Protein AF-A0ABD2Z6X1-F1 (afdb_monomer)

pLDDT: mean 74.47, std 24.0, range [24.5, 98.38]

Organism: NCBI:txid153742

Sequence (551 aa):
MSEQKDQHVIEVDQLKVELADAEEETGNMTLAKEQLEIMMIVLKHKLDEQLACVTLLEEYEDELMTLRSSNTELVNKLSNQILKTKEFKNLSIHLKELKDKADAECLLSKEKRGPQGPPVAMQESLRIAFIKEQYETKNQELKQHLAISKKHGEEMLLKLQDAVDEIENRKRSEALHSKRNEELALKLLALDVELQSILSDNREKLKACDRMKAELECALLSLECCKEEKEKLQISLQECEKEKSSVAAELSFTKGQLEDVAFSIVTCKDEKEGTDKVELLPNESTENCFPSAVDPDNLIDREKIEGTKSTVVDKTEDSNVALNAKILKDDAVYEIVHATPQHAVLEKELQERHVKQNSYCLCTDSLKSSMSHLHEQLERMKNENSLFPDDLHFDSDCQNLRNELLRLDKANEELRSIFPLYNEISSTGNALERVFALEMELAEALRAKHKSKIHFQSSFLKQHTDEAAVLKSFIDINELIKEMLELKGRYAVLESELKEMHYRYSQLSIQFAEVEGDRQKLKMTLRNVRASRRFVHLNRSSSATNADLSS

Structure (mmCIF, N/CA/C/O backbone):
data_AF-A0ABD2Z6X1-F1
#
_entry.id   AF-A0ABD2Z6X1-F1
#
loop_
_atom_site.group_PDB
_atom_site.id
_atom_site.type_symbol
_atom_site.label_atom_id
_atom_site.label_alt_id
_atom_site.label_comp_id
_atom_site.label_asym_id
_atom_site.label_entity_id
_atom_site.label_seq_id
_atom_site.pdbx_PDB_ins_code
_atom_site.Cartn_x
_atom_site.Cartn_y
_atom_site.Cartn_z
_atom_site.occupancy
_atom_site.B_iso_or_equiv
_atom_site.auth_seq_id
_atom_site.auth_comp_id
_atom_site.auth_asym_id
_atom_site.auth_atom_id
_atom_site.pdbx_PDB_model_num
ATOM 1 N N . MET A 1 1 ? 61.363 -33.733 -52.108 1.00 56.91 1 MET A N 1
ATOM 2 C CA . MET A 1 1 ? 60.764 -32.382 -52.202 1.00 56.91 1 MET A CA 1
ATOM 3 C C . MET A 1 1 ? 59.290 -32.409 -52.613 1.00 56.91 1 MET A C 1
ATOM 5 O O . MET A 1 1 ? 58.541 -31.663 -52.007 1.00 56.91 1 MET A O 1
ATOM 9 N N . SER A 1 2 ? 58.850 -33.237 -53.580 1.00 64.19 2 SER A N 1
ATOM 10 C CA . SER A 1 2 ? 57.416 -33.323 -53.948 1.00 64.19 2 SER A CA 1
ATOM 11 C C . SER A 1 2 ? 56.571 -34.073 -52.909 1.00 64.19 2 SER A C 1
ATOM 13 O O . SER A 1 2 ? 55.594 -33.524 -52.427 1.00 64.19 2 SER A O 1
ATOM 15 N N . GLU A 1 3 ? 57.008 -35.256 -52.459 1.00 66.44 3 GLU A N 1
ATOM 16 C CA . GLU A 1 3 ? 56.246 -36.077 -51.493 1.00 66.44 3 GLU A CA 1
ATOM 17 C C . GLU A 1 3 ? 56.035 -35.397 -50.131 1.00 66.44 3 GLU A C 1
ATOM 19 O O . GLU A 1 3 ? 54.964 -35.500 -49.548 1.00 66.44 3 GLU A O 1
ATOM 24 N N . GLN A 1 4 ? 57.023 -34.642 -49.635 1.00 72.00 4 GLN A N 1
ATOM 25 C CA . GLN A 1 4 ? 56.862 -33.839 -48.413 1.00 72.00 4 GLN A CA 1
ATOM 26 C C . GLN A 1 4 ? 55.811 -32.740 -48.581 1.00 72.00 4 GLN A C 1
ATOM 28 O O . GLN A 1 4 ? 55.065 -32.457 -47.653 1.00 72.00 4 GLN A O 1
ATOM 33 N N . LYS A 1 5 ? 55.740 -32.123 -49.765 1.00 75.12 5 LYS A N 1
ATOM 34 C CA . LYS A 1 5 ? 54.771 -31.064 -50.048 1.00 75.12 5 LYS A CA 1
ATOM 35 C C . LYS A 1 5 ? 53.353 -31.628 -50.118 1.00 75.12 5 LYS A C 1
ATOM 37 O O . LYS A 1 5 ? 52.450 -31.024 -49.554 1.00 75.12 5 LYS A O 1
ATOM 42 N N . ASP A 1 6 ? 53.186 -32.792 -50.738 1.00 80.00 6 ASP A N 1
ATOM 43 C CA . ASP A 1 6 ? 51.893 -33.477 -50.820 1.00 80.00 6 ASP A CA 1
ATOM 44 C C . ASP A 1 6 ? 51.432 -33.972 -49.437 1.00 80.00 6 ASP A C 1
ATOM 46 O O . ASP A 1 6 ? 50.264 -33.816 -49.084 1.00 80.00 6 ASP A O 1
ATOM 50 N N . GLN A 1 7 ? 52.356 -34.459 -48.600 1.00 84.81 7 GLN A N 1
ATOM 51 C CA . GLN A 1 7 ? 52.065 -34.836 -47.214 1.00 84.81 7 GLN A CA 1
ATOM 52 C C . GLN A 1 7 ? 51.612 -33.638 -46.364 1.00 84.81 7 GLN A C 1
ATOM 54 O O . GLN A 1 7 ? 50.651 -33.756 -45.607 1.00 84.81 7 GLN A O 1
ATOM 59 N N . HIS A 1 8 ? 52.257 -32.476 -46.518 1.00 84.44 8 HIS A N 1
ATOM 60 C CA . HIS A 1 8 ? 51.853 -31.254 -45.817 1.00 84.44 8 HIS A CA 1
ATOM 61 C C . HIS A 1 8 ? 50.489 -30.726 -46.270 1.00 84.44 8 HIS A C 1
ATOM 63 O O . HIS A 1 8 ? 49.762 -30.159 -45.463 1.00 84.44 8 HIS A O 1
ATOM 69 N N . VAL A 1 9 ? 50.112 -30.905 -47.540 1.00 88.44 9 VAL A N 1
ATOM 70 C CA . VAL A 1 9 ? 48.776 -30.514 -48.023 1.00 88.44 9 VAL A CA 1
ATOM 71 C C . VAL A 1 9 ? 47.693 -31.373 -47.369 1.00 88.44 9 VAL A C 1
ATOM 73 O O . VAL A 1 9 ? 46.698 -30.831 -46.896 1.00 88.44 9 VAL A O 1
ATOM 76 N N . ILE A 1 10 ? 47.915 -32.687 -47.271 1.00 89.25 10 ILE A N 1
ATOM 77 C CA . ILE A 1 10 ? 46.988 -33.610 -46.598 1.00 89.25 10 ILE A CA 1
ATOM 78 C C . ILE A 1 10 ? 46.858 -33.265 -45.109 1.00 89.25 10 ILE A C 1
ATOM 80 O O . ILE A 1 10 ? 45.750 -33.231 -44.585 1.00 89.25 10 ILE A O 1
ATOM 84 N N . GLU A 1 11 ? 47.974 -32.974 -44.439 1.00 91.56 11 GLU A N 1
ATOM 85 C CA . GLU A 1 11 ? 48.002 -32.572 -43.028 1.00 91.56 11 GLU A CA 1
ATOM 86 C C . GLU A 1 11 ? 47.251 -31.249 -42.795 1.00 91.56 11 GLU A C 1
ATOM 88 O O . GLU A 1 11 ? 46.455 -31.139 -41.869 1.00 91.56 11 GLU A O 1
ATOM 93 N N . VAL A 1 12 ? 47.424 -30.260 -43.678 1.00 90.62 12 VAL A N 1
ATOM 94 C CA . VAL A 1 12 ? 46.680 -28.992 -43.618 1.00 90.62 12 VAL A CA 1
ATOM 95 C C . VAL A 1 12 ? 45.182 -29.207 -43.820 1.00 90.62 12 VAL A C 1
ATOM 97 O O . VAL A 1 12 ? 44.383 -28.575 -43.133 1.00 90.62 12 VAL A O 1
ATOM 100 N N . ASP A 1 13 ? 44.780 -30.074 -44.747 1.00 91.25 13 ASP A N 1
ATOM 101 C CA . ASP A 1 13 ? 43.362 -30.352 -44.972 1.00 91.25 13 ASP A CA 1
ATOM 102 C C . ASP A 1 13 ? 42.740 -31.153 -43.816 1.00 91.25 13 ASP A C 1
ATOM 104 O O . ASP A 1 13 ? 41.601 -30.877 -43.448 1.00 91.25 13 ASP A O 1
ATOM 108 N N . GLN A 1 14 ? 43.491 -32.054 -43.172 1.00 93.25 14 GLN A N 1
ATOM 109 C CA . GLN A 1 14 ? 43.073 -32.711 -41.925 1.00 93.25 14 GLN A CA 1
ATOM 110 C C . GLN A 1 14 ? 42.889 -31.699 -40.788 1.00 93.25 14 GLN A C 1
ATOM 112 O O . GLN A 1 14 ? 41.834 -31.676 -40.160 1.00 93.25 14 GLN A O 1
ATOM 117 N N . LEU A 1 15 ? 43.854 -30.796 -40.590 1.00 93.81 15 LEU A N 1
ATOM 118 C CA . LEU A 1 15 ? 43.775 -29.751 -39.566 1.00 93.81 15 LEU A CA 1
ATOM 119 C C . LEU A 1 15 ? 42.612 -28.776 -39.796 1.00 93.81 15 LEU A C 1
ATOM 121 O O . LEU A 1 15 ? 42.038 -28.280 -38.833 1.00 93.81 15 LEU A O 1
ATOM 125 N N . LYS A 1 16 ? 42.233 -28.493 -41.049 1.00 93.31 16 LYS A N 1
ATOM 126 C CA . LYS A 1 16 ? 41.043 -27.674 -41.348 1.00 93.31 16 LYS A CA 1
ATOM 127 C C . LYS A 1 16 ? 39.747 -28.367 -40.946 1.00 93.31 16 LYS A C 1
ATOM 129 O O . LYS A 1 16 ? 38.838 -27.691 -40.478 1.00 93.31 16 LYS A O 1
ATOM 134 N N . VAL A 1 17 ? 39.655 -29.680 -41.165 1.00 95.00 17 VAL A N 1
ATOM 135 C CA . VAL A 1 17 ? 38.489 -30.469 -40.749 1.00 95.00 17 VAL A CA 1
ATOM 136 C C . VAL A 1 17 ? 38.414 -30.507 -39.225 1.00 95.00 17 VAL A C 1
ATOM 138 O O . VAL A 1 17 ? 37.381 -30.155 -38.672 1.00 95.00 17 VAL A O 1
ATOM 141 N N . GLU A 1 18 ? 39.526 -30.803 -38.547 1.00 95.25 18 GLU A N 1
ATOM 142 C CA . GLU A 1 18 ? 39.587 -30.786 -37.078 1.00 95.25 18 GLU A CA 1
ATOM 143 C C . GLU A 1 18 ? 39.271 -29.400 -36.490 1.00 95.25 18 GLU A C 1
ATOM 145 O O . GLU A 1 18 ? 38.595 -29.303 -35.467 1.00 95.25 18 GLU A O 1
ATOM 150 N N . LEU A 1 19 ? 39.716 -28.316 -37.140 1.00 94.44 19 LEU A N 1
ATOM 151 C CA . LEU A 1 19 ? 39.382 -26.950 -36.735 1.00 94.44 19 LEU A CA 1
ATOM 152 C C . LEU A 1 19 ? 37.883 -26.667 -36.884 1.00 94.44 19 LEU A C 1
ATOM 154 O O . LEU A 1 19 ? 37.290 -26.100 -35.971 1.00 94.44 19 LEU A O 1
ATOM 158 N N . ALA A 1 20 ? 37.271 -27.073 -37.999 1.00 95.00 20 ALA A N 1
ATOM 159 C CA . ALA A 1 20 ? 35.837 -26.904 -38.221 1.00 95.00 20 ALA A CA 1
ATOM 160 C C . ALA A 1 20 ? 35.003 -27.691 -37.193 1.00 95.00 20 ALA A C 1
ATOM 162 O O . ALA A 1 20 ? 34.048 -27.144 -36.640 1.00 95.00 20 ALA A O 1
ATOM 163 N N . ASP A 1 21 ? 35.402 -28.927 -36.880 1.00 95.38 21 ASP A N 1
ATOM 164 C CA . ASP A 1 21 ? 34.751 -29.754 -35.857 1.00 95.38 21 ASP A CA 1
ATOM 165 C C . ASP A 1 21 ? 34.876 -29.113 -34.459 1.00 95.38 21 ASP A C 1
ATOM 167 O O . ASP A 1 21 ? 33.901 -29.043 -33.706 1.00 95.38 21 ASP A O 1
ATOM 171 N N . ALA A 1 22 ? 36.054 -28.574 -34.117 1.00 93.06 22 ALA A N 1
ATOM 172 C C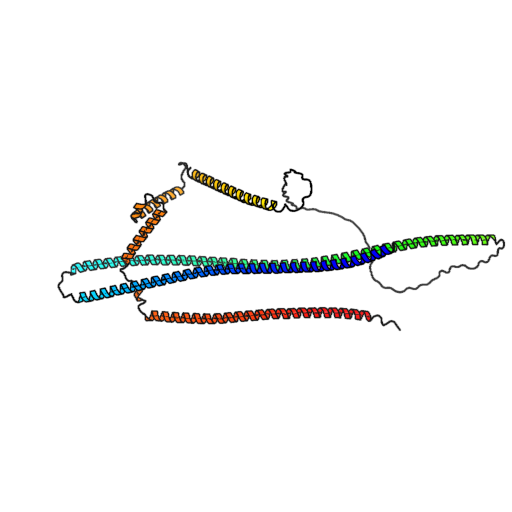A . AL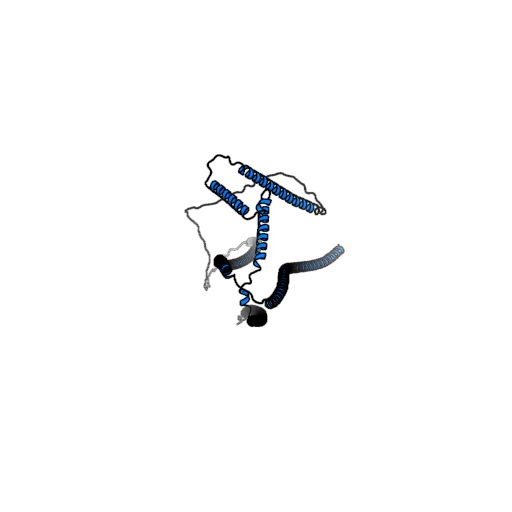A A 1 22 ? 36.283 -27.878 -32.849 1.00 93.06 22 ALA A CA 1
ATOM 173 C C . ALA A 1 22 ? 35.507 -26.547 -32.745 1.00 93.06 22 ALA A C 1
ATOM 175 O O . ALA A 1 22 ? 35.031 -26.182 -31.663 1.00 93.06 22 ALA A O 1
ATOM 176 N N . GLU A 1 23 ? 35.360 -25.810 -33.850 1.00 94.62 23 GLU A N 1
ATOM 177 C CA . GLU A 1 23 ? 34.532 -24.600 -33.926 1.00 94.62 23 GLU A CA 1
ATOM 178 C C . GLU A 1 23 ? 33.045 -24.929 -33.721 1.00 94.62 23 GLU A C 1
ATOM 180 O O . GLU A 1 23 ? 32.364 -24.238 -32.954 1.00 94.62 23 GLU A O 1
ATOM 185 N N . GLU A 1 24 ? 32.550 -26.013 -34.329 1.00 95.69 24 GLU A N 1
ATOM 186 C CA . GLU A 1 24 ? 31.183 -26.503 -34.127 1.00 95.69 24 GLU A CA 1
ATOM 187 C C . GLU A 1 24 ? 30.948 -26.938 -32.670 1.00 95.69 24 GLU A C 1
ATOM 189 O O . GLU A 1 24 ? 29.957 -26.534 -32.051 1.00 95.69 24 GLU A O 1
ATOM 194 N N . GLU A 1 25 ? 31.874 -27.700 -32.079 1.00 96.69 25 GLU A N 1
ATOM 195 C CA . GLU A 1 25 ? 31.803 -28.108 -30.671 1.00 96.69 25 GLU A CA 1
ATOM 196 C C . GLU A 1 25 ? 31.799 -26.892 -29.730 1.00 96.69 25 GLU A C 1
ATOM 198 O O . GLU A 1 25 ? 30.988 -26.818 -28.802 1.00 96.69 25 GLU A O 1
ATOM 203 N N . THR A 1 26 ? 32.632 -25.885 -30.007 1.00 93.31 26 THR A N 1
ATOM 204 C CA . THR A 1 26 ? 32.666 -24.629 -29.241 1.00 93.31 26 THR A CA 1
ATOM 205 C C . THR A 1 26 ? 31.345 -23.865 -29.349 1.00 93.31 26 THR A C 1
ATOM 207 O O . THR A 1 26 ? 30.848 -23.335 -28.347 1.00 93.31 26 THR A O 1
ATOM 210 N N . GLY A 1 27 ? 30.737 -23.834 -30.538 1.00 96.12 27 GLY A N 1
ATOM 211 C CA . GLY A 1 27 ? 29.408 -23.263 -30.755 1.00 96.12 27 GLY A CA 1
ATOM 212 C C . GLY A 1 27 ? 28.332 -23.980 -29.935 1.00 96.12 27 GLY A C 1
ATOM 213 O O . GLY A 1 27 ? 27.578 -23.338 -29.200 1.00 96.12 27 GLY A O 1
ATOM 214 N N . ASN A 1 28 ? 28.315 -25.314 -29.975 1.00 95.50 28 ASN A N 1
ATOM 215 C CA . ASN A 1 28 ? 27.380 -26.141 -29.209 1.00 95.50 28 ASN A CA 1
ATOM 216 C C . ASN A 1 28 ? 27.540 -25.955 -27.691 1.00 95.50 28 ASN A C 1
ATOM 218 O O . ASN A 1 28 ? 26.548 -25.803 -26.973 1.00 95.50 28 ASN A O 1
ATOM 222 N N . MET A 1 29 ? 28.779 -25.898 -27.196 1.00 95.75 29 MET A N 1
ATOM 223 C CA . MET A 1 29 ? 29.074 -25.637 -25.784 1.00 95.75 29 MET A CA 1
ATOM 224 C C . MET A 1 29 ? 28.650 -24.230 -25.350 1.00 95.75 29 MET A C 1
ATOM 226 O O . MET A 1 29 ? 28.149 -24.051 -24.237 1.00 95.75 29 MET A O 1
ATOM 230 N N . THR A 1 30 ? 28.796 -23.234 -26.226 1.00 95.19 30 THR A N 1
ATOM 231 C CA . THR A 1 30 ? 28.344 -21.859 -25.968 1.00 95.19 30 THR A CA 1
ATOM 232 C C . THR A 1 30 ? 26.820 -21.796 -25.862 1.00 95.19 30 THR A C 1
ATOM 234 O O . THR A 1 30 ? 26.304 -21.253 -24.887 1.00 95.19 30 THR A O 1
ATOM 237 N N . LEU A 1 31 ? 26.093 -22.444 -26.779 1.00 96.56 31 LEU A N 1
ATOM 238 C CA . LEU A 1 31 ? 24.631 -22.547 -26.713 1.00 96.56 31 LEU A CA 1
ATOM 239 C C . LEU A 1 31 ? 24.162 -23.266 -25.440 1.00 96.56 31 LEU A C 1
ATOM 241 O O . LEU A 1 31 ? 23.230 -22.811 -24.777 1.00 96.56 31 LEU A O 1
ATOM 245 N N . ALA A 1 32 ? 24.814 -24.368 -25.060 1.00 97.06 32 ALA A N 1
ATOM 246 C CA . ALA A 1 32 ? 24.491 -25.091 -23.831 1.00 97.06 32 ALA A CA 1
ATOM 247 C C . ALA A 1 32 ? 24.723 -24.226 -22.578 1.00 97.06 32 ALA A C 1
ATOM 249 O O . ALA A 1 32 ? 23.910 -24.238 -21.651 1.00 97.06 32 ALA A O 1
ATOM 250 N N . LYS A 1 33 ? 25.799 -23.429 -22.559 1.00 96.75 33 LYS A N 1
ATOM 251 C CA . LYS A 1 33 ? 26.076 -22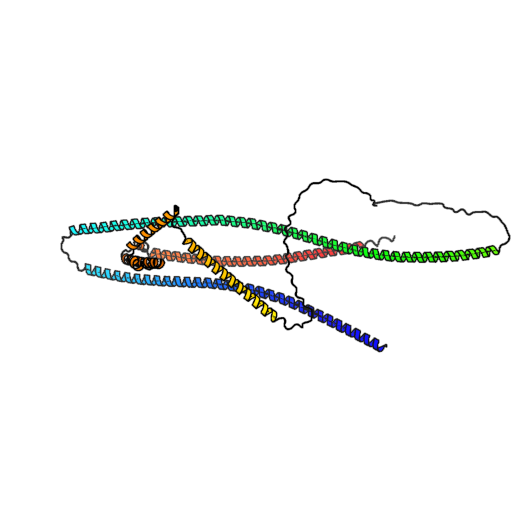.462 -21.490 1.00 96.75 33 LYS A CA 1
ATOM 252 C C . LYS A 1 33 ? 24.977 -21.400 -21.394 1.00 96.75 33 LYS A C 1
ATOM 254 O O . LYS A 1 33 ? 24.475 -21.165 -20.298 1.00 96.75 33 LYS A O 1
ATOM 259 N N . GLU A 1 34 ? 24.581 -20.798 -22.513 1.00 97.31 34 GLU A N 1
ATOM 260 C CA . GLU A 1 34 ? 23.508 -19.794 -22.552 1.00 97.31 34 GLU A CA 1
ATOM 261 C C . GLU A 1 34 ? 22.169 -20.377 -22.076 1.00 97.31 34 GLU A C 1
ATOM 263 O O . GLU A 1 34 ? 21.460 -19.759 -21.281 1.00 97.31 34 GLU A O 1
ATOM 268 N N . GLN A 1 35 ? 21.838 -21.607 -22.485 1.00 96.94 35 GLN A N 1
ATOM 269 C CA . GLN A 1 35 ? 20.640 -22.309 -22.014 1.00 96.94 35 GLN A CA 1
ATOM 270 C C . GLN A 1 35 ? 20.657 -22.538 -20.497 1.00 96.94 35 GLN A C 1
ATOM 272 O O . GLN A 1 35 ? 19.637 -22.336 -19.831 1.00 96.94 35 GLN A O 1
ATOM 277 N N . LEU A 1 36 ? 21.801 -22.939 -19.936 1.00 96.94 36 LEU A N 1
ATOM 278 C CA . LEU A 1 36 ? 21.959 -23.113 -18.492 1.00 96.94 36 LEU A CA 1
ATOM 279 C C . LEU A 1 36 ? 21.864 -21.785 -17.736 1.00 96.94 36 LEU A C 1
ATOM 281 O O . LEU A 1 36 ? 21.270 -21.743 -16.660 1.00 96.94 36 LEU A O 1
ATOM 285 N N . GLU A 1 37 ? 22.395 -20.701 -18.295 1.00 97.56 37 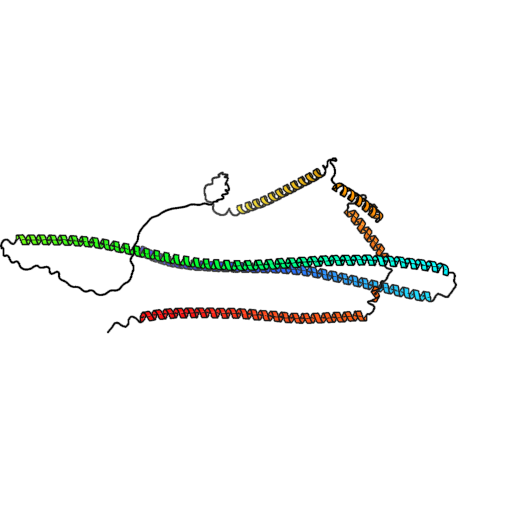GLU A N 1
ATOM 286 C CA . GLU A 1 37 ? 22.299 -19.365 -17.704 1.00 97.56 37 GLU A CA 1
ATOM 287 C C . GLU A 1 37 ? 20.845 -18.875 -17.660 1.00 97.56 37 GLU A C 1
ATOM 289 O O . GLU A 1 37 ? 20.373 -18.429 -16.611 1.00 97.56 37 GLU A O 1
ATOM 294 N N . ILE A 1 38 ? 20.088 -19.073 -18.745 1.00 97.38 38 ILE A N 1
ATOM 295 C CA . ILE A 1 38 ? 18.643 -18.806 -18.779 1.00 97.38 38 ILE A CA 1
ATOM 296 C C . ILE A 1 38 ? 17.914 -19.661 -17.734 1.00 97.38 38 ILE A C 1
ATOM 298 O O . ILE A 1 38 ? 17.100 -19.140 -16.969 1.00 97.38 38 ILE A O 1
ATOM 302 N N . MET A 1 39 ? 18.219 -20.961 -17.655 1.00 97.88 39 MET A N 1
ATOM 303 C CA . MET A 1 39 ? 17.611 -21.863 -16.671 1.00 97.88 39 MET A CA 1
ATOM 304 C C . MET A 1 39 ? 17.892 -21.406 -15.234 1.00 97.88 39 MET A C 1
ATOM 306 O O . MET A 1 39 ? 16.986 -21.389 -14.404 1.00 97.88 39 MET A O 1
ATOM 310 N N . MET A 1 40 ? 19.125 -20.992 -14.939 1.00 97.06 40 MET A N 1
ATOM 311 C CA . MET A 1 40 ? 19.516 -20.475 -13.630 1.00 97.06 40 MET A CA 1
ATOM 312 C C . MET A 1 40 ? 18.731 -19.209 -13.268 1.00 97.06 40 MET A C 1
ATOM 314 O O . MET A 1 40 ? 18.249 -19.100 -12.142 1.00 97.06 40 MET A O 1
ATOM 318 N N . ILE A 1 41 ? 18.555 -18.277 -14.210 1.00 97.69 41 ILE A N 1
ATOM 319 C CA . ILE A 1 41 ? 17.759 -17.059 -13.997 1.00 97.69 41 ILE A CA 1
ATOM 320 C C . ILE A 1 41 ? 16.299 -17.415 -13.695 1.00 97.69 41 ILE A C 1
ATOM 322 O O . ILE A 1 41 ? 15.727 -16.900 -12.735 1.00 97.69 41 ILE A O 1
ATOM 326 N N . VAL A 1 42 ? 15.706 -18.333 -14.466 1.00 97.69 42 VAL A N 1
ATOM 327 C CA . VAL A 1 42 ? 14.322 -18.787 -14.256 1.00 97.69 42 VAL A CA 1
ATOM 328 C C . VAL A 1 42 ? 14.160 -19.466 -12.896 1.00 97.69 42 VAL A C 1
ATOM 330 O O . VAL A 1 42 ? 13.204 -19.178 -12.177 1.00 97.69 42 VAL A O 1
ATOM 333 N N . LEU A 1 43 ? 15.085 -20.351 -12.520 1.00 97.62 43 LEU A N 1
ATOM 334 C CA . LEU A 1 43 ? 15.050 -21.033 -11.226 1.00 97.62 43 LEU A CA 1
ATOM 335 C C . LEU A 1 43 ? 15.226 -20.058 -10.063 1.00 97.62 43 LEU A C 1
ATOM 337 O O . LEU A 1 43 ? 14.512 -20.175 -9.071 1.00 97.62 43 LEU A O 1
ATOM 341 N N . LYS A 1 44 ? 16.121 -19.075 -10.196 1.00 97.56 44 LYS A N 1
ATOM 342 C CA . LYS A 1 44 ? 16.304 -18.025 -9.193 1.00 97.56 44 LYS A CA 1
ATOM 343 C C . LYS A 1 44 ? 15.031 -17.202 -9.013 1.00 97.56 44 LYS A C 1
ATOM 345 O O . LYS A 1 44 ? 14.582 -17.033 -7.889 1.00 97.56 44 LYS A O 1
ATOM 350 N N . HIS A 1 45 ? 14.399 -16.782 -10.108 1.00 97.06 45 HIS A N 1
ATOM 351 C CA . HIS A 1 45 ? 13.140 -16.044 -10.038 1.00 97.06 45 HIS A CA 1
ATOM 352 C C . HIS A 1 45 ? 12.021 -16.858 -9.372 1.00 97.06 45 HIS A C 1
ATOM 354 O O . HIS A 1 45 ? 11.311 -16.338 -8.518 1.00 97.06 45 HIS A O 1
ATOM 360 N N . LYS A 1 46 ? 11.904 -18.152 -9.702 1.00 97.12 46 LYS A N 1
ATOM 361 C CA . LYS A 1 46 ? 10.947 -19.051 -9.036 1.00 97.12 46 LYS A CA 1
ATOM 362 C C . LYS A 1 46 ? 11.233 -19.219 -7.545 1.00 97.12 46 LYS A C 1
ATOM 364 O O . LYS A 1 46 ? 10.296 -19.348 -6.765 1.00 97.12 46 LYS A O 1
ATOM 369 N N . LEU A 1 47 ? 12.505 -19.248 -7.151 1.00 97.31 47 LEU A N 1
ATOM 370 C CA . LEU A 1 47 ? 12.892 -19.320 -5.745 1.00 97.31 47 LEU A CA 1
ATOM 371 C C . LEU A 1 47 ? 12.513 -18.034 -5.000 1.00 97.31 47 LEU A C 1
ATOM 373 O O . LEU A 1 47 ? 11.968 -18.115 -3.904 1.00 97.31 47 LEU A O 1
ATOM 377 N N . ASP A 1 48 ? 12.745 -16.871 -5.611 1.00 96.94 48 ASP A N 1
ATOM 378 C CA . ASP A 1 48 ? 12.375 -15.571 -5.043 1.00 96.94 48 ASP A CA 1
ATOM 379 C C . ASP A 1 48 ? 10.844 -15.441 -4.889 1.00 96.94 48 ASP A C 1
ATOM 381 O O . ASP A 1 48 ? 10.356 -14.980 -3.858 1.00 96.94 48 ASP A O 1
ATOM 385 N N . GLU A 1 49 ? 10.072 -15.910 -5.877 1.00 96.75 49 GLU A N 1
ATOM 386 C CA . GLU A 1 49 ? 8.604 -15.974 -5.813 1.00 96.75 49 GLU A CA 1
ATOM 387 C C . GLU A 1 49 ? 8.128 -16.890 -4.675 1.00 96.75 49 GLU A C 1
ATOM 389 O O . GLU A 1 49 ? 7.266 -16.508 -3.883 1.00 96.75 49 GLU A O 1
ATOM 394 N N . GLN A 1 50 ? 8.726 -18.079 -4.540 1.00 96.12 50 GLN A N 1
ATOM 395 C CA . GLN A 1 50 ? 8.412 -18.993 -3.441 1.00 96.12 50 GLN A CA 1
ATOM 396 C C . GLN A 1 50 ? 8.758 -18.396 -2.077 1.00 96.12 50 GLN A C 1
ATOM 398 O O . GLN A 1 50 ? 7.977 -18.555 -1.141 1.00 96.12 50 GLN A O 1
ATOM 403 N N . LEU A 1 51 ? 9.887 -17.695 -1.958 1.00 96.69 51 LEU A N 1
ATOM 404 C CA . LEU A 1 51 ? 10.281 -17.029 -0.721 1.00 96.69 51 LEU A CA 1
ATOM 405 C C . LEU A 1 51 ? 9.249 -15.969 -0.314 1.00 96.69 51 LEU A C 1
ATOM 407 O O . LEU A 1 51 ? 8.836 -15.939 0.841 1.00 96.69 51 LEU A O 1
ATOM 411 N N . ALA A 1 52 ? 8.763 -15.171 -1.269 1.00 95.38 52 ALA A N 1
ATOM 412 C CA . ALA A 1 52 ? 7.699 -14.202 -1.018 1.00 95.38 52 ALA A CA 1
ATOM 413 C C . ALA A 1 52 ? 6.390 -14.877 -0.566 1.00 95.38 52 ALA A C 1
ATOM 415 O O . ALA A 1 52 ? 5.735 -14.400 0.360 1.00 95.38 52 ALA A O 1
ATOM 416 N N . CYS A 1 53 ? 6.019 -16.013 -1.171 1.00 94.50 53 CYS A N 1
ATOM 417 C CA . CYS A 1 53 ? 4.865 -16.794 -0.721 1.00 94.50 53 CYS A CA 1
ATOM 418 C C . CYS A 1 53 ? 5.037 -17.343 0.703 1.00 94.50 53 CYS A C 1
ATOM 420 O O . CYS A 1 53 ? 4.067 -17.368 1.456 1.00 94.50 53 CYS A O 1
ATOM 422 N N . VAL A 1 54 ? 6.243 -17.783 1.074 1.00 95.25 54 VAL A N 1
ATOM 423 C CA . VAL A 1 54 ? 6.535 -18.272 2.431 1.00 95.25 54 VAL A CA 1
ATOM 424 C C . VAL A 1 54 ? 6.389 -17.146 3.451 1.00 95.25 54 VAL A C 1
ATOM 426 O O . VAL A 1 54 ? 5.700 -17.343 4.444 1.00 95.25 54 VAL A O 1
ATOM 429 N N . THR A 1 55 ? 6.931 -15.956 3.179 1.00 94.75 55 THR A N 1
ATOM 430 C CA . THR A 1 55 ? 6.779 -14.799 4.078 1.00 94.75 55 THR A CA 1
ATOM 431 C C . THR A 1 55 ? 5.310 -14.429 4.296 1.00 94.75 55 THR A C 1
ATOM 433 O O . THR A 1 55 ? 4.893 -14.213 5.428 1.00 94.75 55 THR A O 1
ATOM 436 N N . LEU A 1 56 ? 4.489 -14.440 3.240 1.00 95.38 56 LEU A N 1
ATOM 437 C CA . LEU A 1 56 ? 3.045 -14.206 3.377 1.00 95.38 56 LEU A CA 1
ATOM 438 C C . LEU A 1 56 ? 2.356 -15.283 4.229 1.00 95.38 56 LEU A C 1
ATOM 440 O O . LEU A 1 56 ? 1.440 -14.980 4.987 1.00 95.38 56 LEU A O 1
ATOM 444 N N . LEU A 1 57 ? 2.764 -16.549 4.105 1.00 94.81 57 LEU A N 1
ATOM 445 C CA . LEU A 1 57 ? 2.211 -17.633 4.921 1.00 94.81 57 LEU A CA 1
ATOM 446 C C . LEU A 1 57 ? 2.585 -17.493 6.401 1.00 94.81 57 LEU A C 1
ATOM 448 O O . LEU A 1 57 ? 1.740 -17.774 7.248 1.00 94.81 57 LEU A O 1
ATOM 452 N N . GLU A 1 58 ? 3.803 -17.045 6.705 1.00 94.56 58 GLU A N 1
ATOM 453 C CA . GLU A 1 58 ? 4.243 -16.748 8.075 1.00 94.56 58 GLU A CA 1
ATOM 454 C C . GLU A 1 58 ? 3.399 -15.618 8.692 1.00 94.56 58 GLU A C 1
ATOM 456 O O . GLU A 1 58 ? 2.908 -15.760 9.810 1.00 94.56 58 GLU A O 1
ATOM 461 N N . GLU A 1 59 ? 3.117 -14.550 7.937 1.00 94.25 59 GLU A N 1
ATOM 462 C CA . GLU A 1 59 ? 2.216 -13.472 8.378 1.00 94.25 59 GLU A CA 1
ATOM 463 C C . GLU A 1 59 ? 0.793 -13.990 8.673 1.00 94.25 59 GLU A C 1
ATOM 465 O O . GLU A 1 59 ? 0.198 -13.658 9.702 1.00 94.25 59 GLU A O 1
ATOM 470 N N . TYR A 1 60 ? 0.250 -14.862 7.813 1.00 94.12 60 TYR A N 1
ATOM 471 C CA . TYR A 1 60 ? -1.045 -15.510 8.058 1.00 94.12 60 TYR A CA 1
ATOM 472 C C . TYR A 1 60 ? -1.030 -16.426 9.293 1.00 94.12 60 TYR A C 1
ATOM 474 O O . TYR A 1 60 ? -2.048 -16.549 9.982 1.00 94.12 60 TYR A O 1
ATOM 482 N N . GLU A 1 61 ? 0.089 -17.094 9.578 1.00 95.56 61 GLU A N 1
ATOM 483 C CA . GLU A 1 61 ? 0.246 -17.922 10.776 1.00 95.56 61 GLU A CA 1
ATOM 484 C C . GLU A 1 61 ? 0.219 -17.066 12.049 1.00 95.56 61 GLU A C 1
ATOM 486 O O . GLU A 1 61 ? -0.482 -17.415 13.006 1.00 95.56 61 GLU A O 1
ATOM 491 N N . ASP A 1 62 ? 0.882 -15.910 12.038 1.00 94.12 62 ASP A N 1
ATOM 492 C CA . ASP A 1 62 ? 0.846 -14.946 13.139 1.00 94.12 62 ASP A CA 1
ATOM 493 C C . ASP A 1 62 ? -0.576 -14.419 13.381 1.00 94.12 62 ASP A C 1
ATOM 495 O O . ASP A 1 62 ? -1.072 -14.433 14.517 1.00 94.12 62 ASP A O 1
ATOM 499 N N . GLU A 1 63 ? -1.294 -14.033 12.322 1.00 95.94 63 GLU A N 1
ATOM 500 C CA . GLU A 1 63 ? -2.703 -13.637 12.420 1.00 95.94 63 GLU A CA 1
ATOM 501 C C . GLU A 1 63 ? -3.567 -14.762 13.006 1.00 95.94 63 GLU A C 1
ATOM 503 O O . GLU A 1 63 ? -4.359 -14.535 13.929 1.00 95.94 63 GLU A O 1
ATOM 508 N N . LEU A 1 64 ? -3.383 -16.004 12.550 1.00 94.62 64 LEU A N 1
ATOM 509 C CA . LEU A 1 64 ? -4.085 -17.164 13.100 1.00 94.62 64 LEU A CA 1
ATOM 510 C C . LEU A 1 64 ? -3.763 -17.389 14.581 1.00 94.62 64 LEU A C 1
ATOM 512 O O . LEU A 1 64 ? -4.661 -17.738 15.355 1.00 94.62 64 LEU A O 1
ATOM 516 N N . MET A 1 65 ? -2.519 -17.168 15.004 1.00 94.81 65 MET A N 1
ATOM 517 C CA . MET A 1 65 ? -2.113 -17.279 16.404 1.00 94.81 65 MET A CA 1
ATOM 518 C C . MET A 1 65 ? -2.761 -16.200 17.278 1.00 94.81 65 MET A C 1
ATOM 520 O O . MET A 1 65 ? -3.245 -16.520 18.371 1.00 94.81 65 MET A O 1
ATOM 524 N N . THR A 1 66 ? -2.866 -14.958 16.793 1.00 94.94 66 THR A N 1
ATOM 525 C CA . THR A 1 66 ? -3.592 -13.887 17.503 1.00 94.94 66 THR A CA 1
ATOM 526 C C . THR A 1 66 ? -5.096 -14.160 17.588 1.00 94.94 66 THR A C 1
ATOM 528 O O . THR A 1 66 ? -5.717 -13.970 18.638 1.00 94.94 66 THR A O 1
ATOM 531 N N . LEU A 1 67 ? -5.704 -14.688 16.523 1.00 95.06 67 LEU A N 1
ATOM 532 C CA . LEU A 1 67 ? -7.117 -15.054 16.536 1.00 95.06 67 LEU A CA 1
ATOM 533 C C . LEU A 1 67 ? -7.376 -16.218 17.501 1.00 95.06 67 LEU A C 1
ATOM 535 O O . LEU A 1 67 ? -8.364 -16.228 18.242 1.00 95.06 67 LEU A O 1
ATOM 539 N N . ARG A 1 68 ? -6.462 -17.193 17.538 1.00 96.00 68 ARG A N 1
ATOM 540 C CA . ARG A 1 68 ? -6.531 -18.335 18.451 1.00 96.00 68 ARG A CA 1
ATOM 541 C C . ARG A 1 68 ? -6.433 -17.901 19.910 1.00 96.00 68 ARG A C 1
ATOM 543 O O . ARG A 1 68 ? -7.208 -18.413 20.718 1.00 96.00 68 ARG A O 1
ATOM 550 N N . SER A 1 69 ? -5.534 -16.978 20.253 1.00 95.25 69 SER A N 1
ATOM 551 C CA . SER A 1 69 ? -5.414 -16.457 21.623 1.00 95.25 69 SER A CA 1
ATOM 552 C C . SER A 1 69 ? -6.651 -15.653 22.040 1.00 95.25 69 SER A C 1
ATOM 554 O O . SER A 1 69 ? -7.175 -15.842 23.137 1.00 95.25 69 SER A O 1
ATOM 556 N N . SER A 1 70 ? -7.212 -14.847 21.137 1.00 96.38 70 SER A N 1
ATOM 557 C CA . SER A 1 70 ? -8.480 -14.153 21.386 1.00 96.38 70 SER A CA 1
ATOM 558 C C . SER A 1 70 ? -9.628 -15.136 21.656 1.00 96.38 70 SER A C 1
ATOM 560 O O . SER A 1 70 ? -10.403 -14.973 22.604 1.00 96.38 70 SER A O 1
ATOM 562 N N . ASN A 1 71 ? -9.712 -16.216 20.873 1.00 94.88 71 ASN A N 1
ATOM 563 C CA . ASN A 1 71 ? -10.738 -17.237 21.054 1.00 94.88 71 ASN A CA 1
ATOM 564 C C . ASN A 1 71 ? -10.581 -17.994 22.387 1.00 94.88 71 ASN A C 1
ATOM 566 O O . ASN A 1 71 ? -11.575 -18.257 23.065 1.00 94.88 71 ASN A O 1
ATOM 570 N N . THR A 1 72 ? -9.354 -18.315 22.816 1.00 96.25 72 THR A N 1
ATOM 571 C CA . THR A 1 72 ? -9.135 -18.951 24.128 1.00 96.25 72 THR A CA 1
ATOM 572 C C . THR A 1 72 ? -9.501 -18.016 25.281 1.00 96.25 72 THR A C 1
ATOM 574 O O . THR A 1 72 ? -10.129 -18.458 26.246 1.00 96.25 72 THR A O 1
ATOM 577 N N . GLU A 1 73 ? -9.210 -16.718 25.177 1.00 97.06 73 GLU A N 1
ATOM 578 C CA . GLU A 1 73 ? -9.673 -15.723 26.149 1.00 97.06 73 GLU A CA 1
ATOM 579 C C . GLU A 1 73 ? -11.202 -15.643 26.227 1.00 97.06 73 GLU A C 1
ATOM 581 O O . GLU A 1 73 ? -11.764 -15.595 27.326 1.00 97.06 73 GLU A O 1
ATOM 586 N N . LEU A 1 74 ? -11.886 -15.640 25.081 1.00 95.81 74 LEU A N 1
ATOM 587 C CA . LEU A 1 74 ? -13.349 -15.645 24.999 1.00 95.81 74 LEU A CA 1
ATOM 588 C C . LEU A 1 74 ? -13.945 -16.893 25.664 1.00 95.81 74 LEU A C 1
ATOM 590 O O . LEU A 1 74 ? -14.866 -16.773 26.476 1.00 95.81 74 LEU A O 1
ATOM 594 N N . VAL A 1 75 ? -13.384 -18.075 25.399 1.00 96.69 75 VAL A N 1
ATOM 595 C CA . VAL A 1 75 ? -13.795 -19.340 26.034 1.00 96.69 75 VAL A CA 1
ATOM 596 C C . VAL A 1 75 ? -13.596 -19.299 27.554 1.00 96.69 75 VAL A C 1
ATOM 598 O O . VAL A 1 75 ? -14.475 -19.731 28.309 1.00 96.69 75 VAL A O 1
ATOM 601 N N . ASN A 1 76 ? -12.488 -18.727 28.027 1.00 95.44 76 ASN A N 1
ATOM 602 C CA . ASN A 1 76 ? -12.225 -18.558 29.458 1.00 95.44 76 ASN A CA 1
ATOM 603 C C . ASN A 1 76 ? -13.213 -17.576 30.107 1.00 95.44 76 ASN A C 1
ATOM 605 O O . ASN A 1 76 ? -13.761 -17.858 31.176 1.00 95.44 76 ASN A O 1
ATOM 609 N N . LYS A 1 77 ? -13.502 -16.442 29.453 1.00 97.44 77 LYS A N 1
ATOM 610 C CA . LYS A 1 77 ? -14.513 -15.469 29.907 1.00 97.44 77 LYS A CA 1
ATOM 611 C C . LYS A 1 77 ? -15.901 -16.108 29.998 1.00 97.44 77 LYS A C 1
ATOM 613 O O . LYS A 1 77 ? -16.591 -15.908 31.000 1.00 97.44 77 LYS A O 1
ATOM 618 N N . LEU A 1 78 ? -16.284 -16.910 29.003 1.00 95.44 78 LEU A N 1
ATOM 619 C CA . LEU A 1 78 ? -17.557 -17.628 28.992 1.00 95.44 78 LEU A CA 1
ATOM 620 C C . LEU A 1 78 ? -17.630 -18.664 30.122 1.00 95.44 78 LEU A C 1
ATOM 622 O O . LEU A 1 78 ? -18.614 -18.706 30.857 1.00 95.44 78 LEU A O 1
ATOM 626 N N . SER A 1 79 ? -16.568 -19.445 30.321 1.00 93.62 79 SER A N 1
ATOM 627 C CA . SER A 1 79 ? -16.486 -20.430 31.409 1.00 93.62 79 SER A CA 1
ATOM 628 C C . SER A 1 79 ? -16.609 -19.771 32.787 1.00 93.62 79 SER A C 1
ATOM 630 O O . SER A 1 79 ? -17.359 -20.243 33.643 1.00 93.62 79 SER A O 1
ATOM 632 N N . ASN A 1 80 ? -15.957 -18.621 32.979 1.00 94.38 80 ASN A N 1
ATOM 633 C CA . ASN A 1 80 ? -16.081 -17.824 34.199 1.00 94.38 80 ASN A CA 1
ATOM 634 C C . ASN A 1 80 ? -17.506 -17.296 34.412 1.00 94.38 80 ASN A C 1
ATOM 636 O O . ASN A 1 80 ? -17.986 -17.276 35.546 1.00 94.38 80 ASN A O 1
ATOM 640 N N . GLN A 1 81 ? -18.206 -16.881 33.350 1.00 95.62 81 GLN A N 1
ATOM 641 C CA . GLN A 1 81 ? -19.616 -16.504 33.468 1.00 95.62 81 GLN A CA 1
ATOM 642 C C . GLN A 1 81 ? -20.498 -17.695 33.846 1.00 95.62 81 GLN A C 1
ATOM 644 O O . GLN A 1 81 ? -21.312 -17.560 34.754 1.00 95.62 81 GLN A O 1
ATOM 649 N N . ILE A 1 82 ? -20.306 -18.864 33.227 1.00 94.19 82 ILE A N 1
ATOM 650 C CA . ILE A 1 82 ? -21.055 -20.086 33.563 1.00 94.19 82 ILE A CA 1
ATOM 651 C C . ILE A 1 82 ? -20.882 -20.435 35.046 1.00 94.19 82 ILE A C 1
ATOM 653 O O . ILE A 1 82 ? -21.866 -20.748 35.723 1.00 94.19 82 ILE A O 1
ATOM 657 N N . LEU A 1 83 ? -19.653 -20.347 35.569 1.00 94.81 83 LEU A N 1
ATOM 658 C CA . LEU A 1 83 ? -19.375 -20.593 36.982 1.00 94.81 83 LEU A CA 1
ATOM 659 C C . LEU A 1 83 ? -20.117 -19.595 37.881 1.00 94.81 83 LEU A C 1
ATOM 661 O O . LEU A 1 83 ? -20.853 -20.023 38.769 1.00 94.81 83 LEU A O 1
ATOM 665 N N . LYS A 1 84 ? -20.019 -18.290 37.592 1.00 95.56 84 LYS A N 1
ATOM 666 C CA . LYS A 1 84 ? -20.754 -17.244 38.324 1.00 95.56 84 LYS A CA 1
ATOM 667 C C . LYS A 1 84 ? -22.260 -17.498 38.302 1.00 95.56 84 LYS A C 1
ATOM 669 O O . LYS A 1 84 ? -22.910 -17.449 39.340 1.00 95.56 84 LYS A O 1
ATOM 674 N N . THR A 1 85 ? -22.834 -17.830 37.148 1.00 93.00 85 THR A N 1
ATOM 675 C CA . THR A 1 85 ? -24.265 -18.146 37.029 1.00 93.00 85 THR A CA 1
ATOM 676 C C . THR A 1 85 ? -24.649 -19.359 37.874 1.00 93.00 85 THR A C 1
ATOM 678 O O . THR A 1 85 ? -25.710 -19.368 38.502 1.00 93.00 85 THR A O 1
ATOM 681 N N . LYS A 1 86 ? -23.787 -20.378 37.943 1.00 94.25 86 LYS A N 1
ATOM 682 C CA . LYS A 1 86 ? -24.008 -21.554 38.790 1.00 94.25 86 LYS A CA 1
ATOM 683 C C . LYS A 1 86 ? -23.947 -21.207 40.280 1.00 94.25 86 LYS A C 1
ATOM 685 O O . LYS A 1 86 ? -24.790 -21.681 41.038 1.00 94.25 86 LYS A O 1
ATOM 690 N N . GLU A 1 87 ? -23.023 -20.341 40.689 1.00 94.12 87 GLU A N 1
ATOM 691 C CA . GLU A 1 87 ? -22.954 -19.810 42.057 1.00 94.12 87 GLU A CA 1
ATOM 692 C C . GLU A 1 87 ? -24.212 -19.012 42.421 1.00 94.12 87 GLU A C 1
ATOM 694 O O . GLU A 1 87 ? -24.812 -19.258 43.469 1.00 94.12 87 GLU A O 1
ATOM 699 N N . PHE A 1 88 ? -24.679 -18.129 41.532 1.00 93.25 88 PHE A N 1
ATOM 700 C CA . PHE A 1 88 ? -25.934 -17.394 41.716 1.00 93.25 88 PHE A CA 1
ATOM 701 C C . PHE A 1 88 ? -27.136 -18.330 41.858 1.00 93.25 88 PHE A C 1
ATOM 703 O O . PHE A 1 88 ? -27.982 -18.122 42.730 1.00 93.25 88 PHE A O 1
ATOM 710 N N . LYS A 1 89 ? -27.205 -19.388 41.042 1.00 95.44 89 LYS A N 1
ATOM 711 C CA . LYS A 1 89 ? -28.264 -20.400 41.134 1.00 95.44 89 LYS A CA 1
ATOM 712 C C . LYS A 1 89 ? -28.240 -21.116 42.486 1.00 95.44 89 LYS A C 1
ATOM 714 O O . LYS A 1 89 ? -29.289 -21.258 43.109 1.00 95.44 89 LYS A O 1
ATOM 719 N N . ASN A 1 90 ? -27.062 -21.515 42.963 1.00 95.06 90 ASN A N 1
ATOM 720 C CA . ASN A 1 90 ? -26.911 -22.154 44.271 1.00 95.06 90 ASN A CA 1
ATOM 721 C C . ASN A 1 90 ? -27.330 -21.215 45.412 1.00 95.06 90 ASN A C 1
ATOM 723 O O . ASN A 1 90 ? -28.066 -21.623 46.309 1.00 95.06 90 ASN A O 1
ATOM 727 N N . LEU A 1 91 ? -26.922 -19.944 45.354 1.00 94.62 91 LEU A N 1
ATOM 728 C CA . LEU A 1 91 ? -27.305 -18.945 46.351 1.00 94.62 91 LEU A CA 1
ATOM 729 C C . LEU A 1 91 ? -28.821 -18.701 46.361 1.00 94.62 91 LEU A C 1
ATOM 731 O O . LEU A 1 91 ? -29.425 -18.582 47.424 1.00 94.62 91 LEU A O 1
ATOM 735 N N . SER A 1 92 ? -29.447 -18.670 45.183 1.00 92.69 92 SER A N 1
ATOM 736 C CA . SER A 1 92 ? -30.897 -18.527 45.043 1.00 92.69 92 SER A CA 1
ATOM 737 C C . SER A 1 92 ? -31.661 -19.699 45.668 1.00 92.69 92 SER A C 1
ATOM 739 O O . SER A 1 92 ? -32.637 -19.469 46.383 1.00 92.69 92 SER A O 1
ATOM 741 N N . ILE A 1 93 ? -31.188 -20.937 45.470 1.00 92.12 93 ILE A N 1
ATOM 742 C CA . ILE A 1 93 ? -31.758 -22.130 46.115 1.00 92.12 93 ILE A CA 1
ATOM 743 C C . ILE A 1 93 ? -31.657 -22.004 47.639 1.00 92.12 93 ILE A C 1
ATOM 745 O O . ILE A 1 93 ? -32.663 -22.150 48.328 1.00 92.12 93 ILE A O 1
ATOM 749 N N . HIS A 1 94 ? -30.485 -21.636 48.162 1.00 92.56 94 HIS A N 1
ATOM 750 C CA . HIS A 1 94 ? -30.285 -21.519 49.606 1.00 92.56 94 HIS A CA 1
ATOM 751 C C . HIS A 1 94 ? -31.160 -20.427 50.250 1.00 92.56 94 HIS A C 1
ATOM 753 O O . HIS A 1 94 ? -31.735 -20.618 51.322 1.00 92.56 94 HIS A O 1
ATOM 759 N N . LEU A 1 95 ? -31.319 -19.282 49.579 1.00 89.75 95 LEU A N 1
ATOM 760 C CA . LEU A 1 95 ? -32.215 -18.216 50.038 1.00 89.75 95 LEU A CA 1
ATOM 761 C C . LEU A 1 95 ? -33.683 -18.657 50.052 1.00 89.75 95 LEU A C 1
ATOM 763 O O . LEU A 1 95 ? -34.423 -18.271 50.959 1.00 89.75 95 LEU A O 1
ATOM 767 N N . LYS A 1 96 ? -34.105 -19.468 49.076 1.00 93.00 96 LYS A N 1
ATOM 768 C CA . LYS A 1 96 ? -35.454 -20.043 49.044 1.00 93.00 96 LYS A CA 1
ATOM 769 C C . LYS A 1 96 ? -35.682 -20.982 50.231 1.00 93.00 96 LYS A C 1
ATOM 771 O O . LYS A 1 96 ? -36.677 -20.826 50.926 1.00 93.00 96 LYS A O 1
ATOM 776 N N . GLU A 1 97 ? -34.735 -21.871 50.519 1.00 93.12 97 GLU A N 1
ATOM 777 C CA . GLU A 1 97 ? -34.808 -22.782 51.672 1.00 93.12 97 GLU A CA 1
ATOM 778 C C . GLU A 1 97 ? -34.915 -22.030 53.008 1.00 93.12 97 GLU A C 1
ATOM 780 O O . GLU A 1 97 ? -35.713 -22.398 53.871 1.00 93.12 97 GLU A O 1
ATOM 785 N N . LEU A 1 98 ? -34.145 -20.948 53.183 1.00 90.06 98 LEU A N 1
ATOM 786 C CA . LEU A 1 98 ? -34.219 -20.100 54.379 1.00 90.06 98 LEU A CA 1
ATOM 787 C C . LEU A 1 98 ? -35.579 -19.415 54.522 1.00 90.06 98 LEU A C 1
ATOM 789 O O . LEU A 1 98 ? -36.112 -19.339 55.631 1.00 90.06 98 LEU A O 1
ATOM 793 N N . LYS A 1 99 ? -36.143 -18.928 53.412 1.00 92.19 99 LYS A N 1
ATOM 794 C CA . LYS A 1 99 ? -37.479 -18.331 53.398 1.00 92.19 99 LYS A CA 1
ATOM 795 C C . LYS A 1 99 ? -38.542 -19.361 53.776 1.00 92.19 99 LYS A C 1
ATOM 797 O O . LYS A 1 99 ? -39.321 -19.105 54.688 1.00 92.19 99 LYS A O 1
ATOM 802 N N . ASP A 1 100 ? -38.531 -20.525 53.132 1.00 89.88 100 ASP A N 1
ATOM 803 C CA . ASP A 1 100 ? -39.510 -21.588 53.375 1.00 89.88 100 ASP A CA 1
ATOM 804 C C . ASP A 1 100 ? -39.461 -22.054 54.847 1.00 89.88 100 ASP A C 1
ATOM 806 O O . ASP A 1 100 ? -40.497 -22.294 55.472 1.00 89.88 100 ASP A O 1
ATOM 810 N N . LYS A 1 101 ? -38.263 -22.090 55.450 1.00 91.81 101 LYS A N 1
ATOM 811 C CA . LYS A 1 101 ? -38.080 -22.373 56.881 1.00 91.81 101 LYS A CA 1
ATOM 812 C C . LYS A 1 101 ? -38.657 -21.278 57.788 1.00 91.81 101 LYS A C 1
ATOM 814 O O . LYS A 1 101 ? -39.334 -21.597 58.765 1.00 91.81 101 LYS A O 1
ATOM 819 N N . ALA A 1 102 ? -38.415 -20.005 57.475 1.00 82.25 102 ALA A N 1
ATOM 820 C CA . ALA A 1 102 ? -38.959 -18.881 58.240 1.00 82.25 102 ALA A CA 1
ATOM 821 C C . ALA A 1 102 ? -40.496 -18.814 58.155 1.00 82.25 102 ALA A C 1
ATOM 823 O O . ALA A 1 102 ? -41.165 -18.552 59.157 1.00 82.25 102 ALA A O 1
ATOM 824 N N . ASP A 1 103 ? -41.064 -19.103 56.982 1.00 84.56 103 ASP A N 1
ATOM 825 C CA . ASP A 1 103 ? -42.512 -19.153 56.773 1.00 84.56 103 ASP A CA 1
ATOM 826 C C . ASP A 1 103 ? -43.151 -20.296 57.588 1.00 84.56 103 ASP A C 1
ATOM 828 O O . ASP A 1 103 ? -44.193 -20.096 58.221 1.00 84.56 103 ASP A O 1
ATOM 832 N N . ALA A 1 104 ? -42.492 -21.458 57.683 1.00 84.12 104 ALA A N 1
ATOM 833 C CA . ALA A 1 104 ? -42.924 -22.556 58.551 1.00 84.12 104 ALA A CA 1
ATOM 834 C C . ALA A 1 104 ? -42.896 -22.186 60.054 1.00 84.12 104 ALA A C 1
ATOM 836 O O . ALA A 1 104 ? -43.841 -22.488 60.788 1.00 84.12 104 ALA A O 1
ATOM 837 N N . GLU A 1 105 ? -41.859 -21.481 60.522 1.00 81.25 105 GLU A N 1
ATOM 838 C CA . GLU A 1 105 ? -41.761 -20.992 61.911 1.00 81.25 105 GLU A CA 1
ATOM 839 C C . GLU A 1 105 ? -42.795 -19.889 62.238 1.00 81.25 105 GLU A C 1
ATOM 841 O O . GLU A 1 105 ? -43.330 -19.826 63.353 1.00 81.25 105 GLU A O 1
ATOM 846 N N . CYS A 1 106 ? -43.137 -19.033 61.268 1.00 73.19 106 CYS A N 1
ATOM 847 C CA . CYS A 1 106 ? -44.176 -18.003 61.398 1.00 73.19 106 CYS A CA 1
ATOM 848 C C . CYS A 1 106 ? -45.578 -18.611 61.584 1.00 73.19 106 CYS A C 1
ATOM 850 O O . CYS A 1 106 ? -46.387 -18.122 62.380 1.00 73.19 106 CYS A O 1
ATOM 852 N N . LEU A 1 107 ? -45.867 -19.713 60.890 1.00 74.12 107 LEU A N 1
ATOM 853 C CA . LEU A 1 107 ? -47.124 -20.444 61.055 1.00 74.12 107 LEU A CA 1
ATOM 854 C C . LEU A 1 107 ? -47.209 -21.115 62.438 1.00 74.12 107 LEU A C 1
ATOM 856 O O . LEU A 1 107 ? -48.220 -20.962 63.122 1.00 74.12 107 LEU A O 1
ATOM 860 N N . LEU A 1 108 ? -46.117 -21.729 62.911 1.00 64.06 108 LEU A N 1
ATOM 861 C CA . LEU A 1 108 ? -46.023 -22.337 64.251 1.00 64.06 108 LEU A CA 1
ATOM 862 C C . LEU A 1 108 ? -46.189 -21.331 65.405 1.00 64.06 108 LEU A C 1
ATOM 864 O O . LEU A 1 108 ? -46.696 -21.670 66.475 1.00 64.06 108 LEU A O 1
ATOM 868 N N . SER A 1 109 ? -45.752 -20.085 65.217 1.00 58.59 109 SER A N 1
ATOM 869 C CA . SER A 1 109 ? -45.848 -19.031 66.237 1.00 58.59 109 SER A CA 1
ATOM 870 C C . SER A 1 109 ? -47.219 -18.344 66.274 1.00 58.59 109 SER A C 1
ATOM 872 O O . SER A 1 109 ? -47.646 -17.900 67.344 1.00 58.59 109 SER A O 1
ATOM 874 N N . LYS A 1 110 ? -47.959 -18.322 65.156 1.00 55.56 110 LYS A N 1
ATOM 875 C CA . LYS A 1 110 ? -49.365 -17.875 65.118 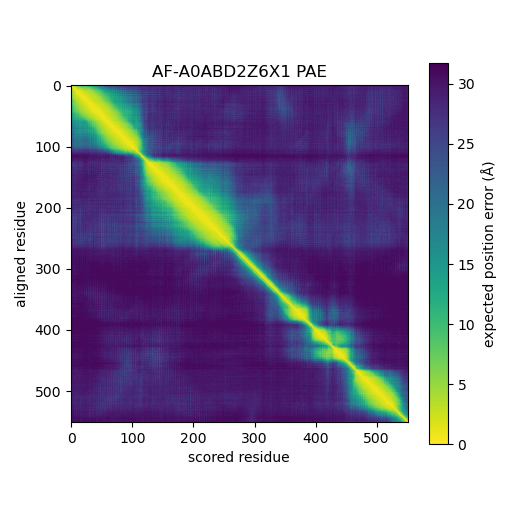1.00 55.56 110 LYS A CA 1
ATOM 876 C C . LYS A 1 110 ? -50.326 -18.847 65.804 1.00 55.56 110 LYS A C 1
ATOM 878 O O . LYS A 1 110 ? -51.354 -18.410 66.308 1.00 55.56 110 LYS A O 1
ATOM 883 N N . GLU A 1 111 ? -49.964 -20.121 65.908 1.00 52.31 111 GLU A N 1
ATOM 884 C CA . GLU A 1 111 ? -50.764 -21.136 66.603 1.00 52.31 111 GLU A CA 1
ATOM 885 C C . GLU A 1 111 ? -50.657 -21.054 68.144 1.00 52.31 111 GLU A C 1
ATOM 887 O O . GLU A 1 111 ? -51.483 -21.618 68.856 1.00 52.31 111 GLU A O 1
ATOM 892 N N . LYS A 1 112 ? -49.677 -20.310 68.692 1.00 50.81 112 LYS A N 1
ATOM 893 C CA . LYS A 1 112 ? -49.381 -20.255 70.142 1.00 50.81 112 LYS A CA 1
ATOM 894 C C . LYS A 1 112 ? -49.780 -18.968 70.879 1.00 50.81 112 LYS A C 1
ATOM 896 O O . LYS A 1 112 ? -49.435 -18.827 72.052 1.00 50.81 112 LYS A O 1
ATOM 901 N N . ARG A 1 113 ? -50.498 -18.017 70.265 1.00 42.94 113 ARG A N 1
ATOM 902 C CA . ARG A 1 113 ? -50.815 -16.725 70.919 1.00 42.94 113 ARG A CA 1
ATOM 903 C C . ARG A 1 113 ? -52.305 -16.549 71.237 1.00 42.94 113 ARG A C 1
ATOM 905 O O . ARG A 1 113 ? -53.063 -16.023 70.431 1.00 42.94 113 ARG A O 1
ATOM 912 N N . GLY A 1 114 ? -52.693 -16.955 72.450 1.00 35.50 114 GLY A N 1
ATOM 913 C CA . GLY A 1 114 ? -53.901 -16.485 73.146 1.00 35.50 114 GLY A CA 1
ATOM 914 C C . GLY A 1 114 ? -53.666 -15.145 73.878 1.00 35.50 114 GLY A C 1
ATOM 915 O O . GLY A 1 114 ? -52.511 -14.759 74.070 1.00 35.50 114 GLY A O 1
ATOM 916 N N . PRO A 1 115 ? -54.730 -14.403 74.246 1.00 55.06 115 PRO A N 1
ATOM 917 C CA . PRO A 1 115 ? -54.690 -12.950 74.449 1.00 55.06 115 PRO A CA 1
ATOM 918 C C . PRO A 1 115 ? -54.433 -12.537 75.907 1.00 55.06 115 PRO A C 1
ATOM 920 O O . PRO A 1 115 ? -55.051 -13.102 76.798 1.00 55.06 115 PRO A O 1
ATOM 923 N N . GLN A 1 116 ? -53.631 -11.490 76.162 1.00 32.66 116 GLN A N 1
ATOM 924 C CA . GLN A 1 116 ? -53.719 -10.733 77.424 1.00 32.66 116 GLN A CA 1
ATOM 925 C C . GLN A 1 116 ? -53.075 -9.327 77.343 1.00 32.66 116 GLN A C 1
ATOM 927 O O . GLN A 1 116 ? -51.874 -9.210 77.128 1.00 32.66 116 GLN A O 1
ATOM 932 N N . GLY A 1 117 ? -53.897 -8.292 77.581 1.00 38.53 117 GLY A N 1
ATOM 933 C CA . GLY A 1 117 ? -53.648 -7.190 78.539 1.00 38.53 117 GLY A CA 1
ATOM 934 C C . GLY A 1 117 ? -52.669 -6.034 78.209 1.00 38.53 117 GLY A C 1
ATOM 935 O O . GLY A 1 117 ? -51.495 -6.297 77.971 1.00 38.53 117 GLY A O 1
ATOM 936 N N . PRO A 1 118 ? -53.092 -4.748 78.308 1.00 63.69 118 PRO A N 1
ATOM 937 C CA . PRO A 1 118 ? -52.255 -3.559 78.071 1.00 63.69 118 PRO A CA 1
ATOM 938 C C . PRO A 1 118 ? -51.525 -3.038 79.329 1.00 63.69 118 PRO A C 1
ATOM 940 O O . PRO A 1 118 ? -52.080 -3.084 80.428 1.00 63.69 118 PRO A O 1
ATOM 943 N N . PRO A 1 119 ? -50.293 -2.507 79.154 1.00 49.03 119 PRO A N 1
ATOM 944 C CA . PRO A 1 119 ? -49.983 -1.114 79.533 1.00 49.03 119 PRO A CA 1
ATOM 945 C C . PRO A 1 119 ? -48.992 -0.393 78.564 1.00 49.03 119 PRO A C 1
ATOM 947 O O . PRO A 1 119 ? -48.125 0.358 79.000 1.00 49.03 119 PRO A O 1
ATOM 950 N N . VAL A 1 120 ? -49.074 -0.624 77.242 1.00 54.56 120 VAL A N 1
ATOM 951 C CA . VAL A 1 120 ? -47.958 -0.380 76.279 1.00 54.56 120 VAL A CA 1
ATOM 952 C C . VAL A 1 120 ? -47.975 0.985 75.545 1.00 54.56 120 VAL A C 1
ATOM 954 O O . VAL A 1 120 ? -46.971 1.402 74.967 1.00 54.56 120 VAL A O 1
ATOM 957 N N . ALA A 1 121 ? -49.058 1.764 75.640 1.00 52.88 121 ALA A N 1
ATOM 958 C CA . ALA A 1 121 ? -49.288 2.919 74.756 1.00 52.88 121 ALA A CA 1
ATOM 959 C C . ALA A 1 121 ? -48.221 4.044 74.813 1.00 52.88 121 ALA A C 1
ATOM 961 O O . ALA A 1 121 ? -47.971 4.709 73.809 1.00 52.88 121 ALA A O 1
ATOM 962 N N . MET A 1 122 ? -47.552 4.264 75.953 1.00 43.28 122 MET A N 1
ATOM 963 C CA . MET A 1 122 ? -46.520 5.313 76.079 1.00 43.28 122 MET A CA 1
ATOM 964 C C . MET A 1 122 ? -45.155 4.877 75.514 1.00 43.28 122 MET A C 1
ATOM 966 O O . MET A 1 122 ? -44.387 5.701 75.019 1.00 43.28 122 MET A O 1
ATOM 970 N N . GLN A 1 123 ? -44.881 3.571 75.515 1.00 53.47 123 GLN A N 1
ATOM 971 C CA . GLN A 1 123 ? -43.688 2.974 74.912 1.00 53.47 123 GLN A CA 1
ATOM 972 C C . GLN A 1 123 ? -43.829 2.871 73.384 1.00 53.47 123 GLN A C 1
ATOM 974 O O . GLN A 1 123 ? -42.844 3.015 72.658 1.00 53.47 123 GLN A O 1
ATOM 979 N N . GLU A 1 124 ? -45.057 2.700 72.885 1.00 53.00 124 GLU A N 1
ATOM 980 C CA . GLU A 1 124 ? -45.369 2.732 71.453 1.00 53.00 124 GLU A CA 1
ATOM 981 C C . GLU A 1 124 ? -45.078 4.101 70.810 1.00 53.00 124 GLU A C 1
ATOM 983 O O . GLU A 1 124 ? -44.520 4.138 69.715 1.00 53.00 124 GLU A O 1
ATOM 988 N N . SER A 1 125 ? -45.350 5.224 71.489 1.00 62.00 125 SER A N 1
ATOM 989 C CA . SER A 1 125 ? -45.072 6.572 70.949 1.00 62.00 125 SER A CA 1
ATOM 990 C C . SER A 1 125 ? -43.580 6.857 70.739 1.00 62.00 125 SER A C 1
ATOM 992 O O . SER A 1 125 ? -43.199 7.390 69.697 1.00 62.00 125 SER A O 1
ATOM 994 N N . LEU A 1 126 ? -42.713 6.461 71.678 1.00 70.44 126 LEU A N 1
ATOM 995 C CA . LEU A 1 126 ? -41.255 6.580 71.509 1.00 70.44 126 LEU A CA 1
ATOM 996 C C . LEU A 1 126 ? -40.733 5.648 70.414 1.00 70.44 126 LEU A C 1
ATOM 998 O O . LEU A 1 126 ? -39.849 6.020 69.644 1.00 70.44 126 LEU A O 1
ATOM 1002 N N . ARG A 1 127 ? -41.312 4.450 70.304 1.00 76.38 127 ARG A N 1
ATOM 1003 C CA . ARG A 1 127 ? -40.971 3.495 69.248 1.00 76.38 127 ARG A CA 1
ATOM 1004 C C . ARG A 1 127 ? -41.325 4.046 67.866 1.00 76.38 127 ARG A C 1
ATOM 1006 O O . ARG A 1 127 ? -40.529 3.913 66.945 1.00 76.38 127 ARG A O 1
ATOM 1013 N N . ILE A 1 128 ? -42.476 4.706 67.733 1.00 80.94 128 ILE A N 1
ATOM 1014 C CA . ILE A 1 128 ? -42.905 5.364 66.492 1.00 80.94 128 ILE A CA 1
ATOM 1015 C C . ILE A 1 128 ? -42.000 6.557 66.157 1.00 80.94 128 ILE A C 1
ATOM 1017 O O . ILE A 1 128 ? -41.604 6.694 65.002 1.00 80.94 128 ILE A O 1
ATOM 1021 N N . ALA A 1 129 ? -41.630 7.386 67.139 1.00 77.56 129 ALA A N 1
ATOM 1022 C CA . ALA A 1 129 ? -40.712 8.508 66.927 1.00 77.56 129 ALA A CA 1
ATOM 1023 C C . ALA A 1 129 ? -39.323 8.035 66.464 1.00 77.56 129 ALA A C 1
ATOM 1025 O O . ALA A 1 129 ? -38.816 8.535 65.464 1.00 77.56 129 ALA A O 1
ATOM 1026 N N . PHE A 1 130 ? -38.766 7.004 67.110 1.00 81.88 130 PHE A N 1
ATOM 1027 C CA . PHE A 1 130 ? -37.489 6.406 66.715 1.00 81.88 130 PHE A CA 1
ATOM 1028 C C . PHE A 1 130 ? -37.546 5.803 65.308 1.00 81.88 130 PHE A C 1
ATOM 1030 O O . PHE A 1 130 ? -36.649 6.016 64.499 1.00 81.88 130 PHE A O 1
ATOM 1037 N N . ILE A 1 131 ? -38.625 5.085 64.979 1.00 87.62 131 ILE A N 1
ATOM 1038 C CA . ILE A 1 131 ? -38.831 4.550 63.629 1.00 87.62 131 ILE A CA 1
ATOM 1039 C C . ILE A 1 131 ? -38.913 5.690 62.605 1.00 87.62 131 ILE A C 1
ATOM 1041 O O . ILE A 1 131 ? -38.293 5.602 61.547 1.00 87.62 131 ILE A O 1
ATOM 1045 N N . LYS A 1 132 ? -39.645 6.768 62.907 1.00 87.19 132 LYS A N 1
ATOM 1046 C CA . LYS A 1 132 ? -39.788 7.921 62.012 1.00 87.19 132 LYS A CA 1
ATOM 1047 C C . LYS A 1 132 ? -38.449 8.616 61.771 1.00 87.19 132 LYS A C 1
ATOM 1049 O O . LYS A 1 132 ? -38.130 8.885 60.620 1.00 87.19 132 LYS A O 1
ATOM 1054 N N . GLU A 1 133 ? -37.666 8.848 62.818 1.00 85.81 133 GLU A N 1
ATOM 1055 C CA . GLU A 1 133 ? -36.340 9.460 62.706 1.00 85.81 133 GLU A CA 1
ATOM 1056 C C . GLU A 1 133 ? -35.385 8.584 61.886 1.00 85.81 133 GLU A C 1
ATOM 1058 O O . GLU A 1 133 ? -34.742 9.083 60.970 1.00 85.81 133 GLU A O 1
ATOM 1063 N N . GLN A 1 134 ? -35.408 7.261 62.079 1.00 86.88 134 GLN A N 1
ATOM 1064 C CA . GLN A 1 134 ? -34.639 6.328 61.246 1.00 86.88 134 GLN A CA 1
ATOM 1065 C C . GLN A 1 134 ? -35.028 6.390 59.761 1.00 86.88 134 GLN A C 1
ATOM 1067 O O . GLN A 1 134 ? -34.165 6.349 58.882 1.00 86.88 134 GLN A O 1
ATOM 1072 N N . TYR A 1 135 ? -36.324 6.502 59.452 1.00 92.06 135 TYR A N 1
ATOM 1073 C CA . TYR A 1 135 ? -36.779 6.676 58.070 1.00 92.06 135 TYR A CA 1
ATOM 1074 C C . TYR A 1 135 ? -36.426 8.057 57.506 1.00 92.06 135 TYR A C 1
ATOM 1076 O O . TYR A 1 135 ? -36.106 8.150 56.323 1.00 92.06 135 TYR A O 1
ATOM 1084 N N . GLU A 1 136 ? -36.454 9.111 58.320 1.00 90.88 136 GLU A N 1
ATOM 1085 C CA . GLU A 1 136 ? -36.058 10.469 57.937 1.00 90.88 136 GLU A CA 1
ATOM 1086 C C . GLU A 1 136 ? -34.562 10.517 57.581 1.00 90.88 136 GLU A C 1
ATOM 1088 O O . GLU A 1 136 ? -34.214 10.954 56.482 1.00 90.88 136 GLU A O 1
ATOM 1093 N N . THR A 1 137 ? -33.688 9.975 58.439 1.00 91.00 137 THR A N 1
ATOM 1094 C CA . THR A 1 137 ? -32.241 9.864 58.188 1.00 91.00 137 THR A CA 1
ATOM 1095 C C . THR A 1 137 ? -31.968 9.052 56.927 1.00 91.00 137 THR A C 1
ATOM 1097 O O . THR A 1 137 ? -31.255 9.506 56.034 1.00 91.00 137 THR A O 1
ATOM 1100 N N . LYS A 1 138 ? -32.624 7.896 56.775 1.00 91.94 138 LYS A N 1
ATOM 1101 C CA . LYS A 1 138 ? -32.466 7.058 55.580 1.00 91.94 138 LYS A CA 1
ATOM 1102 C C . LYS A 1 138 ? -32.952 7.749 54.304 1.00 91.94 138 LYS A C 1
ATOM 1104 O O . LYS A 1 138 ? -32.378 7.560 53.234 1.00 91.94 138 LYS A O 1
ATOM 1109 N N . ASN A 1 139 ? -33.993 8.572 54.393 1.00 88.62 139 ASN A N 1
ATOM 1110 C CA . ASN A 1 139 ? -34.474 9.366 53.265 1.00 88.62 139 ASN A CA 1
ATOM 1111 C C . ASN A 1 139 ? -33.472 10.476 52.895 1.00 88.62 139 ASN A C 1
ATOM 1113 O O . ASN A 1 139 ? -33.227 10.714 51.713 1.00 88.62 139 ASN A O 1
ATOM 1117 N N . GLN A 1 140 ? -32.840 11.119 53.880 1.00 94.56 140 GLN A N 1
ATOM 1118 C CA . GLN A 1 140 ? -31.769 12.092 53.638 1.00 94.56 140 GLN A CA 1
ATOM 1119 C C . GLN A 1 140 ? -30.538 11.444 52.983 1.00 94.56 140 GLN A C 1
ATOM 1121 O O . GLN A 1 140 ? -30.037 11.972 51.989 1.00 94.56 140 GLN A O 1
ATOM 1126 N N . GLU A 1 141 ? -30.113 10.266 53.446 1.00 92.75 141 GLU A N 1
ATOM 1127 C CA . GLU A 1 141 ? -29.024 9.492 52.831 1.00 92.75 141 GLU A CA 1
ATOM 1128 C C . GLU A 1 141 ? -29.329 9.131 51.371 1.00 92.75 141 GLU A C 1
ATOM 1130 O O . GLU A 1 141 ? -28.492 9.315 50.486 1.00 92.75 141 GLU A O 1
ATOM 1135 N N . LEU A 1 142 ? -30.549 8.660 51.085 1.00 93.19 142 LEU A N 1
ATOM 1136 C CA . LEU A 1 142 ? -30.970 8.337 49.719 1.00 93.19 142 LEU A CA 1
ATOM 1137 C C . LEU A 1 142 ? -30.976 9.571 48.811 1.00 93.19 142 LEU A C 1
ATOM 1139 O O . LEU A 1 142 ? -30.534 9.487 47.665 1.00 93.19 142 LEU A O 1
ATOM 1143 N N . LYS A 1 143 ? -31.421 10.727 49.317 1.00 94.25 143 LYS A N 1
ATOM 1144 C CA . LYS A 1 143 ? -31.352 11.998 48.580 1.00 94.25 143 LYS A CA 1
ATOM 1145 C C . LYS A 1 143 ? -29.909 12.399 48.281 1.00 94.25 143 LYS A C 1
ATOM 1147 O O . LYS A 1 143 ? -29.624 12.826 47.164 1.00 94.25 143 LYS A O 1
ATOM 1152 N N . GLN A 1 144 ? -28.996 12.230 49.235 1.00 95.75 144 GLN A N 1
ATOM 1153 C CA . GLN A 1 144 ? -27.578 12.522 49.031 1.00 95.75 144 GLN A CA 1
ATOM 1154 C C . GLN A 1 144 ? -26.948 11.572 48.003 1.00 95.75 144 GLN A C 1
ATOM 1156 O O . GLN A 1 144 ? -26.254 12.027 47.094 1.00 95.75 144 GLN A O 1
ATOM 1161 N N . HIS A 1 145 ? -27.243 10.272 48.078 1.00 94.69 145 HIS A N 1
ATOM 1162 C CA . HIS A 1 145 ? -26.801 9.297 47.079 1.00 94.69 145 HIS A CA 1
ATOM 1163 C C . HIS A 1 145 ? -27.321 9.625 45.678 1.00 94.69 145 HIS A C 1
ATOM 1165 O O . HIS A 1 145 ? -26.562 9.543 44.712 1.00 94.69 145 HIS A O 1
ATOM 1171 N N . LEU A 1 146 ? -28.583 10.042 45.567 1.00 93.94 146 LEU A N 1
ATOM 1172 C CA . LEU A 1 146 ? -29.160 10.480 44.301 1.00 93.94 146 LEU A CA 1
ATOM 1173 C C . LEU A 1 146 ? -28.445 11.724 43.759 1.00 93.94 146 LEU A C 1
ATOM 1175 O O . LEU A 1 146 ? -28.125 11.767 42.575 1.00 93.94 146 LEU A O 1
ATOM 1179 N N . ALA A 1 147 ? -28.146 12.709 44.612 1.00 96.12 147 ALA A N 1
ATOM 1180 C CA . ALA A 1 147 ? -27.416 13.911 44.213 1.00 96.12 147 ALA A CA 1
ATOM 1181 C C . ALA A 1 147 ? -25.997 13.589 43.710 1.00 96.12 147 ALA A C 1
ATOM 1183 O O . ALA A 1 147 ? -25.585 14.098 42.668 1.00 96.12 147 ALA A O 1
ATOM 1184 N N . ILE A 1 148 ? -25.273 12.700 44.400 1.00 95.12 148 ILE A N 1
ATOM 1185 C CA . ILE A 1 148 ? -23.934 12.250 43.986 1.00 95.12 148 ILE A CA 1
ATOM 1186 C C . ILE A 1 148 ? -24.009 11.481 42.662 1.00 95.12 148 ILE A C 1
ATOM 1188 O O . ILE A 1 148 ? -23.238 11.761 41.748 1.00 95.12 148 ILE A O 1
ATOM 1192 N N . SER A 1 149 ? -24.961 10.552 42.528 1.00 93.00 149 SER A N 1
ATOM 1193 C CA . SER A 1 149 ? -25.155 9.790 41.290 1.00 93.00 149 SER A CA 1
ATOM 1194 C C . SER A 1 149 ? -25.519 10.693 40.113 1.00 93.00 149 SER A C 1
ATOM 1196 O O . SER A 1 149 ? -25.050 10.455 39.003 1.00 93.00 149 SER A O 1
ATOM 1198 N N . LYS A 1 150 ? -26.336 11.727 40.342 1.00 97.00 150 LYS A N 1
ATOM 1199 C CA . LYS A 1 150 ? -26.697 12.712 39.319 1.00 97.00 150 LYS A CA 1
ATOM 1200 C C . LYS A 1 150 ? -25.470 13.501 38.862 1.00 97.00 150 LYS A C 1
ATOM 1202 O O . LYS A 1 150 ? -25.220 13.565 37.665 1.00 97.00 150 LYS A O 1
ATOM 1207 N N . LYS A 1 151 ? -24.674 14.016 39.806 1.00 97.19 151 LYS A N 1
ATOM 1208 C CA . LYS A 1 151 ? -23.427 14.734 39.503 1.00 97.19 151 LYS A CA 1
ATOM 1209 C C . LYS A 1 151 ? -22.445 13.859 38.718 1.00 97.19 151 LYS A C 1
ATOM 1211 O O . LYS A 1 151 ? -21.837 14.324 37.764 1.00 97.19 151 LYS A O 1
ATOM 1216 N N . HIS A 1 152 ? -22.317 12.586 39.090 1.00 97.62 152 HIS A N 1
ATOM 1217 C CA . HIS A 1 152 ? -21.475 11.642 38.357 1.00 97.62 152 HIS A CA 1
ATOM 1218 C C . HIS A 1 152 ? -21.984 11.394 36.927 1.00 97.62 152 HIS A C 1
ATOM 1220 O O . HIS A 1 152 ? -21.191 11.354 35.991 1.00 97.62 152 HIS A O 1
ATOM 1226 N N . GLY A 1 153 ? -23.303 11.278 36.739 1.00 96.62 153 GLY A N 1
ATOM 1227 C CA . GLY A 1 153 ? -23.908 11.182 35.409 1.00 96.62 153 GLY A CA 1
ATOM 1228 C C . GLY A 1 153 ? -23.639 12.418 34.545 1.00 96.62 153 GLY A C 1
ATOM 1229 O O . GLY A 1 153 ? -23.287 12.276 33.379 1.00 96.62 153 GLY A O 1
ATOM 1230 N N . GLU A 1 154 ? -23.740 13.619 35.120 1.00 97.38 154 GLU A N 1
ATOM 1231 C CA . GLU A 1 154 ? -23.406 14.882 34.443 1.00 97.38 154 GLU A CA 1
ATOM 1232 C C . GLU A 1 154 ? -21.919 14.948 34.048 1.00 97.38 154 GLU A C 1
ATOM 1234 O O . GLU A 1 154 ? -21.599 15.343 32.930 1.00 97.38 154 GLU A O 1
ATOM 1239 N N . GLU A 1 155 ? -21.008 14.493 34.913 1.00 97.81 155 GLU A N 1
ATOM 1240 C CA . GLU A 1 155 ? -19.572 14.413 34.611 1.00 97.81 155 GLU A CA 1
ATOM 1241 C C . GLU A 1 155 ? -19.268 13.428 33.470 1.00 97.81 155 GLU A C 1
ATOM 1243 O O . GLU A 1 155 ? -18.463 13.720 32.587 1.00 97.81 155 GLU A O 1
ATOM 1248 N N . MET A 1 156 ? -19.930 12.268 33.459 1.00 97.38 156 MET A N 1
ATOM 1249 C CA . MET A 1 156 ? -19.802 11.291 32.374 1.00 97.38 156 MET A CA 1
ATOM 1250 C C . MET A 1 156 ? -20.328 11.842 31.048 1.00 97.38 156 MET A C 1
ATOM 1252 O O . MET A 1 156 ? -19.710 11.615 30.011 1.00 97.38 156 MET A O 1
ATOM 1256 N N . LEU A 1 157 ? -21.438 12.585 31.071 1.00 97.50 157 LEU A N 1
ATOM 1257 C CA . LEU A 1 157 ? -21.967 13.250 29.880 1.00 97.50 157 LEU A CA 1
ATOM 1258 C C . LEU A 1 157 ? -21.000 14.310 29.347 1.00 97.50 157 LEU A C 1
ATOM 1260 O O . LEU A 1 157 ? -20.793 14.367 28.139 1.00 97.50 157 LEU A O 1
ATOM 1264 N N . LEU A 1 158 ? -20.374 15.096 30.228 1.00 97.88 158 LEU A N 1
ATOM 1265 C CA . LEU A 1 158 ? -19.368 16.079 29.824 1.00 97.88 158 LEU A CA 1
ATOM 1266 C C . LEU A 1 158 ? -18.163 15.402 29.153 1.00 97.88 158 LEU A C 1
ATOM 1268 O O . LEU A 1 158 ? -17.792 15.775 28.048 1.00 97.88 158 LEU A O 1
ATOM 1272 N N . LYS A 1 159 ? -17.630 14.330 29.755 1.00 98.25 159 LYS A N 1
ATOM 1273 C CA . LYS A 1 159 ? -16.528 13.541 29.172 1.00 98.25 159 LYS A CA 1
ATOM 1274 C C . LYS A 1 159 ? -16.885 12.934 27.813 1.00 98.25 159 LYS A C 1
ATOM 1276 O O . LYS A 1 159 ? -16.039 12.868 26.926 1.00 98.25 159 LYS A O 1
ATOM 1281 N N . LEU A 1 160 ? -18.122 12.461 27.652 1.00 97.31 160 LEU A N 1
ATOM 1282 C CA . LEU A 1 160 ? -18.603 11.950 26.368 1.00 97.31 160 LEU A CA 1
ATOM 1283 C C . LEU A 1 160 ? -18.699 13.062 25.321 1.00 97.31 160 LEU A C 1
ATOM 1285 O O . LEU A 1 160 ? -18.340 12.822 24.173 1.00 97.31 160 LEU A O 1
ATOM 1289 N N . GLN A 1 161 ? -19.140 14.261 25.709 1.00 97.88 161 GLN A N 1
ATOM 1290 C CA . GLN A 1 161 ? -19.173 15.414 24.813 1.00 97.88 161 GLN A CA 1
ATOM 1291 C C . GLN A 1 161 ? -17.761 15.808 24.361 1.00 97.88 161 GLN A C 1
ATOM 1293 O O . GLN A 1 161 ? -17.532 15.925 23.161 1.00 97.88 161 GLN A O 1
ATOM 1298 N N . ASP A 1 162 ? -16.803 15.904 25.288 1.00 97.06 162 ASP A N 1
ATOM 1299 C CA . ASP A 1 162 ? -15.404 16.221 24.967 1.00 97.06 162 ASP A CA 1
ATOM 1300 C C . ASP A 1 162 ? -14.804 15.198 23.982 1.00 97.06 162 ASP A C 1
ATOM 1302 O O . ASP A 1 162 ? -14.143 15.561 23.008 1.00 97.06 162 ASP A O 1
ATOM 1306 N N . ALA A 1 163 ? -15.081 13.904 24.192 1.00 96.75 163 ALA A N 1
ATOM 1307 C CA . ALA A 1 163 ? -14.626 12.838 23.300 1.00 96.75 163 ALA A CA 1
ATOM 1308 C C . ALA A 1 163 ? -15.261 12.925 21.900 1.00 96.75 163 ALA A C 1
ATOM 1310 O O . ALA A 1 163 ? -14.593 12.662 20.897 1.00 96.75 163 ALA A O 1
ATOM 1311 N N . VAL A 1 164 ? -16.543 13.295 21.813 1.00 96.94 164 VAL A N 1
ATOM 1312 C CA . VAL A 1 164 ? -17.232 13.520 20.533 1.00 96.94 164 VAL A CA 1
ATOM 1313 C C . VAL A 1 164 ? -16.613 14.704 19.790 1.00 96.94 164 VAL A C 1
ATOM 1315 O O . VAL A 1 164 ? -16.323 14.579 18.598 1.00 96.94 164 VAL A O 1
ATOM 1318 N N . ASP A 1 165 ? -16.345 15.809 20.484 1.00 97.44 165 ASP A N 1
ATOM 1319 C CA . ASP A 1 165 ? -15.739 17.003 19.893 1.00 97.44 165 ASP A CA 1
ATOM 1320 C C . ASP A 1 165 ? -14.313 16.713 19.385 1.00 97.44 165 ASP A C 1
ATOM 1322 O O . ASP A 1 165 ? -13.933 17.146 18.292 1.00 97.44 165 ASP A O 1
ATOM 1326 N N . GLU A 1 166 ? -13.525 15.921 20.121 1.00 98.00 166 GLU A N 1
ATOM 1327 C CA . GLU A 1 166 ? -12.194 15.481 19.686 1.00 98.00 166 GLU A CA 1
ATOM 1328 C C . GLU A 1 166 ? -12.258 14.613 18.418 1.00 98.00 166 GLU A C 1
ATOM 1330 O O . GLU A 1 166 ? -11.494 14.830 17.472 1.00 98.00 166 GLU A O 1
ATOM 1335 N N . ILE A 1 167 ? -13.195 13.660 18.362 1.00 96.38 167 ILE A N 1
ATOM 1336 C CA . ILE A 1 167 ? -13.419 12.818 17.178 1.00 96.38 167 ILE A CA 1
ATOM 1337 C C . ILE A 1 167 ? -13.819 13.678 15.978 1.00 96.38 167 ILE A C 1
ATOM 1339 O O . ILE A 1 167 ? -13.315 13.467 14.873 1.00 96.38 167 ILE A O 1
ATOM 1343 N N . GLU A 1 168 ? -14.698 14.659 16.169 1.00 97.31 168 GLU A N 1
ATOM 1344 C CA . GLU A 1 168 ? -15.144 15.520 15.079 1.00 97.31 168 GLU A CA 1
ATOM 1345 C C . GLU A 1 168 ? -14.013 16.428 14.570 1.00 97.31 168 GLU A C 1
ATOM 1347 O O . GLU A 1 168 ? -13.830 16.573 13.359 1.00 97.31 168 GLU A O 1
ATOM 1352 N N . ASN A 1 169 ? -13.189 16.969 15.471 1.00 96.06 169 ASN A N 1
ATOM 1353 C CA . ASN A 1 169 ? -11.988 17.723 15.109 1.00 96.06 169 ASN A CA 1
ATOM 1354 C C . ASN A 1 169 ? -10.988 16.860 14.326 1.00 96.06 169 ASN A C 1
ATOM 1356 O O . ASN A 1 169 ? -10.491 17.297 13.284 1.00 96.06 169 ASN A O 1
ATOM 1360 N N . ARG A 1 170 ? -10.746 15.621 14.773 1.00 97.31 170 ARG A N 1
ATOM 1361 C CA . ARG A 1 170 ? -9.884 14.652 14.080 1.00 97.31 170 ARG A CA 1
ATOM 1362 C C . ARG A 1 170 ? -10.421 14.307 12.692 1.00 97.31 170 ARG A C 1
ATOM 1364 O O . ARG A 1 170 ? -9.668 14.306 11.727 1.00 97.31 170 ARG A O 1
ATOM 1371 N N . LYS A 1 171 ? -11.731 14.099 12.560 1.00 97.44 171 LYS A N 1
ATOM 1372 C CA . LYS A 1 171 ? -12.383 13.848 11.267 1.00 97.44 171 LYS A CA 1
ATOM 1373 C C . LYS A 1 171 ? -12.205 15.023 10.300 1.00 97.44 171 LYS A C 1
ATOM 1375 O O . LYS A 1 171 ? -11.974 14.817 9.110 1.00 97.44 171 LYS A O 1
ATOM 1380 N N . ARG A 1 172 ? -12.300 16.267 10.792 1.00 97.06 172 ARG A N 1
ATOM 1381 C CA . ARG A 1 172 ? -12.069 17.468 9.971 1.00 97.06 172 ARG A CA 1
ATOM 1382 C C . ARG A 1 172 ? -10.608 17.578 9.521 1.00 97.06 172 ARG A C 1
ATOM 1384 O O . ARG A 1 172 ? -10.374 17.898 8.357 1.00 97.06 172 ARG A O 1
ATOM 1391 N N . SER A 1 173 ? -9.633 17.305 10.392 1.00 94.69 173 SER A N 1
ATOM 1392 C CA . SER A 1 173 ? -8.215 17.331 10.000 1.00 94.69 173 SER A CA 1
ATOM 1393 C C . SER A 1 173 ? -7.859 16.194 9.040 1.00 94.69 173 SER A C 1
ATOM 1395 O O . SER A 1 173 ? -7.163 16.430 8.054 1.00 94.69 173 SER A O 1
ATOM 1397 N N . GLU A 1 174 ? -8.396 14.993 9.249 1.00 96.31 174 GLU A N 1
ATOM 1398 C CA . GLU A 1 174 ? -8.239 13.852 8.343 1.00 96.31 174 GLU A CA 1
ATOM 1399 C C . GLU A 1 174 ? -8.779 14.161 6.939 1.00 96.31 174 GLU A C 1
ATOM 1401 O O . GLU A 1 174 ? -8.090 13.921 5.948 1.00 96.31 174 GLU A O 1
ATOM 1406 N N . ALA A 1 175 ? -9.950 14.798 6.839 1.00 95.44 175 ALA A N 1
ATOM 1407 C CA . ALA A 1 175 ? -10.500 15.244 5.558 1.00 95.44 175 ALA A CA 1
ATOM 1408 C C . ALA A 1 175 ? -9.586 16.260 4.841 1.00 95.44 175 ALA A C 1
ATOM 1410 O O . ALA A 1 175 ? -9.426 16.201 3.620 1.00 95.44 175 ALA A O 1
ATOM 1411 N N . LEU A 1 176 ? -8.945 17.174 5.581 1.00 96.38 176 LEU A N 1
ATOM 1412 C CA . LEU A 1 176 ? -7.974 18.118 5.012 1.00 96.38 176 LEU A CA 1
ATOM 1413 C C . LEU A 1 176 ? -6.704 17.412 4.518 1.00 96.38 176 LEU A C 1
ATOM 1415 O O . LEU A 1 176 ? -6.203 17.743 3.442 1.00 96.38 176 LEU A O 1
ATOM 1419 N N . HIS A 1 177 ? -6.192 16.436 5.271 1.00 96.44 177 HIS A N 1
ATOM 1420 C CA . HIS A 1 177 ? -5.045 15.629 4.850 1.00 96.44 177 HIS A CA 1
ATOM 1421 C C . HIS A 1 177 ? -5.366 14.788 3.613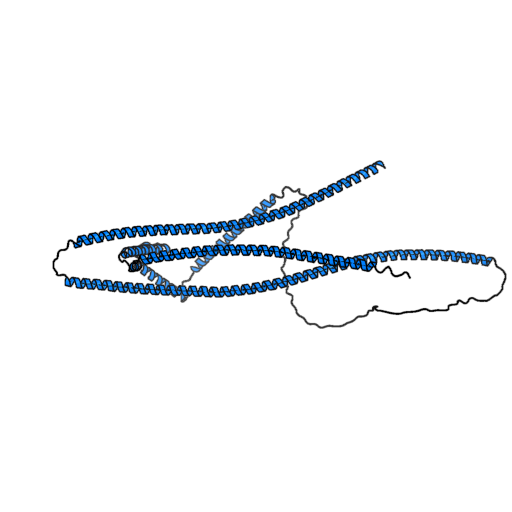 1.00 96.44 177 HIS A C 1
ATOM 1423 O O . HIS A 1 177 ? -4.573 14.767 2.674 1.00 96.44 177 HIS A O 1
ATOM 1429 N N . SER A 1 178 ? -6.547 14.168 3.571 1.00 96.75 178 SER A N 1
ATOM 1430 C CA . SER A 1 178 ? -7.033 13.420 2.411 1.00 96.75 178 SER A CA 1
ATOM 1431 C C . SER A 1 178 ? -7.109 14.308 1.165 1.00 96.75 178 SER A C 1
ATOM 1433 O O . SER A 1 178 ? -6.516 13.961 0.145 1.00 96.75 178 SER A O 1
ATOM 1435 N N . LYS A 1 179 ? -7.689 15.512 1.268 1.00 97.44 179 LYS A N 1
ATOM 1436 C CA . LYS A 1 179 ? -7.720 16.477 0.157 1.00 97.44 179 LYS A CA 1
ATOM 1437 C C . LYS A 1 179 ? -6.318 16.891 -0.308 1.00 97.44 179 LYS A C 1
ATOM 1439 O O . LYS A 1 179 ? -6.052 16.965 -1.504 1.00 97.44 179 LYS A O 1
ATOM 1444 N N . ARG A 1 180 ? -5.392 17.150 0.622 1.00 97.69 180 ARG A N 1
ATOM 1445 C CA . ARG A 1 180 ? -4.001 17.485 0.272 1.00 97.69 180 ARG A CA 1
ATOM 1446 C C . ARG A 1 180 ? -3.303 16.325 -0.443 1.00 97.69 180 ARG A C 1
ATOM 1448 O O . ARG A 1 180 ? -2.531 16.566 -1.367 1.00 97.69 180 ARG A O 1
ATOM 1455 N N . ASN A 1 181 ? -3.574 15.088 -0.035 1.00 93.69 181 ASN A N 1
ATOM 1456 C CA . ASN A 1 181 ? -3.040 13.902 -0.698 1.00 93.69 181 ASN A CA 1
ATOM 1457 C C . ASN A 1 181 ? -3.594 13.755 -2.120 1.00 93.69 181 ASN A C 1
ATOM 1459 O O . ASN A 1 181 ? -2.820 13.468 -3.029 1.00 93.69 181 ASN A O 1
ATOM 1463 N N . GLU A 1 182 ? -4.884 14.023 -2.339 1.00 97.62 182 GLU A N 1
ATOM 1464 C CA . GLU A 1 182 ? -5.476 14.066 -3.684 1.00 97.62 182 GLU A CA 1
ATOM 1465 C C . GLU A 1 182 ? -4.807 15.134 -4.565 1.00 97.62 182 GLU A C 1
ATOM 1467 O O . GLU A 1 182 ? -4.422 14.856 -5.701 1.00 97.62 182 GLU A O 1
ATOM 1472 N N . GLU A 1 183 ? -4.586 16.342 -4.038 1.00 98.00 183 GLU A N 1
ATOM 1473 C CA . GLU A 1 183 ? -3.883 17.413 -4.760 1.00 98.00 183 GLU A CA 1
ATOM 1474 C C . GLU A 1 183 ? -2.437 17.030 -5.119 1.00 98.00 183 GLU A C 1
ATOM 1476 O O . GLU A 1 183 ? -1.959 17.345 -6.211 1.00 98.00 183 GLU A O 1
ATOM 1481 N N . LEU A 1 184 ? -1.724 16.352 -4.215 1.00 98.12 184 LEU A N 1
ATOM 1482 C CA . LEU A 1 184 ? -0.372 15.852 -4.477 1.00 98.12 184 LEU A CA 1
ATOM 1483 C C . LEU A 1 184 ? -0.372 14.722 -5.512 1.00 98.12 184 LEU A C 1
ATOM 1485 O O . LEU A 1 184 ? 0.487 14.721 -6.392 1.00 98.12 184 LEU A O 1
ATOM 1489 N N . ALA A 1 185 ? -1.346 13.814 -5.460 1.00 98.06 185 ALA A N 1
ATOM 1490 C CA . ALA A 1 185 ? -1.500 12.752 -6.450 1.00 98.06 185 ALA A CA 1
ATOM 1491 C C . ALA A 1 185 ? -1.735 13.325 -7.857 1.00 98.06 185 ALA A C 1
ATOM 1493 O O . ALA A 1 185 ? -1.103 12.886 -8.815 1.00 98.06 185 ALA A O 1
ATOM 1494 N N . LEU A 1 186 ? -2.564 14.368 -7.984 1.00 97.69 186 LEU A N 1
ATOM 1495 C CA . LEU A 1 186 ? -2.769 15.063 -9.259 1.00 97.69 186 LEU A CA 1
ATOM 1496 C C . LEU A 1 186 ? -1.486 15.730 -9.777 1.00 97.69 186 LEU A C 1
ATOM 1498 O O . LEU A 1 186 ? -1.216 15.688 -10.977 1.00 97.69 186 LEU A O 1
ATOM 1502 N N . LYS A 1 187 ? -0.672 16.323 -8.893 1.00 98.38 187 LYS A N 1
ATOM 1503 C CA . LYS A 1 187 ? 0.627 16.907 -9.274 1.00 98.38 187 LYS A CA 1
ATOM 1504 C C . LYS A 1 187 ? 1.627 15.850 -9.734 1.00 98.38 187 LYS A C 1
ATOM 1506 O O . LYS A 1 187 ? 2.335 16.094 -10.704 1.00 98.38 187 LYS A O 1
ATOM 1511 N N . LEU A 1 188 ? 1.673 14.694 -9.071 1.00 97.44 188 LEU A N 1
ATOM 1512 C CA . LEU A 1 188 ? 2.512 13.571 -9.494 1.00 97.44 188 LEU A CA 1
ATOM 1513 C C . LEU A 1 188 ? 2.107 13.078 -10.884 1.00 97.44 188 LEU A C 1
ATOM 1515 O O . LEU A 1 188 ? 2.960 12.985 -11.757 1.00 97.44 188 LEU A O 1
ATOM 1519 N N . LEU A 1 189 ? 0.806 12.890 -11.127 1.00 98.00 189 LEU A N 1
ATOM 1520 C CA . LEU A 1 189 ? 0.306 12.506 -12.449 1.00 98.00 189 LEU A CA 1
ATOM 1521 C C . LEU A 1 189 ? 0.666 13.530 -13.535 1.00 98.00 189 LEU A C 1
ATOM 1523 O O . LEU A 1 189 ? 1.018 13.149 -14.648 1.00 98.00 189 LEU A O 1
ATOM 1527 N N . ALA A 1 190 ? 0.601 14.829 -13.229 1.00 97.94 190 ALA A N 1
ATOM 1528 C CA . ALA A 1 190 ? 1.006 15.870 -14.172 1.00 97.94 190 ALA A CA 1
ATOM 1529 C C . ALA A 1 190 ? 2.508 15.797 -14.506 1.00 97.94 190 ALA A C 1
ATOM 1531 O O . ALA A 1 190 ? 2.876 15.877 -15.678 1.00 97.94 190 ALA A O 1
ATOM 1532 N N . LEU A 1 191 ? 3.359 15.595 -13.494 1.00 98.19 191 LEU A N 1
ATOM 1533 C CA . LEU A 1 191 ? 4.803 15.426 -13.680 1.00 98.19 191 LEU A CA 1
ATOM 1534 C C . LEU A 1 191 ? 5.142 14.150 -14.459 1.00 98.19 191 LEU A C 1
ATOM 1536 O O . LEU A 1 191 ? 6.028 14.179 -15.308 1.00 98.19 191 LEU A O 1
ATOM 1540 N N . ASP A 1 192 ? 4.417 13.053 -14.234 1.00 97.69 192 ASP A N 1
ATOM 1541 C CA . ASP A 1 192 ? 4.595 11.814 -14.997 1.00 97.69 192 ASP A CA 1
ATOM 1542 C C . ASP A 1 192 ? 4.291 12.024 -16.485 1.00 97.69 192 ASP A C 1
ATOM 1544 O O . ASP A 1 192 ? 5.032 11.549 -17.348 1.00 97.69 192 ASP A O 1
ATOM 1548 N N . VAL A 1 193 ? 3.235 12.778 -16.808 1.00 98.12 193 VAL A N 1
ATOM 1549 C CA . VAL A 1 193 ? 2.904 13.128 -18.199 1.00 98.12 193 VAL A CA 1
ATOM 1550 C C . VAL A 1 193 ? 4.004 13.986 -18.831 1.00 98.12 193 VAL A C 1
ATOM 1552 O O . VAL A 1 193 ? 4.411 13.717 -19.965 1.00 98.12 193 VAL A O 1
ATOM 1555 N N . GLU A 1 194 ? 4.521 14.985 -18.113 1.00 98.25 194 GLU A N 1
ATOM 1556 C CA . GLU A 1 194 ? 5.628 15.825 -18.586 1.00 98.25 194 GLU A CA 1
ATOM 1557 C C . GLU A 1 194 ? 6.900 14.997 -18.826 1.00 98.25 194 GLU A C 1
ATOM 1559 O O . GLU A 1 194 ? 7.522 15.097 -19.887 1.00 98.25 194 GLU A O 1
ATOM 1564 N N . LEU A 1 195 ? 7.239 14.104 -17.896 1.00 98.19 195 LEU A N 1
ATOM 1565 C CA . LEU A 1 195 ? 8.380 13.203 -18.018 1.00 98.19 195 LEU A CA 1
ATOM 1566 C C . LEU A 1 195 ? 8.240 12.278 -19.234 1.00 98.19 195 LEU A C 1
ATOM 1568 O O . LEU A 1 195 ? 9.187 12.138 -20.009 1.00 98.19 195 LEU A O 1
ATOM 1572 N N . GLN A 1 196 ? 7.063 11.687 -19.458 1.00 98.19 196 GLN A N 1
ATOM 1573 C CA . GLN A 1 196 ? 6.814 10.871 -20.652 1.00 98.19 196 GLN A CA 1
ATOM 1574 C C . GLN A 1 196 ? 6.950 11.680 -21.949 1.00 98.19 196 GLN A C 1
ATOM 1576 O O . GLN A 1 196 ? 7.498 11.174 -22.932 1.00 98.19 196 GLN A O 1
ATOM 1581 N N . SER A 1 197 ? 6.521 12.946 -21.952 1.00 97.88 197 SER A N 1
ATOM 1582 C CA . SER A 1 197 ? 6.711 13.853 -23.089 1.00 97.88 197 SER A CA 1
ATOM 1583 C C . SER A 1 197 ? 8.196 14.111 -23.368 1.00 97.88 197 SER A C 1
ATOM 1585 O O . SER A 1 197 ? 8.643 13.959 -24.505 1.00 97.88 197 SER A O 1
ATOM 1587 N N . ILE A 1 198 ? 8.984 14.430 -22.335 1.00 97.88 198 ILE A N 1
ATOM 1588 C CA . ILE A 1 198 ? 10.436 14.654 -22.453 1.00 97.88 198 ILE A CA 1
ATOM 1589 C C . ILE A 1 198 ? 11.149 13.384 -22.934 1.00 97.88 198 ILE A C 1
ATOM 1591 O O . ILE A 1 198 ? 12.021 13.444 -23.801 1.00 97.88 198 ILE A O 1
ATOM 1595 N N . LEU A 1 199 ? 10.772 12.213 -22.415 1.00 97.88 199 LEU A N 1
ATOM 1596 C CA . LEU A 1 199 ? 11.329 10.936 -22.863 1.00 97.88 199 LEU A CA 1
ATOM 1597 C C . LEU A 1 199 ? 11.006 10.654 -24.334 1.00 97.88 199 LEU A C 1
ATOM 1599 O O . LEU A 1 199 ? 11.856 10.125 -25.053 1.00 97.88 199 LEU A O 1
ATOM 1603 N N . SER A 1 200 ? 9.804 11.007 -24.796 1.00 97.50 200 SER A N 1
ATOM 1604 C CA . SER A 1 200 ? 9.435 10.886 -26.208 1.00 97.50 200 SER A CA 1
ATOM 1605 C C . SER A 1 200 ? 10.281 11.802 -27.097 1.00 97.50 200 SER A C 1
ATOM 1607 O O . SER A 1 200 ? 10.823 11.329 -28.096 1.00 97.50 200 SER A O 1
ATOM 1609 N N . ASP A 1 201 ? 10.453 13.070 -26.713 1.00 98.00 201 ASP A N 1
ATOM 1610 C CA . ASP A 1 201 ? 11.307 14.032 -27.427 1.00 98.00 201 ASP A CA 1
ATOM 1611 C C . ASP A 1 201 ? 12.773 13.561 -27.474 1.00 98.00 201 ASP A C 1
ATOM 1613 O O . ASP A 1 201 ? 13.393 13.522 -28.536 1.00 98.00 201 ASP A O 1
ATOM 1617 N N . ASN A 1 202 ? 13.316 13.070 -26.356 1.00 96.50 202 ASN A N 1
ATOM 1618 C CA . ASN A 1 202 ? 14.668 12.503 -26.316 1.00 96.50 202 ASN A CA 1
ATOM 1619 C C . ASN A 1 202 ? 14.828 11.287 -27.239 1.00 96.50 202 ASN A C 1
ATOM 1621 O O . ASN A 1 202 ? 15.851 11.152 -27.911 1.00 96.50 202 ASN A O 1
ATOM 1625 N N . ARG A 1 203 ? 13.821 10.407 -27.318 1.00 97.62 203 ARG A N 1
ATOM 1626 C CA . ARG A 1 203 ? 13.830 9.277 -28.263 1.00 97.62 203 ARG A CA 1
ATOM 1627 C C . ARG A 1 203 ? 13.798 9.747 -29.716 1.00 97.62 203 ARG A C 1
ATOM 1629 O O . ARG A 1 203 ? 14.408 9.105 -30.568 1.00 97.62 203 ARG A O 1
ATOM 1636 N N . GLU A 1 204 ? 13.083 10.824 -30.023 1.00 97.69 204 GLU A N 1
ATOM 1637 C CA . GLU A 1 204 ? 13.053 11.402 -31.369 1.00 97.69 204 GLU A CA 1
ATOM 1638 C C . GLU A 1 204 ? 14.390 12.053 -31.739 1.00 97.69 204 GLU A C 1
ATOM 1640 O O . GLU A 1 204 ? 14.923 11.781 -32.818 1.00 97.69 204 GLU A O 1
ATOM 1645 N N . LYS A 1 205 ? 14.983 12.815 -30.814 1.00 97.19 205 LYS A N 1
ATOM 1646 C CA . LYS A 1 205 ? 16.332 13.379 -30.957 1.00 97.19 205 LYS A CA 1
ATOM 1647 C C . LYS A 1 205 ? 17.381 12.296 -31.175 1.00 97.19 205 LYS A C 1
ATOM 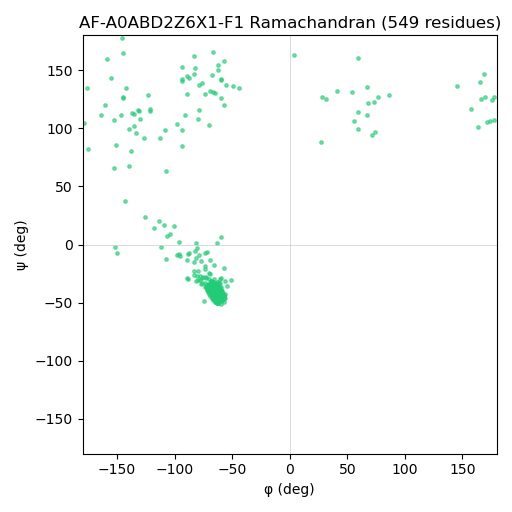1649 O O . LYS A 1 205 ? 18.193 12.427 -32.084 1.00 97.19 205 LYS A O 1
ATOM 1654 N N . LEU A 1 206 ? 17.323 11.197 -30.420 1.00 97.56 206 LEU A N 1
ATOM 1655 C CA . LEU A 1 206 ? 18.228 10.061 -30.605 1.00 97.56 206 LEU A CA 1
ATOM 1656 C C . LEU A 1 206 ? 18.124 9.484 -32.025 1.00 97.56 206 LEU A C 1
ATOM 1658 O O . LEU A 1 206 ? 19.133 9.355 -32.709 1.00 97.56 206 LEU A O 1
ATOM 1662 N N . LYS A 1 207 ? 16.902 9.256 -32.524 1.00 97.94 207 LYS A N 1
ATOM 1663 C CA . LYS A 1 207 ? 16.680 8.799 -33.909 1.00 97.94 207 LYS A CA 1
ATOM 1664 C C . LYS A 1 207 ? 17.185 9.799 -34.952 1.00 97.94 207 LYS A C 1
ATOM 1666 O O . LYS A 1 207 ? 17.592 9.401 -36.040 1.00 97.94 207 LYS A O 1
ATOM 1671 N N . ALA A 1 208 ? 17.097 11.102 -34.683 1.00 97.88 208 ALA A N 1
ATOM 1672 C CA . ALA A 1 208 ? 17.662 12.125 -35.560 1.00 97.88 208 ALA A CA 1
ATOM 1673 C C . ALA A 1 208 ? 19.198 12.069 -35.574 1.00 97.88 208 ALA A C 1
ATOM 1675 O O . ALA A 1 208 ? 19.782 12.085 -36.655 1.00 97.88 208 ALA A O 1
ATOM 1676 N N . CYS A 1 209 ? 19.836 11.912 -34.411 1.00 97.19 209 CYS A N 1
ATOM 1677 C CA . CYS A 1 209 ? 21.281 11.717 -34.304 1.00 97.19 209 CYS A CA 1
ATOM 1678 C C . CYS A 1 209 ? 21.751 10.459 -35.045 1.00 97.19 209 CYS A C 1
ATOM 1680 O O . CYS A 1 209 ? 22.725 10.534 -35.787 1.00 97.19 209 CYS A O 1
ATOM 1682 N N . ASP A 1 210 ? 21.043 9.334 -34.907 1.00 97.88 210 ASP A N 1
ATOM 1683 C CA . ASP A 1 210 ? 21.383 8.089 -35.609 1.00 97.88 210 ASP A CA 1
ATOM 1684 C C . ASP A 1 210 ? 21.291 8.247 -37.134 1.00 97.88 210 ASP A C 1
ATOM 1686 O O . ASP A 1 210 ? 22.168 7.785 -37.863 1.00 97.88 210 ASP A O 1
ATOM 1690 N N . ARG A 1 211 ? 20.263 8.954 -37.628 1.00 97.88 211 ARG A N 1
ATOM 1691 C CA . ARG A 1 211 ? 20.136 9.282 -39.058 1.00 97.88 211 ARG A CA 1
ATOM 1692 C C . ARG A 1 211 ? 21.290 10.149 -39.544 1.00 97.88 211 ARG A C 1
ATOM 1694 O O . ARG A 1 211 ? 21.914 9.813 -40.541 1.00 97.88 211 ARG A O 1
ATOM 1701 N N . MET A 1 212 ? 21.610 11.214 -38.813 1.00 97.81 212 MET A N 1
ATOM 1702 C CA . MET A 1 212 ? 22.721 12.102 -39.155 1.00 97.81 212 MET A CA 1
ATOM 1703 C C . MET A 1 212 ? 24.067 11.364 -39.128 1.00 97.81 212 MET A C 1
ATOM 1705 O O . MET A 1 212 ? 24.928 11.612 -39.967 1.00 97.81 212 MET A O 1
ATOM 1709 N N . LYS A 1 213 ? 24.245 10.422 -38.194 1.00 98.00 213 LYS A N 1
ATOM 1710 C CA . LYS A 1 213 ? 25.426 9.558 -38.140 1.00 98.00 213 LYS A CA 1
ATOM 1711 C C . LYS A 1 213 ? 25.527 8.675 -39.386 1.00 98.00 213 LYS A C 1
ATOM 1713 O O . LYS A 1 213 ? 26.590 8.631 -39.996 1.00 98.00 213 LYS A O 1
ATOM 1718 N N . ALA A 1 214 ? 24.434 8.030 -39.790 1.00 98.00 214 ALA A N 1
ATOM 1719 C CA . ALA A 1 214 ? 24.405 7.226 -41.010 1.00 98.00 214 ALA A CA 1
ATOM 1720 C C . ALA A 1 214 ? 24.679 8.075 -42.267 1.00 98.00 214 ALA A C 1
ATOM 1722 O O . ALA A 1 214 ? 25.454 7.670 -43.127 1.00 98.00 214 ALA A O 1
ATOM 1723 N N . GLU A 1 215 ? 24.103 9.278 -42.360 1.00 97.69 215 GLU A N 1
ATOM 1724 C CA . GLU A 1 215 ? 24.370 10.220 -43.457 1.00 97.69 215 GLU A CA 1
ATOM 1725 C C . GLU A 1 215 ? 25.846 10.637 -43.511 1.00 97.69 215 GLU A C 1
ATOM 1727 O O . GLU A 1 215 ? 26.437 10.673 -44.591 1.00 97.69 215 GLU A O 1
ATOM 1732 N N . LEU A 1 216 ? 26.462 10.898 -42.354 1.00 97.88 216 LEU A N 1
ATOM 1733 C CA . LEU A 1 216 ? 27.887 11.205 -42.258 1.00 97.88 216 LEU A CA 1
ATOM 1734 C C . LEU A 1 216 ? 28.751 10.026 -42.723 1.00 97.88 216 LEU A C 1
ATOM 1736 O O . LEU A 1 216 ? 29.683 10.228 -43.497 1.00 97.88 216 LEU A O 1
ATOM 1740 N N . GLU A 1 217 ? 28.441 8.805 -42.285 1.00 98.25 217 GLU A N 1
ATOM 1741 C CA . GLU A 1 217 ? 29.137 7.589 -42.725 1.00 98.25 217 GLU A CA 1
ATOM 1742 C C . GLU A 1 217 ? 29.010 7.398 -44.247 1.00 98.25 217 GLU A C 1
ATOM 1744 O O . GLU A 1 217 ? 30.011 7.164 -44.925 1.00 98.25 217 GLU A O 1
ATOM 1749 N N . CYS A 1 218 ? 27.819 7.603 -44.821 1.00 97.62 218 CYS A N 1
ATOM 1750 C CA . CYS A 1 218 ? 27.617 7.577 -46.272 1.00 97.62 218 CYS A CA 1
ATOM 1751 C C . CYS A 1 218 ? 28.427 8.659 -47.009 1.00 97.62 218 CYS A C 1
ATOM 1753 O O . CYS A 1 218 ? 28.997 8.391 -48.072 1.00 97.62 218 CYS A O 1
ATOM 1755 N N . ALA A 1 219 ? 28.498 9.877 -46.465 1.00 97.62 219 ALA A N 1
ATOM 1756 C CA . ALA A 1 219 ? 29.272 10.971 -47.049 1.00 97.62 219 ALA A CA 1
ATOM 1757 C C . ALA A 1 219 ? 30.784 10.702 -46.993 1.00 97.62 219 ALA A C 1
ATOM 1759 O O . ALA A 1 219 ? 31.493 10.994 -47.956 1.00 97.62 219 ALA A O 1
ATOM 1760 N N . LEU A 1 220 ? 31.273 10.112 -45.898 1.00 98.06 220 LEU A N 1
ATOM 1761 C CA . LEU A 1 220 ? 32.670 9.701 -45.753 1.00 98.06 220 LEU A CA 1
ATOM 1762 C C . LEU A 1 220 ? 33.049 8.635 -46.782 1.00 98.06 220 LEU A C 1
ATOM 1764 O O . LEU A 1 220 ? 34.053 8.806 -47.470 1.00 98.06 220 LEU A O 1
ATOM 1768 N N . LEU A 1 221 ? 32.220 7.600 -46.946 1.00 98.00 221 LEU A N 1
ATOM 1769 C CA . LEU A 1 221 ? 32.429 6.573 -47.971 1.00 98.00 221 LEU A CA 1
ATOM 1770 C C . LEU A 1 221 ? 32.447 7.182 -49.380 1.00 98.00 221 LEU A C 1
ATOM 1772 O O . LEU A 1 221 ? 33.341 6.897 -50.171 1.00 98.00 221 LEU A O 1
ATOM 1776 N N . SER A 1 222 ? 31.507 8.083 -49.679 1.00 97.56 222 SER A N 1
ATOM 1777 C CA . SER A 1 222 ? 31.454 8.772 -50.978 1.00 97.56 222 SER A CA 1
ATOM 1778 C C . SER A 1 222 ? 32.707 9.619 -51.232 1.00 97.56 222 SER A C 1
ATOM 1780 O O . SER A 1 222 ? 33.243 9.633 -52.338 1.00 97.56 222 SER A O 1
ATOM 1782 N N . LEU A 1 223 ? 33.207 10.309 -50.202 1.00 96.94 223 LEU A N 1
ATOM 1783 C CA . LEU A 1 223 ? 34.440 11.089 -50.282 1.00 96.94 223 LEU A CA 1
ATOM 1784 C C . LEU A 1 223 ? 35.665 10.200 -50.530 1.00 96.94 223 LEU A C 1
ATOM 1786 O O . LEU A 1 223 ? 36.564 10.601 -51.269 1.00 96.94 223 LEU A O 1
ATOM 1790 N N . GLU A 1 224 ? 35.720 9.025 -49.909 1.00 97.62 224 GLU A N 1
ATOM 1791 C CA . GLU A 1 224 ? 36.786 8.047 -50.124 1.00 97.62 224 GLU A CA 1
ATOM 1792 C C . GLU A 1 224 ? 36.781 7.533 -51.569 1.00 97.62 224 GLU A C 1
ATOM 1794 O O . GLU A 1 224 ? 37.813 7.616 -52.234 1.00 97.62 224 GLU A O 1
ATOM 1799 N N . CYS A 1 225 ? 35.611 7.193 -52.124 1.00 97.19 225 CYS A N 1
ATOM 1800 C CA . CYS A 1 225 ? 35.477 6.854 -53.545 1.00 97.19 225 CYS A CA 1
ATOM 1801 C C . CYS A 1 225 ? 35.968 7.982 -54.473 1.00 97.19 225 CYS A C 1
ATOM 1803 O O . CYS A 1 225 ? 36.721 7.726 -55.413 1.00 97.19 225 CYS A O 1
ATOM 1805 N N . CYS A 1 226 ? 35.606 9.240 -54.198 1.00 96.38 226 CYS A N 1
ATOM 1806 C CA . CYS A 1 226 ? 36.083 10.385 -54.983 1.00 96.38 226 CYS A CA 1
ATOM 1807 C C . CYS A 1 226 ? 37.609 10.562 -54.903 1.00 96.38 226 CYS A C 1
ATOM 1809 O O . CYS A 1 226 ? 38.241 10.977 -55.877 1.00 96.38 226 CYS A O 1
ATOM 1811 N N . LYS A 1 227 ? 38.223 10.279 -53.745 1.00 97.56 227 LYS A N 1
ATOM 1812 C CA . LYS A 1 227 ? 39.685 10.322 -53.592 1.00 97.56 227 LYS A CA 1
ATOM 1813 C C . LYS A 1 227 ? 40.359 9.235 -54.425 1.00 97.56 227 LYS A C 1
ATOM 1815 O O . LYS A 1 227 ? 41.329 9.546 -55.113 1.00 97.56 227 LYS A O 1
ATOM 1820 N N . GLU A 1 228 ? 39.831 8.014 -54.406 1.00 97.56 228 GLU A N 1
ATOM 1821 C CA . GLU A 1 228 ? 40.333 6.910 -55.232 1.00 97.56 228 GLU A CA 1
ATOM 1822 C C . GLU A 1 228 ? 40.215 7.216 -56.731 1.00 97.56 228 GLU A C 1
ATOM 1824 O O . GLU A 1 228 ? 41.146 6.971 -57.497 1.00 97.56 228 GLU A O 1
ATOM 1829 N N . GLU A 1 229 ? 39.083 7.770 -57.172 1.00 96.75 229 GLU A N 1
ATOM 1830 C CA . GLU A 1 229 ? 38.889 8.171 -58.569 1.00 96.75 229 GLU A CA 1
ATOM 1831 C C . GLU A 1 229 ? 39.877 9.268 -58.979 1.00 96.75 229 GLU A C 1
ATOM 1833 O O . GLU A 1 229 ? 40.515 9.170 -60.029 1.00 96.75 229 GLU A O 1
ATOM 1838 N N . LYS A 1 230 ? 40.072 10.279 -58.124 1.00 97.19 230 LYS A N 1
ATOM 1839 C CA . LYS A 1 230 ? 41.072 11.327 -58.346 1.00 97.19 230 LYS A CA 1
ATOM 1840 C C . LYS A 1 230 ? 42.479 10.743 -58.501 1.00 97.19 230 LYS A C 1
ATOM 1842 O O . LYS A 1 230 ? 43.209 11.180 -59.388 1.00 97.19 230 LYS A O 1
ATOM 1847 N N . GLU A 1 231 ? 42.864 9.785 -57.659 1.00 97.75 231 GLU A N 1
ATOM 1848 C CA . GLU A 1 231 ? 44.171 9.124 -57.744 1.00 97.75 231 GLU A CA 1
ATOM 1849 C C . GLU A 1 231 ? 44.326 8.354 -59.063 1.00 97.75 231 GLU A C 1
ATOM 1851 O O . GLU A 1 231 ? 45.332 8.520 -59.754 1.00 97.75 231 GLU A O 1
ATOM 1856 N N . LYS A 1 232 ? 43.300 7.599 -59.481 1.00 97.62 232 LYS A N 1
ATOM 1857 C CA . LYS A 1 232 ? 43.285 6.902 -60.780 1.00 97.62 232 LYS A CA 1
ATOM 1858 C C . LYS A 1 232 ? 43.446 7.871 -61.952 1.00 97.62 232 LYS A C 1
ATOM 1860 O O . LYS A 1 232 ? 44.292 7.648 -62.813 1.00 97.62 232 LYS A O 1
ATOM 1865 N N . LEU A 1 233 ? 42.684 8.967 -61.964 1.00 97.12 233 LEU A N 1
ATOM 1866 C CA . LEU A 1 233 ? 42.782 9.997 -63.003 1.00 97.12 233 LEU A CA 1
ATOM 1867 C C . LEU A 1 233 ? 44.162 10.662 -63.025 1.00 97.12 233 LEU A C 1
ATOM 1869 O O . LEU A 1 233 ? 44.689 10.943 -64.099 1.00 97.12 233 LEU A O 1
ATOM 1873 N N . GLN A 1 234 ? 44.765 10.891 -61.857 1.00 97.25 234 GLN A N 1
ATOM 1874 C CA . GLN A 1 234 ? 46.113 11.443 -61.755 1.00 97.25 234 GLN A CA 1
ATOM 1875 C C . GLN A 1 234 ? 47.163 10.496 -62.358 1.00 97.25 234 GLN A C 1
ATOM 1877 O O . GLN A 1 234 ? 48.052 10.962 -63.073 1.00 97.25 234 GLN A O 1
ATOM 1882 N N . ILE A 1 235 ? 47.043 9.185 -62.123 1.00 96.44 235 ILE A N 1
ATOM 1883 C CA . ILE A 1 235 ? 47.914 8.171 -62.735 1.00 96.44 235 ILE A CA 1
ATOM 1884 C C . ILE A 1 235 ? 47.747 8.175 -64.261 1.00 96.44 235 ILE A C 1
ATOM 1886 O O . ILE A 1 235 ? 48.739 8.309 -64.976 1.00 96.44 235 ILE A O 1
ATOM 1890 N N . SER A 1 236 ? 46.510 8.120 -64.769 1.00 96.06 236 SER A N 1
ATOM 1891 C CA . SER A 1 236 ? 46.245 8.143 -66.216 1.00 96.06 236 SER A CA 1
ATOM 1892 C C . SER A 1 236 ? 46.727 9.430 -66.892 1.00 96.06 236 SER A C 1
ATOM 1894 O O . SER A 1 236 ? 47.236 9.392 -68.011 1.00 96.06 236 SER A O 1
ATOM 1896 N N . LEU A 1 237 ? 46.615 10.581 -66.220 1.00 96.44 237 LEU A N 1
ATOM 1897 C CA . LEU A 1 237 ? 47.162 11.842 -66.720 1.00 96.44 237 LEU A CA 1
ATOM 1898 C C . LEU A 1 237 ? 48.689 11.774 -66.835 1.00 96.44 237 LEU A C 1
ATOM 1900 O O . LEU A 1 237 ? 49.243 12.174 -67.857 1.00 96.44 237 LEU A O 1
ATOM 1904 N N . GLN A 1 238 ? 49.365 11.229 -65.822 1.00 96.44 238 GLN A N 1
ATOM 1905 C CA . GLN A 1 238 ? 50.817 11.066 -65.836 1.00 96.44 238 GLN A CA 1
ATOM 1906 C C . GLN A 1 238 ? 51.279 10.094 -66.938 1.00 96.44 238 GLN A C 1
ATOM 1908 O O . GLN A 1 238 ? 52.335 10.294 -67.538 1.00 96.44 238 GLN A O 1
ATOM 1913 N N . GLU A 1 239 ? 50.514 9.038 -67.211 1.00 95.88 239 GLU A N 1
ATOM 1914 C CA . GLU A 1 239 ? 50.757 8.126 -68.336 1.00 95.88 239 GLU A CA 1
ATOM 1915 C C . GLU A 1 239 ? 50.590 8.839 -69.682 1.00 95.88 239 GLU A C 1
ATOM 1917 O O . GLU A 1 239 ? 51.504 8.804 -70.504 1.00 95.88 239 GLU A O 1
ATOM 1922 N N . CYS A 1 240 ? 49.498 9.583 -69.867 1.00 94.38 240 CYS A N 1
ATOM 1923 C CA . CYS A 1 240 ? 49.253 10.387 -71.065 1.00 94.38 240 CYS A CA 1
ATOM 1924 C C . CYS A 1 240 ? 50.359 11.433 -71.303 1.00 94.38 240 CYS A C 1
ATOM 1926 O O . CYS A 1 240 ? 50.811 11.626 -72.431 1.00 94.38 240 CYS A O 1
ATOM 1928 N N . GLU A 1 241 ? 50.864 12.086 -70.252 1.00 95.94 241 GLU A N 1
ATOM 1929 C CA . GLU A 1 241 ? 52.002 13.008 -70.363 1.00 95.94 241 GLU A CA 1
ATOM 1930 C C . GLU A 1 241 ? 53.290 12.308 -70.827 1.00 95.94 241 GLU A C 1
ATOM 1932 O O . GLU A 1 241 ? 54.038 12.865 -71.643 1.00 95.94 241 GLU A O 1
ATOM 1937 N N . LYS A 1 242 ? 53.551 11.081 -70.351 1.00 95.62 242 LYS A N 1
ATOM 1938 C CA . LYS A 1 242 ? 54.682 10.259 -70.817 1.00 95.62 242 LYS A CA 1
ATOM 1939 C C . LYS A 1 242 ? 54.510 9.865 -72.283 1.00 95.62 242 LYS A C 1
ATOM 1941 O O . LYS A 1 242 ? 55.450 10.034 -73.057 1.00 95.62 242 LYS A O 1
ATOM 1946 N N . GLU A 1 243 ? 53.327 9.398 -72.676 1.00 94.81 243 GLU A N 1
ATOM 1947 C CA . GLU A 1 243 ? 53.012 9.044 -74.067 1.00 94.81 243 GLU A CA 1
ATOM 1948 C C . GLU A 1 243 ? 53.149 10.251 -74.996 1.00 94.81 243 GLU A C 1
ATOM 1950 O O . GLU A 1 243 ? 53.840 10.178 -76.009 1.00 94.81 243 GLU A O 1
ATOM 1955 N N . LYS A 1 244 ? 52.588 11.404 -74.613 1.00 95.25 244 LYS A N 1
ATOM 1956 C CA . LYS A 1 244 ? 52.739 12.671 -75.340 1.00 95.25 244 LYS A CA 1
ATOM 1957 C C . LYS A 1 244 ? 54.210 13.049 -75.519 1.00 95.25 244 LYS A C 1
ATOM 1959 O O . LYS A 1 244 ? 54.596 13.490 -76.600 1.00 95.25 244 LYS A O 1
ATOM 1964 N N . SER A 1 245 ? 55.029 12.875 -74.481 1.00 94.81 245 SER A N 1
ATOM 1965 C CA . SER A 1 245 ? 56.474 13.132 -74.545 1.00 94.81 245 SER A CA 1
ATOM 1966 C C . SER A 1 245 ? 57.192 12.150 -75.482 1.00 94.81 245 SER A C 1
ATOM 1968 O O . SER A 1 245 ? 58.066 12.570 -76.238 1.00 94.81 245 SER A O 1
ATOM 1970 N N . SER A 1 246 ? 56.792 10.873 -75.489 1.00 95.06 246 SER A N 1
ATOM 1971 C CA . SER A 1 246 ? 57.301 9.854 -76.421 1.00 95.06 246 SER A CA 1
ATOM 1972 C C . SER A 1 246 ? 56.957 10.192 -77.871 1.00 95.06 246 SER A C 1
ATOM 1974 O O . SER A 1 246 ? 57.846 10.264 -78.714 1.00 95.06 246 SER A O 1
ATOM 1976 N N . VAL A 1 247 ? 55.687 10.498 -78.156 1.00 93.62 247 VAL A N 1
ATOM 1977 C CA . VAL A 1 247 ? 55.224 10.883 -79.498 1.00 93.62 247 VAL A CA 1
ATOM 1978 C C . VAL A 1 247 ? 55.906 12.168 -79.969 1.00 93.62 247 VAL A C 1
ATOM 1980 O O . VAL A 1 247 ? 56.291 12.269 -81.129 1.00 93.62 247 VAL A O 1
ATOM 1983 N N . ALA A 1 248 ? 56.112 13.151 -79.087 1.00 94.06 248 ALA A N 1
ATOM 1984 C CA . ALA A 1 248 ? 56.862 14.359 -79.427 1.00 94.06 248 ALA A CA 1
ATOM 1985 C C . ALA A 1 248 ? 58.326 14.050 -79.801 1.00 94.06 248 ALA A C 1
ATOM 1987 O O . ALA A 1 248 ? 58.859 14.644 -80.743 1.00 94.06 248 ALA A O 1
ATOM 1988 N N . ALA A 1 249 ? 58.966 13.096 -79.116 1.00 93.00 249 ALA A N 1
ATOM 1989 C CA . ALA A 1 249 ? 60.307 12.632 -79.462 1.00 93.00 249 ALA A CA 1
ATOM 1990 C C . ALA A 1 249 ? 60.314 11.893 -80.815 1.00 93.00 249 ALA A C 1
ATOM 1992 O O . ALA A 1 249 ? 61.131 12.216 -81.676 1.00 93.00 249 ALA A O 1
ATOM 1993 N N . GLU A 1 250 ? 59.360 10.992 -81.059 1.00 93.50 250 GLU A N 1
ATOM 1994 C CA . GLU A 1 250 ? 59.195 10.299 -82.348 1.00 93.50 250 GLU A CA 1
ATOM 1995 C C . GLU A 1 250 ? 58.924 11.272 -83.509 1.00 93.50 250 GLU A C 1
ATOM 1997 O O . GLU A 1 250 ? 59.518 11.152 -84.584 1.00 93.50 250 GLU A O 1
ATOM 2002 N N . LEU A 1 251 ? 58.085 12.290 -83.297 1.00 90.19 251 LEU A N 1
ATOM 2003 C CA . LEU A 1 251 ? 57.825 13.351 -84.274 1.00 90.19 251 LEU A CA 1
ATOM 2004 C C . LEU A 1 251 ? 59.072 14.185 -84.569 1.00 90.19 251 LEU A C 1
ATOM 2006 O O . LEU A 1 251 ? 59.328 14.511 -85.723 1.00 90.19 251 LEU A O 1
ATOM 2010 N N . SER A 1 252 ? 59.866 14.534 -83.556 1.00 89.88 252 SER A N 1
ATOM 2011 C CA . SER A 1 252 ? 61.110 15.281 -83.788 1.00 89.88 252 SER A CA 1
ATOM 2012 C C . SER A 1 252 ? 62.165 14.442 -84.520 1.00 89.88 252 SER A C 1
ATOM 2014 O O . SER A 1 252 ? 62.844 14.963 -85.401 1.00 89.88 252 SER A O 1
ATOM 2016 N N . PHE A 1 253 ? 62.242 13.138 -84.238 1.00 90.06 253 PHE A N 1
ATOM 2017 C CA . PHE A 1 253 ? 63.094 12.195 -84.962 1.00 90.06 253 PHE A CA 1
ATOM 2018 C C . PHE A 1 253 ? 62.674 12.033 -86.430 1.00 90.06 253 PHE A C 1
ATOM 2020 O O . PHE A 1 253 ? 63.503 12.176 -87.326 1.00 90.06 253 PHE A O 1
ATOM 2027 N N . THR A 1 254 ? 61.387 11.789 -86.697 1.00 87.31 254 THR A N 1
ATOM 2028 C CA . THR A 1 254 ? 60.857 11.669 -88.070 1.00 87.31 254 THR A CA 1
ATOM 2029 C C . THR A 1 254 ? 60.960 12.979 -88.847 1.00 87.31 254 THR A C 1
ATOM 2031 O O . THR A 1 254 ? 61.307 12.960 -90.027 1.00 87.31 254 THR A O 1
ATOM 2034 N N . LYS A 1 255 ? 60.740 14.127 -88.192 1.00 89.38 255 LYS A N 1
ATOM 2035 C CA . LYS A 1 255 ? 60.994 15.451 -88.772 1.00 89.38 255 LYS A CA 1
ATOM 2036 C C . LYS A 1 255 ? 62.468 15.627 -89.152 1.00 89.38 255 LYS A C 1
ATOM 2038 O O . LYS A 1 255 ? 62.734 16.060 -90.266 1.00 89.38 255 LYS A O 1
ATOM 2043 N N . GLY A 1 256 ? 63.405 15.244 -88.281 1.00 83.50 256 GLY A N 1
ATOM 2044 C CA . GLY A 1 256 ? 64.841 15.273 -88.581 1.00 83.50 256 GLY A CA 1
ATOM 2045 C C . GLY A 1 256 ? 65.214 14.380 -89.768 1.00 83.50 256 GLY A C 1
ATOM 2046 O O . GLY A 1 256 ? 65.886 14.831 -90.686 1.00 83.50 256 GLY A O 1
ATOM 2047 N N . GLN A 1 257 ? 64.685 13.152 -89.826 1.00 84.44 257 GLN A N 1
ATOM 2048 C CA . GLN A 1 257 ? 64.880 12.267 -90.983 1.00 84.44 257 GLN A CA 1
ATOM 2049 C C . GLN A 1 257 ? 64.327 12.861 -92.285 1.00 84.44 257 GLN A C 1
ATOM 2051 O O . GLN A 1 257 ? 64.949 12.733 -93.338 1.00 84.44 257 GLN A O 1
ATOM 2056 N N . LEU A 1 258 ? 63.158 13.504 -92.237 1.00 79.81 258 LEU A N 1
ATOM 2057 C CA . LEU A 1 258 ? 62.577 14.196 -93.388 1.00 79.81 258 LEU A CA 1
ATOM 2058 C C . LEU A 1 258 ? 63.425 15.392 -93.823 1.00 79.81 258 LEU A C 1
ATOM 2060 O O . LEU A 1 258 ? 63.583 15.602 -95.022 1.00 79.81 258 LEU A O 1
ATOM 2064 N N . GLU A 1 259 ? 63.974 16.155 -92.880 1.00 81.56 259 GLU A N 1
ATOM 2065 C CA . GLU A 1 259 ? 64.906 17.250 -93.161 1.00 81.56 259 GLU A CA 1
ATOM 2066 C C . GLU A 1 259 ? 66.213 16.730 -93.782 1.00 81.56 259 GLU A C 1
ATOM 2068 O O . GLU A 1 259 ? 66.672 17.310 -94.762 1.00 81.56 259 GLU A O 1
ATOM 2073 N N . ASP A 1 260 ? 66.753 15.598 -93.320 1.00 77.44 260 ASP A N 1
ATOM 2074 C CA . ASP A 1 260 ? 67.931 14.935 -93.904 1.00 77.44 260 ASP A CA 1
ATOM 2075 C C . ASP A 1 260 ? 67.663 14.408 -95.327 1.00 77.44 260 ASP A C 1
ATOM 2077 O O . ASP A 1 260 ? 68.502 14.531 -96.229 1.00 77.44 260 ASP A O 1
ATOM 2081 N N . VAL A 1 261 ? 66.470 13.849 -95.566 1.00 74.12 261 VAL A N 1
ATOM 2082 C CA . VAL A 1 261 ? 66.010 13.439 -96.904 1.00 74.12 261 VAL A CA 1
ATOM 2083 C C . VAL A 1 261 ? 65.791 14.661 -97.796 1.00 74.12 261 VAL A C 1
ATOM 2085 O O . VAL A 1 261 ? 66.200 14.641 -98.955 1.00 74.12 261 VAL A O 1
ATOM 2088 N N . ALA A 1 262 ? 65.215 15.747 -97.277 1.00 70.25 262 ALA A N 1
ATOM 2089 C CA . ALA A 1 262 ? 65.094 17.013 -97.995 1.00 70.25 262 ALA A CA 1
ATOM 2090 C C . ALA A 1 262 ? 66.478 17.592 -98.338 1.00 70.25 262 ALA A C 1
ATOM 2092 O O . ALA A 1 262 ? 66.683 18.029 -99.468 1.00 70.25 262 ALA A O 1
ATOM 2093 N N . PHE A 1 263 ? 67.458 17.505 -97.433 1.00 61.44 263 PHE A N 1
ATOM 2094 C CA . PHE A 1 263 ? 68.850 17.888 -97.689 1.00 61.44 263 PHE A CA 1
ATOM 2095 C C . PHE A 1 263 ? 69.516 17.000 -98.755 1.00 61.44 263 PHE A C 1
ATOM 2097 O O . PHE A 1 263 ? 70.234 17.511 -99.614 1.00 61.44 263 PHE A O 1
ATOM 2104 N N . SER A 1 264 ? 69.235 15.691 -98.768 1.00 58.97 264 SER A N 1
ATOM 2105 C CA . SER A 1 264 ? 69.679 14.770 -99.833 1.00 58.97 264 SER A CA 1
ATOM 2106 C C . SER A 1 264 ? 69.000 15.028 -101.183 1.00 58.97 264 SER A C 1
ATOM 2108 O O . SER A 1 264 ? 69.604 14.820 -102.233 1.00 58.97 264 SER A O 1
ATOM 2110 N N . ILE A 1 265 ? 67.753 15.504 -101.188 1.00 57.84 265 ILE A N 1
ATOM 2111 C CA . ILE A 1 265 ? 67.044 15.911 -102.411 1.00 57.84 265 ILE A CA 1
ATOM 2112 C C . ILE A 1 265 ? 67.595 17.249 -102.938 1.00 57.84 265 ILE A C 1
ATOM 2114 O O . ILE A 1 265 ? 67.674 17.439 -104.153 1.00 57.84 265 ILE A O 1
ATOM 2118 N N . VAL A 1 266 ? 68.036 18.150 -102.052 1.00 55.00 266 VAL A N 1
ATOM 2119 C CA . VAL A 1 266 ? 68.659 19.440 -102.404 1.00 55.00 266 VAL A CA 1
ATOM 2120 C C . VAL A 1 266 ? 70.083 19.273 -102.958 1.00 55.00 266 VAL A C 1
ATOM 2122 O O . VAL A 1 266 ? 70.484 20.052 -103.817 1.00 55.00 266 VAL A O 1
ATOM 2125 N N . THR A 1 267 ? 70.829 18.226 -102.590 1.00 46.06 267 THR A N 1
ATOM 2126 C CA . THR A 1 267 ? 72.164 17.946 -103.167 1.00 46.06 267 THR A CA 1
ATOM 2127 C C . THR A 1 267 ? 72.142 17.228 -104.527 1.00 46.06 267 THR A C 1
ATOM 2129 O O . THR A 1 267 ? 73.204 16.985 -105.096 1.00 46.06 267 THR A O 1
ATOM 2132 N N . CYS A 1 268 ? 70.963 16.930 -105.094 1.00 42.34 268 CYS A N 1
ATOM 2133 C CA . CYS A 1 268 ? 70.814 16.292 -106.415 1.00 42.34 268 CYS A CA 1
ATOM 2134 C C . CYS A 1 268 ? 70.065 17.137 -107.463 1.00 42.34 268 CYS A C 1
ATOM 2136 O O . CYS A 1 268 ? 69.668 16.604 -108.501 1.00 42.34 268 CYS A O 1
ATOM 2138 N N . LYS A 1 269 ? 69.867 18.442 -107.242 1.00 37.84 269 LYS A N 1
ATOM 2139 C CA . LYS A 1 269 ? 69.276 19.332 -108.255 1.00 37.84 269 LYS A CA 1
ATOM 2140 C C . LYS A 1 269 ? 69.995 20.676 -108.318 1.00 37.84 269 LYS A C 1
ATOM 2142 O O . LYS A 1 269 ? 69.498 21.678 -107.816 1.00 37.84 269 LYS A O 1
ATOM 2147 N N . ASP A 1 270 ? 71.128 20.675 -109.011 1.00 31.80 270 ASP A N 1
ATOM 2148 C CA . ASP A 1 270 ? 71.558 21.846 -109.769 1.00 31.80 270 ASP A CA 1
ATOM 2149 C C . ASP A 1 270 ? 70.724 21.945 -111.063 1.00 31.80 270 ASP A C 1
ATOM 2151 O O . ASP A 1 270 ? 70.460 20.948 -111.734 1.00 31.80 270 ASP A O 1
ATOM 2155 N N . GLU A 1 271 ? 70.337 23.181 -111.386 1.00 33.16 271 GLU A N 1
ATOM 2156 C CA . GLU A 1 271 ? 69.786 23.671 -112.660 1.00 33.16 271 GLU A CA 1
ATOM 2157 C C . GLU A 1 271 ? 68.345 23.255 -113.056 1.00 33.16 271 GLU A C 1
ATOM 2159 O O . GLU A 1 271 ? 68.108 22.287 -113.772 1.00 33.16 271 GLU A O 1
ATOM 2164 N N . LYS A 1 272 ? 67.344 24.088 -112.737 1.00 35.84 272 LYS A N 1
ATOM 2165 C CA . LYS A 1 272 ? 66.891 25.201 -113.604 1.00 35.84 272 LYS A CA 1
ATOM 2166 C C . LYS A 1 272 ? 65.584 25.827 -113.106 1.00 35.84 272 LYS A C 1
ATOM 2168 O O . LYS A 1 272 ? 64.563 25.182 -112.903 1.00 35.84 272 LYS A O 1
ATOM 2173 N N . GLU A 1 273 ? 65.705 27.136 -112.977 1.00 31.75 273 GLU A N 1
ATOM 2174 C CA . GLU A 1 273 ? 64.730 28.209 -112.859 1.00 31.75 273 GLU A CA 1
ATOM 2175 C C . GLU A 1 273 ? 63.551 28.087 -113.846 1.00 31.75 273 GLU A C 1
ATOM 2177 O O . GLU A 1 273 ? 63.733 27.835 -115.038 1.00 31.75 273 GLU A O 1
ATOM 2182 N N . GLY A 1 274 ? 62.335 28.286 -113.335 1.00 35.44 274 GLY A N 1
ATOM 2183 C CA . GLY A 1 274 ? 61.089 28.254 -114.098 1.00 35.44 274 GLY A CA 1
ATOM 2184 C C . GLY A 1 274 ? 59.917 28.643 -113.206 1.00 35.44 274 GLY A C 1
ATOM 2185 O O . GLY A 1 274 ? 59.255 27.796 -112.620 1.00 35.44 274 GLY A O 1
ATOM 2186 N N . THR A 1 275 ? 59.737 29.949 -113.044 1.00 37.09 275 THR A N 1
ATOM 2187 C CA . THR A 1 275 ? 58.664 30.617 -112.303 1.00 37.09 275 THR A CA 1
ATOM 2188 C C . THR A 1 275 ? 57.275 30.228 -112.804 1.00 37.09 275 THR A C 1
ATOM 2190 O O . THR A 1 275 ? 56.933 30.567 -113.934 1.00 37.09 275 THR A O 1
ATOM 2193 N N . ASP A 1 276 ? 56.454 29.652 -111.927 1.00 36.03 276 ASP A N 1
ATOM 2194 C CA . ASP A 1 276 ? 54.998 29.623 -112.072 1.00 36.03 276 ASP A CA 1
ATOM 2195 C C . ASP A 1 276 ? 54.364 29.935 -110.708 1.00 36.03 276 ASP A C 1
ATOM 2197 O O . ASP A 1 276 ? 54.555 29.220 -109.724 1.00 36.03 276 ASP A O 1
ATOM 2201 N N . LYS A 1 277 ? 53.686 31.084 -110.621 1.00 42.06 277 LYS A N 1
ATOM 2202 C CA . LYS A 1 277 ? 52.972 31.555 -109.428 1.00 42.06 277 LYS A CA 1
ATOM 2203 C C . LYS A 1 277 ? 51.479 31.442 -109.695 1.00 42.06 277 LYS A C 1
ATOM 2205 O O . LYS A 1 277 ? 50.924 32.365 -110.283 1.00 42.06 277 LYS A O 1
ATOM 2210 N N . VAL A 1 278 ? 50.832 30.382 -109.214 1.00 35.78 278 VAL A N 1
ATOM 2211 C CA . VAL A 1 278 ? 49.370 30.337 -109.064 1.00 35.78 278 VAL A CA 1
ATOM 2212 C C . VAL A 1 278 ? 48.993 29.538 -107.807 1.00 35.78 278 VAL A C 1
ATOM 2214 O O . VAL A 1 278 ? 49.424 28.408 -107.624 1.00 35.78 278 VAL A O 1
ATOM 2217 N N . GLU A 1 279 ? 48.197 30.208 -106.969 1.00 34.47 279 GLU A N 1
ATOM 2218 C CA . GLU A 1 279 ? 47.261 29.716 -105.943 1.00 34.47 279 GLU A CA 1
ATOM 2219 C C . GLU A 1 279 ? 47.749 28.845 -104.776 1.00 34.47 279 GLU A C 1
ATOM 2221 O O . GLU A 1 279 ? 47.736 27.621 -104.825 1.00 34.47 279 GLU A O 1
ATOM 2226 N N . LEU A 1 280 ? 47.944 29.507 -103.629 1.00 35.38 280 LEU A N 1
ATOM 2227 C CA . LEU A 1 280 ? 47.489 29.000 -102.331 1.00 35.38 280 LEU A CA 1
ATOM 2228 C C . LEU A 1 280 ? 46.788 30.138 -101.571 1.00 35.38 280 LEU A C 1
ATOM 2230 O O . LEU A 1 280 ? 47.423 30.969 -100.925 1.00 35.38 280 LEU A O 1
ATOM 2234 N N . LEU A 1 281 ? 45.460 30.171 -101.689 1.00 33.25 281 LEU A N 1
ATOM 2235 C CA . LEU A 1 281 ? 44.549 30.784 -100.723 1.00 33.25 281 LEU A CA 1
ATOM 2236 C C . LEU A 1 281 ? 44.185 29.711 -99.685 1.00 33.25 281 LEU A C 1
ATOM 2238 O O . LEU A 1 281 ? 43.722 28.641 -100.084 1.00 33.25 281 LEU A O 1
ATOM 2242 N N . PRO A 1 282 ? 44.299 29.967 -98.373 1.00 42.50 282 PRO A N 1
ATOM 2243 C CA . PRO A 1 282 ? 43.475 29.282 -97.395 1.00 42.50 282 PRO A CA 1
ATOM 2244 C C . PRO A 1 282 ? 42.102 29.965 -97.390 1.00 42.50 282 PRO A C 1
ATOM 2246 O O . PRO A 1 282 ? 41.960 31.100 -96.937 1.00 42.50 282 PRO A O 1
ATOM 2249 N N . ASN A 1 283 ? 41.099 29.272 -97.929 1.00 35.38 283 ASN A N 1
ATOM 2250 C CA . ASN A 1 283 ? 39.696 29.589 -97.692 1.00 35.38 283 ASN A CA 1
ATOM 2251 C C . ASN A 1 283 ? 39.359 29.244 -96.235 1.00 35.38 283 ASN A C 1
ATOM 2253 O O . ASN A 1 283 ? 39.154 28.078 -95.904 1.00 35.38 283 ASN A O 1
ATOM 2257 N N . GLU A 1 284 ? 39.269 30.261 -95.383 1.00 42.41 284 GLU A N 1
ATOM 2258 C CA . GLU A 1 284 ? 38.385 30.244 -94.220 1.00 42.41 284 GLU A CA 1
ATOM 2259 C C . GLU A 1 284 ? 37.103 30.989 -94.603 1.00 42.41 284 GLU A C 1
ATOM 2261 O O . GLU A 1 284 ? 37.067 32.216 -94.689 1.00 42.41 284 GLU A O 1
ATOM 2266 N N . SER A 1 285 ? 36.041 30.232 -94.858 1.00 37.81 285 SER A N 1
ATOM 2267 C CA . SER A 1 285 ? 34.670 30.733 -94.932 1.00 37.81 285 SER A CA 1
ATOM 2268 C C . SER A 1 285 ? 33.730 29.642 -94.401 1.00 37.81 285 SER A C 1
ATOM 2270 O O . SER A 1 285 ? 33.783 28.506 -94.857 1.00 37.81 285 SER A O 1
ATOM 2272 N N . THR A 1 286 ? 33.115 29.901 -93.235 1.00 34.50 286 THR A N 1
ATOM 2273 C CA . THR A 1 286 ? 31.662 30.161 -93.046 1.00 34.50 286 THR A CA 1
ATOM 2274 C C . THR A 1 286 ? 30.828 28.871 -93.199 1.00 34.50 286 THR A C 1
ATOM 2276 O O . THR A 1 286 ? 30.961 28.163 -94.179 1.00 34.50 286 THR A O 1
ATOM 2279 N N . GLU A 1 287 ? 30.022 28.407 -92.244 1.00 30.44 287 GLU A N 1
ATOM 2280 C CA . GLU A 1 287 ? 28.777 29.005 -91.756 1.00 30.44 287 GLU A CA 1
ATOM 2281 C C . GLU A 1 287 ? 28.211 28.178 -90.580 1.00 30.44 287 GLU A C 1
ATOM 2283 O O . GLU A 1 287 ? 28.142 26.954 -90.632 1.00 30.44 287 GLU A O 1
ATOM 2288 N N . ASN A 1 288 ? 27.793 28.894 -89.533 1.00 34.25 288 ASN A N 1
ATOM 2289 C CA . ASN A 1 288 ? 26.510 28.815 -88.818 1.00 34.25 288 ASN A CA 1
ATOM 2290 C C . ASN A 1 288 ? 25.713 27.492 -88.757 1.00 34.25 288 ASN A C 1
ATOM 2292 O O . ASN A 1 288 ? 25.182 27.040 -89.766 1.00 34.25 288 ASN A O 1
ATOM 2296 N N . CYS A 1 289 ? 25.355 27.074 -87.532 1.00 29.97 289 CYS A N 1
ATOM 2297 C CA . CYS A 1 289 ? 23.940 26.922 -87.143 1.00 29.97 289 CYS A CA 1
ATOM 2298 C C . CYS A 1 289 ? 23.759 26.814 -85.609 1.00 29.97 289 CYS A C 1
ATOM 2300 O O . CYS A 1 289 ? 24.127 25.815 -85.001 1.00 29.97 289 CYS A O 1
ATOM 2302 N N . PHE A 1 290 ? 23.154 27.835 -84.993 1.00 33.72 290 PHE A N 1
ATOM 2303 C CA . PHE A 1 290 ? 22.268 27.692 -83.819 1.00 33.72 290 PHE A CA 1
ATOM 2304 C C . PHE A 1 290 ? 20.866 27.305 -84.344 1.00 33.72 290 PHE A C 1
ATOM 2306 O O . PHE A 1 290 ? 20.570 27.710 -85.473 1.00 33.72 290 PHE A O 1
ATOM 2313 N N . PRO A 1 291 ? 19.985 26.571 -83.617 1.00 45.03 291 PRO A N 1
ATOM 2314 C CA . PRO A 1 291 ? 19.326 27.022 -82.365 1.00 45.03 291 PRO A CA 1
ATOM 2315 C C . PRO A 1 291 ? 19.093 25.855 -81.352 1.00 45.03 291 PRO A C 1
ATOM 2317 O O . PRO A 1 291 ? 19.438 24.723 -81.649 1.00 45.03 291 PRO A O 1
ATOM 2320 N N . SER A 1 292 ? 18.566 25.968 -80.127 1.00 30.73 292 SER A N 1
ATOM 2321 C CA . SER A 1 292 ? 17.677 26.927 -79.465 1.00 30.73 292 SER A CA 1
ATOM 2322 C C . SER A 1 292 ? 17.830 26.854 -77.932 1.00 30.73 292 SER A C 1
ATOM 2324 O O . SER A 1 292 ? 18.244 25.836 -77.385 1.00 30.73 292 SER A O 1
ATOM 2326 N N . ALA A 1 293 ? 17.415 27.932 -77.268 1.00 34.66 293 ALA A N 1
ATOM 2327 C CA . ALA A 1 293 ? 17.307 28.145 -75.823 1.00 34.66 293 ALA A CA 1
ATOM 2328 C C . ALA A 1 293 ? 16.419 27.127 -75.061 1.00 34.66 293 ALA A C 1
ATOM 2330 O O . ALA A 1 293 ? 15.532 26.529 -75.669 1.00 34.66 293 ALA A O 1
ATOM 2331 N N . VAL A 1 294 ? 16.608 26.947 -73.740 1.00 33.25 294 VAL A N 1
ATOM 2332 C CA . VAL A 1 294 ? 15.994 27.698 -72.604 1.00 33.25 294 VAL A CA 1
ATOM 2333 C C . VAL A 1 294 ? 16.427 27.056 -71.253 1.00 33.25 294 VAL A C 1
ATOM 2335 O O . VAL A 1 294 ? 16.247 25.857 -71.080 1.00 33.25 294 VAL A O 1
ATOM 2338 N N . ASP A 1 295 ? 17.012 27.889 -70.372 1.00 39.41 295 ASP A N 1
ATOM 2339 C CA . ASP A 1 295 ? 17.110 27.998 -68.880 1.00 39.41 295 ASP A CA 1
ATOM 2340 C C . ASP A 1 295 ? 16.499 26.928 -67.920 1.00 39.41 295 ASP A C 1
ATOM 2342 O O . ASP A 1 295 ? 15.586 26.218 -68.341 1.00 39.41 295 ASP A O 1
ATOM 2346 N N . PRO A 1 296 ? 16.873 26.843 -66.600 1.00 47.09 296 PRO A N 1
ATOM 2347 C CA . PRO A 1 296 ? 17.437 27.918 -65.746 1.00 47.09 296 PRO A CA 1
ATOM 2348 C C . PRO A 1 296 ? 18.510 27.571 -64.665 1.00 47.09 296 PRO A C 1
ATOM 2350 O O . PRO A 1 296 ? 18.674 26.438 -64.222 1.00 47.09 296 PRO A O 1
ATOM 2353 N N . ASP A 1 297 ? 19.163 28.647 -64.201 1.00 31.09 297 ASP A N 1
ATOM 2354 C CA . ASP A 1 297 ? 19.597 28.997 -62.830 1.00 31.09 297 ASP A CA 1
ATOM 2355 C C . ASP A 1 297 ? 20.488 28.063 -61.980 1.00 31.09 297 ASP A C 1
ATOM 2357 O O . ASP A 1 297 ? 20.018 27.148 -61.306 1.00 31.09 297 ASP A O 1
ATOM 2361 N N . ASN A 1 298 ? 21.767 28.446 -61.828 1.00 31.53 298 ASN A N 1
ATOM 2362 C CA . ASN A 1 298 ? 22.313 29.114 -60.621 1.00 31.53 298 ASN A CA 1
ATOM 2363 C C . ASN A 1 298 ? 23.841 28.930 -60.512 1.00 31.53 298 ASN A C 1
ATOM 2365 O O . ASN A 1 298 ? 24.329 27.828 -60.267 1.00 31.53 298 ASN A O 1
ATOM 2369 N N . LEU A 1 299 ? 24.594 30.034 -60.577 1.00 34.75 299 LEU A N 1
ATOM 2370 C CA . LEU A 1 299 ? 25.988 30.123 -60.129 1.00 34.75 299 LEU A CA 1
ATOM 2371 C C . LEU A 1 299 ? 26.164 31.355 -59.222 1.00 34.75 299 LEU A C 1
ATOM 2373 O O . LEU A 1 299 ? 25.949 32.483 -59.646 1.00 34.75 299 LEU A O 1
ATOM 2377 N N . ILE A 1 300 ? 26.486 31.071 -57.957 1.00 43.69 300 ILE A N 1
ATOM 2378 C CA . ILE A 1 300 ? 27.629 31.565 -57.161 1.00 43.69 300 ILE A CA 1
ATOM 2379 C C . ILE A 1 300 ? 28.157 32.990 -57.447 1.00 43.69 300 ILE A C 1
ATOM 2381 O O . ILE A 1 300 ? 28.640 33.247 -58.540 1.00 43.69 300 ILE A O 1
ATOM 2385 N N . ASP A 1 301 ? 28.228 33.840 -56.408 1.00 32.06 301 ASP A N 1
ATOM 2386 C CA . ASP A 1 301 ? 29.474 34.409 -55.812 1.00 32.06 301 ASP A CA 1
ATOM 2387 C C . ASP A 1 301 ? 29.095 35.400 -54.676 1.00 32.06 301 ASP A C 1
ATOM 2389 O O . ASP A 1 301 ? 28.132 36.149 -54.794 1.00 32.06 301 ASP A O 1
ATOM 2393 N N . ARG A 1 302 ? 29.607 35.289 -53.439 1.00 34.25 302 ARG A N 1
ATOM 2394 C CA . ARG A 1 302 ? 30.910 35.752 -52.901 1.00 34.25 302 ARG A CA 1
ATOM 2395 C C . ARG A 1 302 ? 31.065 37.283 -52.835 1.00 34.25 302 ARG A C 1
ATOM 2397 O O . ARG A 1 302 ? 31.255 37.910 -53.862 1.00 34.25 302 ARG A O 1
ATOM 2404 N N . GLU A 1 303 ? 31.111 37.854 -51.619 1.00 32.84 303 GLU A N 1
ATOM 2405 C CA . GLU A 1 303 ? 32.245 38.651 -51.075 1.00 32.84 303 GLU A CA 1
ATOM 2406 C C . GLU A 1 303 ? 31.950 39.424 -49.758 1.00 32.84 303 GLU A C 1
ATOM 2408 O O . GLU A 1 303 ? 30.873 39.981 -49.591 1.00 32.84 303 GLU A O 1
ATOM 2413 N N . LYS A 1 304 ? 33.017 39.522 -48.927 1.00 31.67 304 LYS A N 1
ATOM 2414 C CA . LYS A 1 304 ? 33.481 40.621 -48.020 1.00 31.67 304 LYS A CA 1
ATOM 2415 C C . LYS A 1 304 ? 32.652 41.003 -46.770 1.00 31.67 304 LYS A C 1
ATOM 2417 O O . LYS A 1 304 ? 31.454 41.204 -46.859 1.00 31.67 304 LYS A O 1
ATOM 2422 N N . ILE A 1 305 ? 33.185 40.960 -45.533 1.00 32.47 305 ILE A N 1
ATOM 2423 C CA . ILE A 1 305 ? 34.281 41.696 -44.820 1.00 32.47 305 ILE A CA 1
ATOM 2424 C C . ILE A 1 305 ? 33.830 43.032 -44.165 1.00 32.47 305 ILE A C 1
ATOM 2426 O O . ILE A 1 305 ? 33.303 43.897 -44.851 1.00 32.47 305 ILE A O 1
ATOM 2430 N N . GLU A 1 306 ? 34.173 43.152 -42.859 1.00 33.97 306 GLU A N 1
ATOM 2431 C CA . GLU A 1 306 ? 34.192 44.309 -41.911 1.00 33.97 306 GLU A CA 1
ATOM 2432 C C . GLU A 1 306 ? 32.841 44.927 -41.501 1.00 33.97 306 GLU A C 1
ATOM 2434 O O . GLU A 1 306 ? 31.973 45.135 -42.331 1.00 33.97 306 GLU A O 1
ATOM 2439 N N . GLY A 1 307 ? 32.505 45.270 -40.247 1.00 29.02 307 GLY A N 1
ATOM 2440 C CA . GLY A 1 307 ? 33.182 45.610 -38.976 1.00 2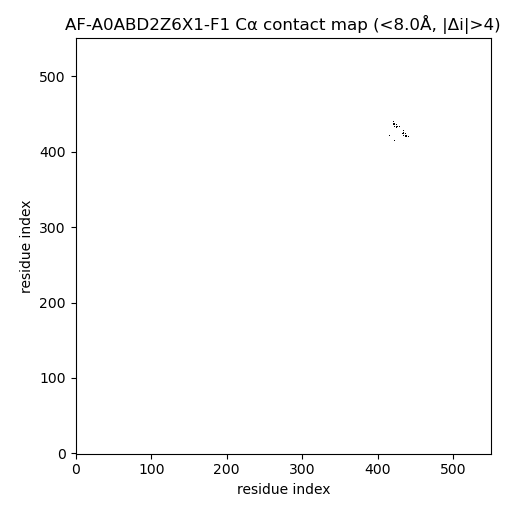9.02 307 GLY A CA 1
ATOM 2441 C C . GLY A 1 307 ? 32.274 46.689 -38.321 1.00 29.02 307 GLY A C 1
ATOM 2442 O O . GLY A 1 307 ? 31.736 47.523 -39.038 1.00 29.02 307 GLY A O 1
ATOM 2443 N N . THR A 1 308 ? 31.912 46.743 -37.028 1.00 29.00 308 THR A N 1
ATOM 2444 C CA . THR A 1 308 ? 32.644 47.385 -35.907 1.00 29.00 308 THR A CA 1
ATOM 2445 C C . THR A 1 308 ? 31.706 47.543 -34.668 1.00 29.00 308 THR A C 1
ATOM 2447 O O . THR A 1 308 ? 30.593 48.018 -34.855 1.00 29.00 308 THR A O 1
ATOM 2450 N N . LYS A 1 309 ? 32.229 47.294 -33.439 1.00 27.58 309 LYS A N 1
ATOM 2451 C CA . LYS A 1 309 ? 31.926 47.885 -32.083 1.00 27.58 309 LYS A CA 1
ATOM 2452 C C . LYS A 1 309 ? 30.504 47.799 -31.466 1.00 27.58 309 LYS A C 1
ATOM 2454 O O . LYS A 1 309 ? 29.525 47.811 -32.183 1.00 27.58 309 LYS A O 1
ATOM 2459 N N . SER A 1 310 ? 30.257 47.950 -30.152 1.00 29.64 310 SER A N 1
ATOM 2460 C CA . SER A 1 310 ? 30.873 47.668 -28.824 1.00 29.64 310 SER A CA 1
ATOM 2461 C C . SER A 1 310 ? 30.075 48.492 -27.784 1.00 29.64 310 SER A C 1
ATOM 2463 O O . SER A 1 310 ? 30.024 49.704 -27.978 1.00 29.64 310 SER A O 1
ATOM 2465 N N . THR A 1 311 ? 29.525 47.876 -26.716 1.00 24.88 311 THR A N 1
ATOM 2466 C CA . THR A 1 311 ? 29.253 48.421 -25.343 1.00 24.88 311 THR A CA 1
ATOM 2467 C C . THR A 1 311 ? 28.553 47.335 -24.485 1.00 24.88 311 THR A C 1
ATOM 2469 O O . THR A 1 311 ? 27.497 46.857 -24.874 1.00 24.88 311 THR A O 1
ATOM 2472 N N . VAL A 1 312 ? 29.200 46.686 -23.500 1.00 30.23 312 VAL A N 1
ATOM 2473 C CA . VAL A 1 312 ? 29.329 46.983 -22.040 1.00 30.23 312 VAL A CA 1
ATOM 2474 C C . VAL A 1 312 ? 27.997 47.048 -21.254 1.00 30.23 312 VAL A C 1
ATOM 2476 O O . VAL A 1 312 ? 27.219 47.963 -21.487 1.00 30.23 312 VAL A O 1
ATOM 2479 N N . VAL A 1 313 ? 27.771 46.104 -20.315 1.00 25.78 313 VAL A N 1
ATOM 2480 C CA . VAL A 1 313 ? 27.584 46.261 -18.837 1.00 25.78 313 VAL A CA 1
ATOM 2481 C C . VAL A 1 313 ? 27.137 44.912 -18.210 1.00 25.78 313 VAL A C 1
ATOM 2483 O O . VAL A 1 313 ? 26.009 44.472 -18.387 1.00 25.78 313 VAL A O 1
ATOM 2486 N N . ASP A 1 314 ? 28.088 44.271 -17.526 1.00 26.58 314 ASP A N 1
ATOM 2487 C CA . ASP A 1 314 ? 28.117 43.759 -16.136 1.00 26.58 314 ASP A CA 1
ATOM 2488 C C . ASP A 1 314 ? 26.938 43.044 -15.422 1.00 26.58 314 ASP A C 1
ATOM 2490 O O . ASP A 1 314 ? 25.826 43.575 -15.339 1.00 26.58 314 ASP A O 1
ATOM 2494 N N . LYS A 1 315 ? 27.289 41.900 -14.789 1.00 29.53 315 LYS A N 1
ATOM 2495 C CA . LYS A 1 315 ? 27.014 41.410 -13.401 1.00 29.53 315 LYS A CA 1
ATOM 2496 C C . LYS A 1 315 ? 27.275 39.883 -13.334 1.00 29.53 315 LYS A C 1
ATOM 2498 O O . LYS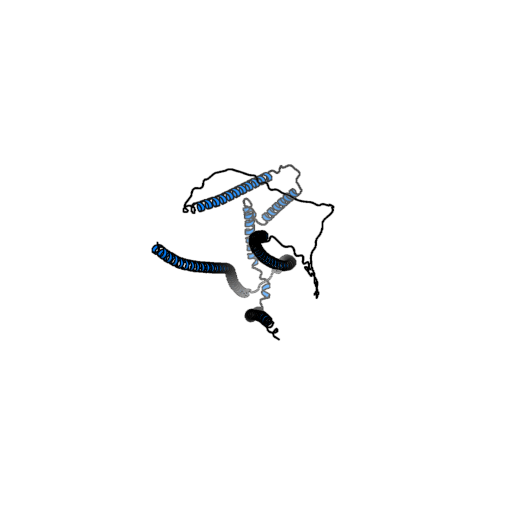 A 1 315 ? 26.570 39.137 -14.005 1.00 29.53 315 LYS A O 1
ATOM 2503 N N . THR A 1 316 ? 28.411 39.388 -12.810 1.00 28.80 316 THR A N 1
ATOM 2504 C CA . THR A 1 316 ? 28.712 39.006 -11.394 1.00 28.80 316 THR A CA 1
ATOM 2505 C C . THR A 1 316 ? 27.687 38.003 -10.811 1.00 28.80 316 THR A C 1
ATOM 2507 O O . THR A 1 316 ? 26.494 38.209 -10.976 1.00 28.80 316 THR A O 1
ATOM 2510 N N . GLU A 1 317 ? 28.012 36.875 -10.159 1.00 29.44 317 GLU A N 1
ATOM 2511 C CA . GLU A 1 317 ? 29.106 36.518 -9.238 1.00 29.44 317 GLU A CA 1
ATOM 2512 C C . GLU A 1 317 ? 29.396 34.996 -9.251 1.00 29.44 317 GLU A C 1
ATOM 2514 O O . GLU A 1 317 ? 28.474 34.181 -9.300 1.00 29.44 317 GLU A O 1
ATOM 2519 N N . ASP A 1 318 ? 30.678 34.639 -9.126 1.00 27.12 318 ASP A N 1
ATOM 2520 C CA . ASP A 1 318 ? 31.172 33.322 -8.707 1.00 27.12 318 ASP A CA 1
ATOM 2521 C C . ASP A 1 318 ? 31.182 33.210 -7.172 1.00 27.12 318 ASP A C 1
ATOM 2523 O O . ASP A 1 318 ? 31.530 34.161 -6.470 1.00 27.12 318 ASP A O 1
ATOM 2527 N N . SER A 1 319 ? 30.937 32.006 -6.648 1.00 27.91 319 SER A N 1
ATOM 2528 C CA . SER A 1 319 ? 31.347 31.616 -5.294 1.00 27.91 319 SER A CA 1
ATOM 2529 C C . SER A 1 319 ? 32.078 30.276 -5.334 1.00 27.91 319 SER A C 1
ATOM 2531 O O . SER A 1 319 ? 31.491 29.216 -5.542 1.00 27.91 319 SER A O 1
ATOM 2533 N N . ASN A 1 320 ? 33.391 30.360 -5.126 1.00 29.81 320 ASN A N 1
ATOM 2534 C CA . ASN A 1 320 ? 34.282 29.258 -4.788 1.00 29.81 320 ASN A CA 1
ATOM 2535 C C . ASN A 1 320 ? 34.151 28.919 -3.298 1.00 29.81 320 ASN A C 1
ATOM 2537 O O . ASN A 1 320 ? 34.271 29.820 -2.469 1.00 29.81 320 ASN A O 1
ATOM 2541 N N . VAL A 1 321 ? 34.098 27.631 -2.943 1.00 28.30 321 VAL A N 1
ATOM 2542 C CA . VAL A 1 321 ? 34.645 27.150 -1.663 1.00 28.30 321 VAL A CA 1
ATOM 2543 C C . VAL A 1 321 ? 35.449 25.876 -1.903 1.00 28.30 321 VAL A C 1
ATOM 2545 O O . VAL A 1 321 ? 34.930 24.822 -2.259 1.00 28.30 321 VAL A O 1
ATOM 2548 N N . ALA A 1 322 ? 36.753 26.035 -1.704 1.00 27.30 322 ALA A N 1
ATOM 2549 C CA . ALA A 1 322 ? 37.777 25.012 -1.697 1.00 27.30 322 ALA A CA 1
ATOM 2550 C C . ALA A 1 322 ? 37.633 24.060 -0.499 1.00 27.30 322 ALA A C 1
ATOM 2552 O O . ALA A 1 322 ? 37.351 24.499 0.616 1.00 27.30 322 ALA A O 1
ATOM 2553 N N . LEU A 1 323 ? 37.974 22.783 -0.694 1.00 28.20 323 LEU A N 1
ATOM 2554 C CA . LEU A 1 323 ? 38.423 21.920 0.395 1.00 28.20 323 LEU A CA 1
ATOM 2555 C C . LEU A 1 323 ? 39.826 21.395 0.096 1.00 28.20 323 LEU A C 1
ATOM 2557 O O . LEU A 1 323 ? 40.077 20.676 -0.867 1.00 28.20 323 LEU A O 1
ATOM 2561 N N . ASN A 1 324 ? 40.735 21.834 0.962 1.00 28.33 324 ASN A N 1
ATOM 2562 C CA . ASN A 1 324 ? 42.136 21.469 1.033 1.00 28.33 324 ASN A CA 1
ATOM 2563 C C . ASN A 1 324 ? 42.314 19.963 1.257 1.00 28.33 324 ASN A C 1
ATOM 2565 O O . ASN A 1 324 ? 41.871 19.421 2.269 1.00 28.33 324 ASN A O 1
ATOM 2569 N N . ALA A 1 325 ? 43.087 19.331 0.378 1.00 25.73 325 ALA A N 1
ATOM 2570 C CA . ALA A 1 325 ? 43.818 18.119 0.703 1.00 25.73 325 ALA A CA 1
ATOM 2571 C C . ALA A 1 325 ? 45.012 18.483 1.601 1.00 25.73 325 ALA A C 1
ATOM 2573 O O . ALA A 1 325 ? 45.804 19.366 1.260 1.00 25.73 325 ALA A O 1
ATOM 2574 N N . LYS A 1 326 ? 45.174 17.784 2.730 1.00 29.05 326 LYS A N 1
ATOM 2575 C CA . LYS A 1 326 ? 46.435 17.765 3.473 1.00 29.05 326 LYS A CA 1
ATOM 2576 C C . LYS A 1 326 ? 46.938 16.331 3.575 1.00 29.05 326 LYS A C 1
ATOM 2578 O O . LYS A 1 326 ? 46.290 15.444 4.114 1.00 29.05 326 LYS A O 1
ATOM 2583 N N . ILE A 1 327 ? 48.096 16.183 2.956 1.00 30.27 327 ILE A N 1
ATOM 2584 C CA . ILE A 1 327 ? 48.953 15.023 2.765 1.00 30.27 327 ILE A CA 1
ATOM 2585 C C . ILE A 1 327 ? 49.410 14.430 4.104 1.00 30.27 327 ILE A C 1
ATOM 2587 O O . ILE A 1 327 ? 49.817 15.173 4.995 1.00 30.27 327 ILE A O 1
ATOM 2591 N N . LEU A 1 328 ? 49.477 13.099 4.170 1.00 24.81 328 LEU A N 1
ATOM 2592 C CA . LEU A 1 328 ? 50.473 12.366 4.951 1.00 24.81 328 LEU A CA 1
ATOM 2593 C C . LEU A 1 328 ? 51.059 11.276 4.041 1.00 24.81 328 LEU A C 1
ATOM 2595 O O . LEU A 1 328 ? 50.334 10.425 3.531 1.00 24.81 328 LEU A O 1
ATOM 2599 N N . LYS A 1 329 ? 52.361 11.405 3.771 1.00 30.58 329 LYS A N 1
ATOM 2600 C CA . LYS A 1 329 ? 53.218 10.434 3.082 1.00 30.58 329 LYS A CA 1
ATOM 2601 C C . LYS A 1 329 ? 53.902 9.557 4.132 1.00 30.58 329 LYS A C 1
ATOM 2603 O O . LYS A 1 329 ? 54.258 10.084 5.180 1.00 30.58 329 LYS A O 1
ATOM 2608 N N . ASP A 1 330 ? 54.046 8.274 3.817 1.00 24.50 330 ASP A N 1
ATOM 2609 C CA . ASP A 1 330 ? 55.277 7.456 3.895 1.00 24.50 330 ASP A CA 1
ATOM 2610 C C . ASP A 1 330 ? 54.854 6.011 3.558 1.00 24.50 330 ASP A C 1
ATOM 2612 O O . ASP A 1 330 ? 53.945 5.467 4.178 1.00 24.50 330 ASP A O 1
ATOM 2616 N N . ASP A 1 331 ? 55.171 5.473 2.382 1.00 27.30 331 ASP A N 1
ATOM 2617 C CA . ASP A 1 331 ? 56.456 4.954 1.875 1.00 27.30 331 ASP A CA 1
ATOM 2618 C C . ASP A 1 331 ? 56.841 3.597 2.494 1.00 27.30 331 ASP A C 1
ATOM 2620 O O . ASP A 1 331 ? 57.391 3.503 3.588 1.00 27.30 331 ASP A O 1
ATOM 2624 N N . ALA A 1 332 ? 56.522 2.526 1.760 1.00 28.31 332 ALA A N 1
ATOM 2625 C CA . ALA A 1 332 ? 57.129 1.208 1.901 1.00 28.31 332 ALA A CA 1
ATOM 2626 C C . ALA A 1 332 ? 57.047 0.475 0.552 1.00 28.31 332 ALA A C 1
ATOM 2628 O O . ALA A 1 332 ? 55.985 0.053 0.094 1.00 28.31 332 ALA A O 1
ATOM 2629 N N . VAL A 1 333 ? 58.213 0.378 -0.076 1.00 35.84 333 VAL A N 1
ATOM 2630 C CA . VAL A 1 333 ? 58.557 -0.393 -1.272 1.00 35.84 333 VAL A CA 1
ATOM 2631 C C . VAL A 1 333 ? 58.209 -1.875 -1.092 1.00 35.84 333 VAL A C 1
ATOM 2633 O O . VAL A 1 333 ? 58.565 -2.455 -0.068 1.00 35.84 333 VAL A O 1
ATOM 2636 N N . TYR A 1 334 ? 57.628 -2.517 -2.113 1.00 30.05 334 TYR A N 1
ATOM 2637 C CA . TYR A 1 334 ? 57.846 -3.951 -2.330 1.00 30.05 334 TYR A CA 1
ATOM 2638 C C . TYR A 1 334 ? 57.891 -4.308 -3.819 1.00 30.05 334 TYR A C 1
ATOM 2640 O O . TYR A 1 334 ? 57.006 -3.956 -4.600 1.00 30.05 334 TYR A O 1
ATOM 2648 N N . GLU A 1 335 ? 58.974 -4.995 -4.174 1.00 28.84 335 GLU A N 1
ATOM 2649 C CA . GLU A 1 335 ? 59.252 -5.608 -5.466 1.00 28.84 335 GLU A CA 1
ATOM 2650 C C . GLU A 1 335 ? 58.236 -6.700 -5.821 1.00 28.84 335 GLU A C 1
ATOM 2652 O O . GLU A 1 335 ? 57.705 -7.417 -4.972 1.00 28.84 335 GLU A O 1
ATOM 2657 N N . ILE A 1 336 ? 58.024 -6.853 -7.124 1.00 33.66 336 ILE A N 1
ATOM 2658 C CA . ILE A 1 336 ? 57.277 -7.941 -7.746 1.00 33.66 336 ILE A CA 1
ATOM 2659 C C . ILE A 1 336 ? 58.172 -9.184 -7.798 1.00 33.66 336 ILE A C 1
ATOM 2661 O O . ILE A 1 336 ? 59.134 -9.186 -8.560 1.00 33.66 336 ILE A O 1
ATOM 2665 N N . VAL A 1 337 ? 57.806 -10.263 -7.096 1.00 30.38 337 VAL A N 1
ATOM 2666 C CA . VAL A 1 337 ? 58.140 -11.645 -7.496 1.00 30.38 337 VAL A CA 1
ATOM 2667 C C . VAL A 1 337 ? 56.962 -12.579 -7.174 1.00 30.38 337 VAL A C 1
ATOM 2669 O O . VAL A 1 337 ? 56.341 -12.505 -6.119 1.00 30.38 337 VAL A O 1
ATOM 2672 N N . HIS A 1 338 ? 56.649 -13.428 -8.151 1.00 31.91 338 HIS A N 1
ATOM 2673 C CA . HIS A 1 338 ? 55.500 -14.321 -8.301 1.00 31.91 338 HIS A CA 1
ATOM 2674 C C . HIS A 1 338 ? 55.141 -15.220 -7.101 1.00 31.91 338 HIS A C 1
ATOM 2676 O O . HIS A 1 338 ? 55.989 -15.938 -6.577 1.00 31.91 338 HIS A O 1
ATOM 2682 N N . ALA A 1 339 ? 53.838 -15.308 -6.801 1.00 28.97 339 ALA A N 1
ATOM 2683 C CA . ALA A 1 339 ? 53.245 -16.376 -5.997 1.00 28.97 339 ALA A CA 1
ATOM 2684 C C . ALA A 1 339 ? 52.133 -17.106 -6.774 1.00 28.97 339 ALA A C 1
ATOM 2686 O O . ALA A 1 339 ? 51.201 -16.500 -7.302 1.00 28.97 339 ALA A O 1
ATOM 2687 N N . THR A 1 340 ? 52.250 -18.431 -6.811 1.00 38.00 340 THR A N 1
ATOM 2688 C CA . THR A 1 340 ? 51.222 -19.415 -7.173 1.00 38.00 340 THR A CA 1
ATOM 2689 C C . THR A 1 340 ? 50.000 -19.334 -6.240 1.00 38.00 340 THR A C 1
ATOM 2691 O O . THR A 1 340 ? 50.173 -19.158 -5.031 1.00 38.00 340 THR A O 1
ATOM 2694 N N . PRO A 1 341 ? 48.760 -19.505 -6.739 1.00 38.25 341 PRO A N 1
ATOM 2695 C CA . PRO A 1 341 ? 47.557 -19.241 -5.958 1.00 38.25 341 PRO A CA 1
ATOM 2696 C C . PRO A 1 341 ? 47.042 -20.510 -5.270 1.00 38.25 341 PRO A C 1
ATOM 2698 O O . PRO A 1 341 ? 46.341 -21.301 -5.889 1.00 38.25 341 PRO A O 1
ATOM 2701 N N . GLN A 1 342 ? 47.350 -20.701 -3.984 1.00 43.00 342 GLN A N 1
ATOM 2702 C CA . GLN A 1 342 ? 46.599 -21.656 -3.144 1.00 43.00 342 GLN A CA 1
ATOM 2703 C C . GLN A 1 342 ? 46.557 -21.335 -1.637 1.00 43.00 342 GLN A C 1
ATOM 2705 O O . GLN A 1 342 ? 45.846 -22.014 -0.906 1.00 43.00 342 GLN A O 1
ATOM 2710 N N . HIS A 1 343 ? 47.207 -20.264 -1.160 1.00 43.00 343 HIS A N 1
ATOM 2711 C CA . HIS A 1 343 ? 47.199 -19.890 0.268 1.00 43.00 343 HIS A CA 1
ATOM 2712 C C . HIS A 1 343 ? 46.448 -18.588 0.622 1.00 43.00 343 HIS A C 1
ATOM 2714 O O . HIS A 1 343 ? 46.304 -18.269 1.797 1.00 43.00 343 HIS A O 1
ATOM 2720 N N . ALA A 1 344 ? 45.893 -17.863 -0.355 1.00 41.59 344 ALA A N 1
ATOM 2721 C CA . ALA A 1 344 ? 45.319 -16.526 -0.134 1.00 41.59 344 ALA A CA 1
ATOM 2722 C C . ALA A 1 344 ? 43.877 -16.494 0.430 1.00 41.59 344 ALA A C 1
ATOM 2724 O O . ALA A 1 344 ? 43.356 -15.417 0.717 1.00 41.59 344 ALA A O 1
ATOM 2725 N N . VAL A 1 345 ? 43.207 -17.643 0.580 1.00 47.19 345 VAL A N 1
ATOM 2726 C CA . VAL A 1 345 ? 41.794 -17.686 1.018 1.00 47.19 345 VAL A CA 1
ATOM 2727 C C . VAL A 1 345 ? 41.660 -17.749 2.546 1.00 47.19 345 VAL A C 1
ATOM 2729 O O . VAL A 1 345 ? 40.716 -17.195 3.097 1.00 47.19 345 VAL A O 1
ATOM 2732 N N . LEU A 1 346 ? 42.641 -18.317 3.255 1.00 44.03 346 LEU A N 1
ATOM 2733 C CA . LEU A 1 346 ? 42.589 -18.469 4.718 1.00 44.03 346 LEU A CA 1
ATOM 2734 C C . LEU A 1 346 ? 43.034 -17.217 5.497 1.00 44.03 346 LEU A C 1
ATOM 2736 O O . LEU A 1 346 ? 42.617 -17.024 6.636 1.00 44.03 346 LEU A O 1
ATOM 2740 N N . GLU A 1 347 ? 43.826 -16.331 4.888 1.00 46.25 347 GLU A N 1
ATOM 2741 C CA . GLU A 1 347 ? 44.278 -15.086 5.532 1.00 46.25 347 GLU A CA 1
ATOM 2742 C C . GLU A 1 347 ? 43.211 -13.977 5.507 1.00 46.25 347 GLU A C 1
ATOM 2744 O O . GLU A 1 347 ? 43.105 -13.194 6.452 1.00 46.25 347 GLU A O 1
ATOM 2749 N N . LYS A 1 348 ? 42.345 -13.945 4.482 1.00 48.88 348 LYS A N 1
ATOM 2750 C CA . LYS A 1 348 ? 41.256 -12.955 4.391 1.00 48.88 348 LYS A CA 1
ATOM 2751 C C . LYS A 1 348 ? 40.154 -13.170 5.436 1.00 48.88 348 LYS A C 1
ATOM 2753 O O . LYS A 1 348 ? 39.640 -12.191 5.972 1.00 48.88 348 LYS A O 1
ATOM 2758 N N . GLU A 1 349 ? 39.841 -14.417 5.793 1.00 47.12 349 GLU A N 1
ATOM 2759 C CA . GLU A 1 349 ? 38.804 -14.716 6.796 1.00 47.12 349 GLU A CA 1
ATOM 2760 C C . GLU A 1 349 ? 39.244 -14.438 8.244 1.00 47.12 349 GLU A C 1
ATOM 2762 O O . GLU A 1 349 ? 38.412 -14.116 9.099 1.00 47.12 349 GLU A O 1
ATOM 2767 N N . LEU A 1 350 ? 40.545 -14.531 8.542 1.00 49.28 350 LEU A N 1
ATOM 2768 C CA . LEU A 1 350 ? 41.088 -14.188 9.861 1.00 49.28 350 LEU A CA 1
ATOM 2769 C C . LEU A 1 350 ? 41.199 -12.670 10.058 1.00 49.28 350 LEU A C 1
ATOM 2771 O O . LEU A 1 350 ? 40.949 -12.188 11.165 1.00 49.28 350 LEU A O 1
ATOM 2775 N N . GLN A 1 351 ? 41.485 -11.908 8.999 1.00 49.47 351 GLN A N 1
ATOM 2776 C CA . GLN A 1 351 ? 41.553 -10.445 9.064 1.00 49.47 351 GLN A CA 1
ATOM 2777 C C . GLN A 1 351 ? 40.157 -9.808 9.230 1.00 49.47 351 GLN A C 1
ATOM 2779 O O . GLN A 1 351 ? 39.991 -8.887 10.030 1.00 49.47 351 GLN A O 1
ATOM 2784 N N . GLU A 1 352 ? 39.120 -10.333 8.562 1.00 50.00 352 GLU A N 1
ATOM 2785 C CA . GLU A 1 352 ? 37.743 -9.824 8.692 1.00 50.00 352 GLU A CA 1
ATOM 2786 C C . GLU A 1 352 ? 37.113 -10.084 10.070 1.00 50.00 352 GLU A C 1
ATOM 2788 O O . GLU A 1 352 ? 36.348 -9.248 10.566 1.00 50.00 352 GLU A O 1
ATOM 2793 N N . ARG A 1 353 ? 37.453 -11.200 10.736 1.00 50.34 353 ARG A N 1
ATOM 2794 C CA . ARG A 1 353 ? 36.989 -11.456 12.113 1.00 50.34 353 ARG A CA 1
ATOM 2795 C C . ARG A 1 353 ? 37.631 -10.512 13.130 1.00 50.34 353 ARG A C 1
ATOM 2797 O O . ARG A 1 353 ? 36.921 -10.002 13.995 1.00 50.34 353 ARG A O 1
ATOM 2804 N N . HIS A 1 354 ? 38.926 -10.215 12.999 1.00 50.53 354 HIS A N 1
ATOM 2805 C CA . HIS A 1 354 ? 39.612 -9.284 13.903 1.00 50.53 354 HIS A CA 1
ATOM 2806 C C . HIS A 1 354 ? 39.107 -7.838 13.757 1.00 50.53 354 HIS A C 1
ATOM 2808 O O . HIS A 1 354 ? 38.981 -7.131 14.757 1.00 50.53 354 HIS A O 1
ATOM 2814 N N . VAL A 1 355 ? 38.736 -7.403 12.546 1.00 54.47 355 VAL A N 1
ATOM 2815 C CA . VAL A 1 355 ? 38.183 -6.054 12.315 1.00 54.47 355 VAL A CA 1
ATOM 2816 C C . VAL A 1 355 ? 36.767 -5.906 12.892 1.00 54.47 355 VAL A C 1
ATOM 2818 O O . VAL A 1 355 ? 36.471 -4.896 13.533 1.00 54.47 355 VAL A O 1
ATOM 2821 N N . LYS A 1 356 ? 35.900 -6.922 12.753 1.00 53.94 356 LYS A N 1
ATOM 2822 C CA . LYS A 1 356 ? 34.544 -6.897 13.342 1.00 53.94 356 LYS A CA 1
ATOM 2823 C C . LYS A 1 356 ? 34.563 -6.968 14.872 1.00 53.94 356 LYS A C 1
ATOM 2825 O O . LYS A 1 356 ? 33.781 -6.275 15.520 1.00 53.94 356 LYS A O 1
ATOM 2830 N N . GLN A 1 357 ? 35.474 -7.746 15.455 1.00 53.91 357 GLN A N 1
ATOM 2831 C CA . GLN A 1 357 ? 35.589 -7.871 16.909 1.00 53.91 357 GLN A CA 1
ATOM 2832 C C . GLN A 1 357 ? 36.168 -6.600 17.560 1.00 53.91 357 GLN A C 1
ATOM 2834 O O . GLN A 1 357 ? 35.652 -6.156 18.584 1.00 53.91 357 GLN A O 1
ATOM 2839 N N . ASN A 1 358 ? 37.144 -5.940 16.919 1.00 53.12 358 ASN A N 1
ATOM 2840 C CA . ASN A 1 358 ? 37.666 -4.647 17.383 1.00 53.12 358 ASN A CA 1
ATOM 2841 C C . ASN A 1 358 ? 36.634 -3.513 17.283 1.00 53.12 358 ASN A C 1
ATOM 2843 O O . ASN A 1 358 ? 36.576 -2.666 18.172 1.00 53.12 358 ASN A O 1
ATOM 2847 N N . SER A 1 359 ? 35.793 -3.501 16.242 1.00 57.16 359 SER A N 1
ATOM 2848 C CA . SER A 1 359 ? 34.710 -2.515 16.103 1.00 57.16 359 SER A CA 1
ATOM 2849 C C . SER A 1 359 ? 33.664 -2.644 17.218 1.00 57.16 359 SER A C 1
ATOM 2851 O O . SER A 1 359 ? 33.220 -1.630 17.759 1.00 57.16 359 SER A O 1
ATOM 2853 N N . TYR A 1 360 ? 33.329 -3.876 17.618 1.00 56.75 360 TYR A N 1
ATOM 2854 C CA . TYR A 1 360 ? 32.386 -4.122 18.709 1.00 56.75 360 TYR A CA 1
ATOM 2855 C C . TYR A 1 360 ? 32.975 -3.727 20.073 1.00 56.75 360 TYR A C 1
ATOM 2857 O O . TYR A 1 360 ? 32.303 -3.046 20.843 1.00 56.75 360 TYR A O 1
ATOM 2865 N N . CYS A 1 361 ? 34.248 -4.052 20.343 1.00 60.22 361 CYS A N 1
ATOM 2866 C CA . CYS A 1 361 ? 34.930 -3.660 21.584 1.00 60.22 361 CYS A CA 1
ATOM 2867 C C . CYS A 1 361 ? 35.092 -2.135 21.730 1.00 60.22 361 CYS A C 1
ATOM 2869 O O . CYS A 1 361 ? 34.807 -1.587 22.794 1.00 60.22 361 CYS A O 1
ATOM 2871 N N . LEU A 1 362 ? 35.456 -1.424 20.657 1.00 62.41 362 LEU A N 1
ATOM 2872 C CA . LEU A 1 362 ? 35.554 0.042 20.671 1.00 62.41 362 LEU A CA 1
ATOM 2873 C C . LEU A 1 362 ? 34.190 0.714 20.888 1.00 62.41 362 LEU A C 1
ATOM 2875 O O . LEU A 1 362 ? 34.101 1.723 21.586 1.00 62.41 362 LEU A O 1
ATOM 2879 N N . CYS A 1 363 ? 33.117 0.142 20.332 1.00 64.69 363 CYS A N 1
ATOM 2880 C CA . CYS A 1 363 ? 31.756 0.630 20.547 1.00 64.69 363 CYS A CA 1
ATOM 2881 C C . CYS A 1 363 ? 31.301 0.403 21.997 1.00 64.69 363 CYS A C 1
ATOM 2883 O O . CYS A 1 363 ? 30.735 1.306 22.613 1.00 64.69 363 CYS A O 1
ATOM 2885 N N . THR A 1 364 ? 31.623 -0.754 22.586 1.00 67.38 364 THR A N 1
ATOM 2886 C CA . THR A 1 364 ? 31.316 -1.027 23.996 1.00 67.38 364 THR A CA 1
ATOM 2887 C C . THR A 1 364 ? 32.119 -0.150 24.951 1.00 67.38 364 THR A C 1
ATOM 2889 O O . THR A 1 364 ? 31.567 0.308 25.949 1.00 67.38 364 THR A O 1
ATOM 2892 N N . ASP A 1 365 ? 33.381 0.149 24.639 1.00 72.44 365 ASP A N 1
ATOM 2893 C CA . ASP A 1 365 ? 34.221 1.017 25.469 1.00 72.44 365 ASP A CA 1
ATOM 2894 C C . ASP A 1 365 ? 33.816 2.491 25.346 1.00 72.44 365 ASP A C 1
ATOM 2896 O O . ASP A 1 365 ? 33.783 3.209 26.347 1.00 72.44 365 ASP A O 1
ATOM 2900 N N . SER A 1 366 ? 33.410 2.932 24.150 1.00 74.06 366 SER A N 1
ATOM 2901 C CA . SER A 1 366 ? 32.823 4.259 23.927 1.00 74.06 366 SER A CA 1
ATOM 2902 C C . SER A 1 366 ? 31.501 4.424 24.680 1.00 74.06 366 SER A C 1
ATOM 2904 O O . SER A 1 366 ? 31.309 5.422 25.378 1.00 74.06 366 SER A O 1
ATOM 2906 N N . LEU A 1 367 ? 30.622 3.419 24.625 1.00 72.25 367 LEU A N 1
ATOM 2907 C CA . LEU A 1 367 ? 29.357 3.423 25.357 1.00 72.25 367 LEU A CA 1
ATOM 2908 C C . LEU A 1 367 ? 29.584 3.394 26.874 1.00 72.25 367 LEU A C 1
ATOM 2910 O O . LEU A 1 367 ? 28.933 4.130 27.613 1.00 72.25 367 LEU A O 1
ATOM 2914 N N . LYS A 1 368 ? 30.545 2.596 27.350 1.00 84.19 368 LYS A N 1
ATOM 2915 C CA . LYS A 1 368 ? 30.922 2.532 28.767 1.00 84.19 368 LYS A CA 1
ATOM 2916 C C . LYS A 1 368 ? 31.498 3.859 29.257 1.00 84.19 368 LYS A C 1
ATOM 2918 O O . LYS A 1 368 ? 31.101 4.331 30.317 1.00 84.19 368 LYS A O 1
ATOM 2923 N N . SER A 1 369 ? 32.373 4.490 28.474 1.00 78.19 369 SER A N 1
ATOM 2924 C CA . SER A 1 369 ? 32.921 5.815 28.781 1.00 78.19 369 SER A CA 1
ATOM 2925 C C . SER A 1 369 ? 31.833 6.895 28.782 1.00 78.19 369 SER A C 1
ATOM 2927 O O . SER A 1 369 ? 31.791 7.712 29.699 1.00 78.19 369 SER A O 1
ATOM 2929 N N . SER A 1 370 ? 30.894 6.848 27.830 1.00 85.94 370 SER A N 1
ATOM 2930 C CA . SER A 1 370 ? 29.736 7.749 27.776 1.00 85.94 370 SER A CA 1
ATOM 2931 C C . SER A 1 370 ? 28.816 7.584 28.992 1.00 85.94 370 SER A C 1
ATOM 2933 O O . SER A 1 370 ? 28.439 8.574 29.617 1.00 85.94 370 SER A O 1
ATOM 2935 N N . MET A 1 371 ? 28.530 6.343 29.396 1.00 81.75 371 MET A N 1
ATOM 2936 C CA . MET A 1 371 ? 27.734 6.044 30.590 1.00 81.75 371 MET A CA 1
ATOM 2937 C C . MET A 1 371 ? 28.431 6.482 31.882 1.00 81.75 371 MET A C 1
ATOM 2939 O O . MET A 1 371 ? 27.783 7.040 32.766 1.00 81.75 371 MET A O 1
ATOM 2943 N N . SER A 1 372 ? 29.747 6.281 31.995 1.00 85.25 372 SER A N 1
ATOM 2944 C CA . SER A 1 372 ? 30.524 6.774 33.137 1.00 85.25 372 SER A CA 1
ATOM 2945 C C . SER A 1 372 ? 30.567 8.302 33.186 1.00 85.25 372 SER A C 1
ATOM 2947 O O . SER A 1 372 ? 30.400 8.868 34.261 1.00 85.25 372 SER A O 1
ATOM 2949 N N . HIS A 1 373 ? 30.708 8.975 32.041 1.00 86.00 373 HIS A N 1
ATOM 2950 C CA . HIS A 1 373 ? 30.664 10.435 31.971 1.00 86.00 373 HIS A CA 1
ATOM 2951 C C . HIS A 1 373 ? 29.287 10.988 32.356 1.00 86.00 373 HIS A C 1
ATOM 2953 O O . HIS A 1 373 ? 29.199 11.962 33.099 1.00 86.00 373 HIS A O 1
ATOM 2959 N N . LEU A 1 374 ? 28.205 10.344 31.905 1.00 87.44 374 LEU A N 1
ATOM 2960 C CA . LEU A 1 374 ? 26.844 10.705 32.299 1.00 87.44 374 LEU A CA 1
ATOM 2961 C C . LEU A 1 374 ? 26.633 10.524 33.806 1.00 87.44 374 LEU A C 1
ATOM 2963 O O . LEU A 1 374 ? 26.053 11.389 34.454 1.00 87.44 374 LEU A O 1
ATOM 2967 N N . HIS A 1 375 ? 27.138 9.430 34.376 1.00 86.69 375 HIS A N 1
ATOM 2968 C CA . HIS A 1 375 ? 27.071 9.186 35.814 1.00 86.69 375 HIS A CA 1
ATOM 2969 C C . HIS A 1 375 ? 27.849 10.243 36.614 1.00 86.69 375 HIS A C 1
ATOM 2971 O O . HIS A 1 375 ? 27.351 10.754 37.613 1.00 86.69 375 HIS A O 1
ATOM 2977 N N . GLU A 1 376 ? 29.028 10.637 36.135 1.00 88.81 376 GLU A N 1
ATOM 2978 C CA . GLU A 1 376 ? 29.846 11.684 36.750 1.00 88.81 376 GLU A CA 1
ATOM 2979 C C . GLU A 1 376 ? 29.202 13.078 36.634 1.00 88.81 376 GLU A C 1
ATOM 2981 O O . GLU A 1 376 ? 29.304 13.881 37.560 1.00 88.81 376 GLU A O 1
ATOM 2986 N N . GLN A 1 377 ? 28.497 13.365 35.534 1.00 83.25 377 GLN A N 1
ATOM 2987 C CA . GLN A 1 377 ? 27.702 14.590 35.372 1.00 83.25 377 GLN A CA 1
ATOM 2988 C C . GLN A 1 377 ? 26.468 14.601 36.283 1.00 83.25 377 GLN A C 1
ATOM 2990 O O . GLN A 1 377 ? 26.158 15.629 36.877 1.00 83.25 377 GLN A O 1
ATOM 2995 N N . LEU A 1 378 ? 25.794 13.460 36.449 1.00 81.62 378 LEU A N 1
ATOM 2996 C CA . LEU A 1 378 ? 24.657 13.326 37.363 1.00 81.62 378 LEU A CA 1
ATOM 2997 C C . LEU A 1 378 ? 25.079 13.475 38.829 1.00 81.62 378 LEU A C 1
ATOM 2999 O O . LEU A 1 378 ? 24.388 14.149 39.590 1.00 81.62 378 LEU A O 1
ATOM 3003 N N . GLU A 1 379 ? 26.222 12.910 39.226 1.00 81.94 379 GLU A N 1
ATOM 3004 C CA . GLU A 1 379 ? 26.776 13.142 40.565 1.00 81.94 379 GLU A CA 1
ATOM 3005 C C . GLU A 1 379 ? 27.241 14.591 40.748 1.00 81.94 379 GLU A C 1
ATOM 3007 O O . GLU A 1 379 ? 27.018 15.168 41.810 1.00 81.94 379 GLU A O 1
ATOM 3012 N N . ARG A 1 380 ? 27.794 15.237 39.712 1.00 84.12 380 ARG A N 1
ATOM 3013 C CA . ARG A 1 380 ? 28.069 16.682 39.755 1.00 84.12 380 ARG A CA 1
ATOM 3014 C C . ARG A 1 380 ? 26.800 17.498 39.975 1.00 84.12 380 ARG A C 1
ATOM 3016 O O . ARG A 1 380 ? 26.763 18.266 40.925 1.00 84.12 380 ARG A O 1
ATOM 3023 N N . MET A 1 381 ? 25.746 17.269 39.193 1.00 72.81 381 MET A N 1
ATOM 3024 C CA . MET A 1 381 ? 24.460 17.960 39.351 1.00 72.81 381 MET A CA 1
ATOM 3025 C C . MET A 1 381 ? 23.810 17.697 40.715 1.00 72.81 381 MET A C 1
ATOM 3027 O O . MET A 1 381 ? 23.200 18.587 41.299 1.00 72.81 381 MET A O 1
ATOM 3031 N N . LYS A 1 382 ? 23.942 16.483 41.258 1.00 77.25 382 LYS A N 1
ATOM 3032 C CA . LYS A 1 382 ? 23.462 16.142 42.604 1.00 77.25 382 LYS A CA 1
ATOM 3033 C C . LYS A 1 382 ? 24.220 16.906 43.695 1.00 77.25 382 LYS A C 1
ATOM 3035 O O . LYS A 1 382 ? 23.608 17.374 44.657 1.00 77.25 382 LYS A O 1
ATOM 3040 N N . ASN A 1 383 ? 25.530 17.069 43.533 1.00 73.62 383 ASN A N 1
ATOM 3041 C CA . ASN A 1 383 ? 26.367 17.821 44.466 1.00 73.62 383 ASN A CA 1
ATOM 3042 C C . ASN A 1 383 ? 26.193 19.343 44.301 1.00 73.62 383 ASN A C 1
ATOM 3044 O O . ASN A 1 383 ? 26.206 20.062 45.295 1.00 73.62 383 ASN A O 1
ATOM 3048 N N . GLU A 1 384 ? 25.937 19.827 43.083 1.00 69.06 384 GLU A N 1
ATOM 3049 C CA . GLU A 1 384 ? 25.563 21.219 42.788 1.00 69.06 384 GLU A CA 1
ATOM 3050 C C . GLU A 1 384 ? 24.184 21.565 43.374 1.00 69.06 384 GLU A C 1
ATOM 3052 O O . GLU A 1 384 ? 24.037 22.604 44.009 1.00 69.06 384 GLU A O 1
ATOM 3057 N N . ASN A 1 385 ? 23.208 20.652 43.303 1.00 52.50 385 ASN A N 1
ATOM 3058 C CA . ASN A 1 385 ? 21.912 20.792 43.982 1.00 52.50 385 ASN A CA 1
ATOM 3059 C C . ASN A 1 385 ? 22.013 20.758 45.517 1.00 52.50 385 ASN A C 1
ATOM 3061 O O . ASN A 1 385 ? 21.079 21.171 46.202 1.00 52.50 385 ASN A O 1
ATOM 3065 N N . SER A 1 386 ? 23.127 20.265 46.067 1.00 56.09 386 SER A N 1
ATOM 3066 C CA . SER A 1 386 ? 23.394 20.274 47.513 1.00 56.09 386 SER A CA 1
ATOM 3067 C C . SER A 1 386 ? 24.077 21.569 47.981 1.00 56.09 386 SER A C 1
ATOM 3069 O O . SER A 1 386 ? 24.235 21.781 49.181 1.00 56.09 386 SER A O 1
ATOM 3071 N N . LEU A 1 387 ? 24.470 22.443 47.048 1.00 49.94 387 LEU A N 1
ATOM 3072 C CA . LEU A 1 387 ? 25.122 23.729 47.283 1.00 49.94 387 LEU A CA 1
ATOM 3073 C C . LEU A 1 387 ? 24.142 24.874 46.991 1.00 49.94 387 LEU A C 1
ATOM 3075 O O . LEU A 1 387 ? 24.366 25.707 46.120 1.00 49.94 387 LEU A O 1
ATOM 3079 N N . PHE A 1 388 ? 23.057 24.941 47.761 1.00 45.78 388 PHE A N 1
ATOM 3080 C CA . PHE A 1 388 ? 22.369 26.211 47.989 1.00 45.78 388 PHE A CA 1
ATOM 3081 C C . PHE A 1 388 ? 22.982 26.853 49.241 1.00 45.78 388 PHE A C 1
ATOM 3083 O O . PHE A 1 388 ? 22.826 26.305 50.332 1.00 45.78 388 PHE A O 1
ATOM 3090 N N . PRO A 1 389 ? 23.717 27.975 49.127 1.00 44.88 389 PRO A N 1
ATOM 3091 C CA . PRO A 1 389 ? 24.094 28.767 50.287 1.00 44.88 389 PRO A CA 1
ATOM 3092 C C . PRO A 1 389 ? 22.830 29.377 50.904 1.00 44.88 389 PRO A C 1
ATOM 3094 O O . PRO A 1 389 ? 22.031 29.984 50.196 1.00 44.88 389 PRO A O 1
ATOM 3097 N N . ASP A 1 390 ? 22.687 29.237 52.221 1.00 49.03 390 ASP A N 1
ATOM 3098 C CA . ASP A 1 390 ? 21.552 29.665 53.061 1.00 49.03 390 ASP A CA 1
ATOM 3099 C C . ASP A 1 390 ? 21.227 31.176 53.052 1.00 49.03 390 ASP A C 1
ATOM 3101 O O . ASP A 1 390 ? 20.354 31.624 53.790 1.00 49.03 390 ASP A O 1
ATOM 3105 N N . ASP A 1 391 ? 21.875 31.983 52.218 1.00 46.91 391 ASP A N 1
ATOM 3106 C CA . ASP A 1 391 ? 21.677 33.428 52.185 1.00 46.91 391 ASP A CA 1
ATOM 3107 C C . ASP A 1 391 ? 21.656 33.921 50.741 1.00 46.91 391 ASP A C 1
ATOM 3109 O O . ASP A 1 391 ? 22.709 34.106 50.136 1.00 46.91 391 ASP A O 1
ATOM 3113 N N . LEU A 1 392 ? 20.448 34.130 50.202 1.00 44.00 392 LEU A N 1
ATOM 3114 C CA . LEU A 1 392 ? 20.080 35.233 49.302 1.00 44.00 392 LEU A CA 1
ATOM 3115 C C . LEU A 1 392 ? 18.584 35.132 48.943 1.00 44.00 392 LEU A C 1
ATOM 3117 O O . LEU A 1 392 ? 18.164 34.291 48.160 1.00 44.00 392 LEU A O 1
ATOM 3121 N N . HIS A 1 393 ? 17.796 36.015 49.565 1.00 58.25 393 HIS A N 1
ATOM 3122 C CA . HIS A 1 393 ? 16.469 36.512 49.168 1.00 58.25 393 HIS A CA 1
ATOM 3123 C C . HIS A 1 393 ? 15.604 35.576 48.289 1.00 58.25 393 HIS A C 1
ATOM 3125 O O . HIS A 1 393 ? 15.598 35.670 47.064 1.00 58.25 393 HIS A O 1
ATOM 3131 N N . PHE A 1 394 ? 14.828 34.704 48.941 1.00 42.47 394 PHE A N 1
ATOM 3132 C CA . PHE A 1 394 ? 14.011 33.694 48.269 1.00 42.47 394 PHE A CA 1
ATOM 3133 C C . PHE A 1 394 ? 12.829 34.270 47.480 1.00 42.47 394 PHE A C 1
ATOM 3135 O O . PHE A 1 394 ? 12.039 35.074 47.980 1.00 42.47 394 PHE A O 1
ATOM 3142 N N . ASP A 1 395 ? 12.735 33.770 46.253 1.00 47.59 395 ASP A N 1
ATOM 3143 C CA . ASP A 1 395 ? 11.672 33.934 45.273 1.00 47.59 395 ASP A CA 1
ATOM 3144 C C . ASP A 1 395 ? 10.328 33.359 45.770 1.00 47.59 395 ASP A C 1
ATOM 3146 O O . ASP A 1 395 ? 10.277 32.440 46.598 1.00 47.59 395 ASP A O 1
ATOM 3150 N N . SER A 1 396 ? 9.226 33.895 45.245 1.00 57.50 396 SER A N 1
ATOM 3151 C CA . SER A 1 396 ? 7.840 33.590 45.639 1.00 57.50 396 SER A CA 1
ATOM 3152 C C . SER A 1 396 ? 7.479 32.097 45.524 1.00 57.50 396 SER A C 1
ATOM 3154 O O . SER A 1 396 ? 6.542 31.630 46.179 1.00 57.50 396 SER A O 1
ATOM 3156 N N . ASP A 1 397 ? 8.229 31.326 44.739 1.00 56.72 397 ASP A N 1
ATOM 3157 C CA . ASP A 1 397 ? 7.962 29.912 44.469 1.00 56.72 397 ASP A CA 1
ATOM 3158 C C . ASP A 1 397 ? 8.388 28.973 45.613 1.00 56.72 397 ASP A C 1
ATOM 3160 O O . ASP A 1 397 ? 7.742 27.948 45.850 1.00 56.72 397 ASP A O 1
ATOM 3164 N N . CYS A 1 398 ? 9.380 29.345 46.431 1.00 54.91 398 CYS A N 1
ATOM 3165 C CA . CYS A 1 398 ? 9.767 28.545 47.603 1.00 54.91 398 CYS A CA 1
ATOM 3166 C C . CYS A 1 398 ? 8.738 28.626 48.744 1.00 54.91 398 CYS A C 1
ATOM 3168 O O . CYS A 1 398 ? 8.576 27.672 49.511 1.00 54.91 398 CYS A O 1
ATOM 3170 N N . GLN A 1 399 ? 8.002 29.736 48.855 1.00 59.00 399 GLN A N 1
ATOM 3171 C CA . GLN A 1 399 ? 6.886 29.852 49.800 1.00 59.00 399 GLN A CA 1
ATOM 3172 C C . GLN A 1 399 ? 5.713 28.954 49.406 1.00 59.00 399 GLN A C 1
ATOM 3174 O O . GLN A 1 399 ? 5.092 28.350 50.281 1.00 59.00 399 GLN A O 1
ATOM 3179 N N . ASN A 1 400 ? 5.447 28.809 48.107 1.00 64.94 400 ASN A N 1
ATOM 3180 C CA . ASN A 1 400 ? 4.407 27.916 47.602 1.00 64.94 400 ASN A CA 1
ATOM 3181 C C . ASN A 1 400 ? 4.720 26.453 47.932 1.00 64.94 400 ASN A C 1
ATOM 3183 O O . ASN A 1 400 ? 3.877 25.778 48.520 1.00 64.94 400 ASN A O 1
ATOM 3187 N N . LEU A 1 401 ? 5.956 26.010 47.691 1.00 65.12 401 LEU A N 1
ATOM 3188 C CA . LEU A 1 401 ? 6.418 24.665 48.056 1.00 65.12 401 LEU A CA 1
ATOM 3189 C C . LEU A 1 401 ? 6.337 24.402 49.565 1.00 65.12 401 LEU A C 1
ATOM 3191 O O . LEU A 1 401 ? 5.908 23.334 49.997 1.00 65.12 401 LEU A O 1
ATOM 3195 N N . ARG A 1 402 ? 6.690 25.389 50.396 1.00 68.81 402 ARG A N 1
ATOM 3196 C CA . ARG A 1 402 ? 6.602 25.265 51.859 1.00 68.81 402 ARG A CA 1
ATOM 3197 C C . ARG A 1 402 ? 5.154 25.180 52.348 1.00 68.81 402 ARG A C 1
ATOM 3199 O O . ARG A 1 402 ? 4.860 24.415 53.264 1.00 68.81 402 ARG A O 1
ATOM 3206 N N . ASN A 1 403 ? 4.248 25.928 51.721 1.00 73.62 403 ASN A N 1
ATOM 3207 C CA . ASN A 1 403 ? 2.811 25.864 51.993 1.00 73.62 403 ASN A CA 1
ATOM 3208 C C . ASN A 1 403 ? 2.194 24.538 51.524 1.00 73.62 403 ASN A C 1
ATOM 3210 O O . ASN A 1 403 ? 1.285 24.016 52.170 1.00 73.62 403 ASN A O 1
ATOM 3214 N N . GLU A 1 404 ? 2.684 23.987 50.417 1.00 76.94 404 GLU A N 1
ATOM 3215 C CA . GLU A 1 404 ? 2.252 22.702 49.872 1.00 76.94 404 GLU A CA 1
ATOM 3216 C C . GLU A 1 404 ? 2.727 21.533 50.742 1.00 76.94 404 GLU A C 1
ATOM 3218 O O . GLU A 1 404 ? 1.931 20.651 51.062 1.00 76.94 404 GLU A O 1
ATOM 3223 N N . LEU A 1 405 ? 3.960 21.596 51.255 1.00 77.56 405 LEU A N 1
ATOM 3224 C CA . LEU A 1 405 ? 4.471 20.651 52.249 1.00 77.56 405 LEU A CA 1
ATOM 3225 C C . LEU A 1 405 ? 3.631 20.679 53.536 1.00 77.56 405 LEU A C 1
ATOM 3227 O O . LEU A 1 405 ? 3.235 19.636 54.046 1.00 77.56 405 LEU A O 1
ATOM 3231 N N . LEU A 1 406 ? 3.267 21.875 54.011 1.00 78.62 406 LEU A N 1
ATOM 3232 C CA . LEU A 1 406 ? 2.423 22.036 55.198 1.00 78.62 406 LEU A CA 1
ATOM 3233 C C . LEU A 1 406 ? 0.991 21.506 54.982 1.00 78.62 406 LEU A C 1
ATOM 3235 O O . LEU A 1 406 ? 0.367 20.973 55.901 1.00 78.62 406 LEU A O 1
ATOM 3239 N N . ARG A 1 407 ? 0.455 21.634 53.759 1.00 78.12 407 ARG A N 1
ATOM 3240 C CA . ARG A 1 407 ? -0.826 21.023 53.362 1.00 78.12 407 ARG A CA 1
ATOM 3241 C C . ARG A 1 407 ? -0.737 19.502 53.305 1.00 78.12 407 ARG A C 1
ATOM 3243 O O . ARG A 1 407 ? -1.689 18.840 53.714 1.00 78.12 407 ARG A O 1
ATOM 3250 N N . LEU A 1 408 ? 0.382 18.964 52.827 1.00 78.25 408 LEU A N 1
ATOM 3251 C CA . LEU A 1 408 ? 0.623 17.527 52.752 1.00 78.25 408 LEU A CA 1
ATOM 3252 C C . LEU A 1 408 ? 0.736 16.907 54.150 1.00 78.25 408 LEU A C 1
ATOM 3254 O O . LEU A 1 408 ? 0.116 15.879 54.406 1.00 78.25 408 LEU A O 1
ATOM 3258 N N . ASP A 1 409 ? 1.429 17.567 55.079 1.00 73.94 409 ASP A N 1
ATOM 3259 C CA . ASP A 1 409 ? 1.505 17.134 56.481 1.00 73.94 409 ASP A CA 1
ATOM 3260 C C . ASP A 1 409 ? 0.130 17.127 57.153 1.00 73.94 409 ASP A C 1
ATOM 3262 O O . ASP A 1 409 ? -0.224 16.181 57.858 1.00 73.94 409 ASP A O 1
ATOM 3266 N N . LYS A 1 410 ? -0.698 18.140 56.874 1.00 80.38 410 LYS A N 1
ATOM 3267 C CA . LYS A 1 410 ? -2.074 18.181 57.375 1.00 80.38 410 LYS A CA 1
ATOM 3268 C C . LYS A 1 410 ? -2.932 17.046 56.803 1.00 80.38 410 LYS A C 1
ATOM 3270 O O . LYS A 1 410 ? -3.669 16.411 57.551 1.00 80.38 410 LYS A O 1
ATOM 3275 N N . ALA A 1 411 ? -2.816 16.763 55.505 1.00 75.88 411 ALA A N 1
ATOM 3276 C CA . ALA A 1 411 ? -3.516 15.648 54.867 1.00 75.88 411 ALA A CA 1
ATOM 3277 C C . ALA A 1 411 ? -3.043 14.285 55.405 1.00 75.88 411 ALA A C 1
ATOM 3279 O O . ALA A 1 411 ? -3.854 13.382 55.597 1.00 75.88 411 ALA A O 1
ATOM 3280 N N . ASN A 1 412 ? -1.750 14.147 55.709 1.00 73.19 412 ASN A N 1
ATOM 3281 C CA . ASN A 1 412 ? -1.195 12.947 56.330 1.00 73.19 412 ASN A CA 1
ATOM 3282 C C . ASN A 1 412 ? -1.738 12.730 57.751 1.00 73.19 412 ASN A C 1
ATOM 3284 O O . ASN A 1 412 ? -2.046 11.594 58.106 1.00 73.19 412 ASN A O 1
ATOM 3288 N N . GLU A 1 413 ? -1.916 13.788 58.547 1.00 77.25 413 GLU A N 1
ATOM 3289 C CA . GLU A 1 413 ? -2.563 13.700 59.866 1.00 77.25 413 GLU A CA 1
ATOM 3290 C C . GLU A 1 413 ? -4.070 13.390 59.772 1.00 77.25 413 GLU A C 1
ATOM 3292 O O . GLU A 1 413 ? -4.611 12.629 60.576 1.00 77.25 413 GLU A O 1
ATOM 3297 N N . GLU A 1 414 ? -4.766 13.897 58.752 1.00 75.50 414 GLU A N 1
ATOM 3298 C CA . GLU A 1 414 ? -6.168 13.536 58.496 1.00 75.50 414 GLU A CA 1
ATOM 3299 C C . GLU A 1 414 ? -6.309 12.056 58.099 1.00 75.50 414 GLU A C 1
ATOM 3301 O O . GLU A 1 414 ? -7.168 11.351 58.632 1.00 75.50 414 GLU A O 1
ATOM 3306 N N . LEU A 1 415 ? -5.423 11.544 57.239 1.00 69.00 415 LEU A N 1
ATOM 3307 C CA . LEU A 1 415 ? -5.363 10.118 56.899 1.00 69.00 415 LEU A CA 1
ATOM 3308 C C . LEU A 1 415 ? -5.048 9.259 58.128 1.00 69.00 415 LEU A C 1
ATOM 3310 O O . LEU A 1 415 ? -5.689 8.229 58.339 1.00 69.00 415 LEU A O 1
ATOM 3314 N N . ARG A 1 416 ? -4.142 9.731 58.989 1.00 71.38 416 ARG A N 1
ATOM 3315 C CA . ARG A 1 416 ? -3.810 9.106 60.274 1.00 71.38 416 ARG A CA 1
ATOM 3316 C C . ARG A 1 416 ? -5.012 9.012 61.218 1.00 71.38 416 ARG A C 1
ATOM 3318 O O . ARG A 1 416 ? -5.114 8.050 61.973 1.00 71.38 416 ARG A O 1
ATOM 3325 N N . SER A 1 417 ? -5.932 9.977 61.168 1.00 71.00 417 SER A N 1
ATOM 3326 C CA . SER A 1 417 ? -7.176 9.952 61.948 1.00 71.00 417 SER A CA 1
ATOM 3327 C C . SER A 1 417 ? -8.230 8.991 61.390 1.00 71.00 417 SER A C 1
ATOM 3329 O O . SER A 1 417 ? -9.080 8.528 62.152 1.00 71.00 417 SER A O 1
ATOM 3331 N N . ILE A 1 418 ? -8.239 8.744 60.079 1.00 72.56 418 ILE A N 1
ATOM 3332 C CA . ILE A 1 418 ? -9.260 7.924 59.407 1.00 72.56 418 ILE A CA 1
ATOM 3333 C C . ILE A 1 418 ? -8.869 6.437 59.409 1.00 72.56 418 ILE A C 1
ATOM 3335 O O . ILE A 1 418 ? -9.749 5.578 59.452 1.00 72.56 418 ILE A O 1
ATOM 3339 N N . PHE A 1 419 ? -7.568 6.144 59.407 1.00 69.19 419 PHE A N 1
ATOM 3340 C CA . PHE A 1 419 ? -7.004 4.808 59.215 1.00 69.19 419 PHE A CA 1
ATOM 3341 C C . PHE A 1 419 ? -6.041 4.444 60.361 1.00 69.19 419 PHE A C 1
ATOM 3343 O O . PHE A 1 419 ? -4.857 4.777 60.305 1.00 69.19 419 PHE A O 1
ATOM 3350 N N . PRO A 1 420 ? -6.514 3.796 61.444 1.00 65.12 420 PRO A N 1
ATOM 3351 C CA . PRO A 1 420 ? -5.684 3.462 62.602 1.00 65.12 420 PRO A CA 1
ATOM 3352 C C . PRO A 1 420 ? -4.481 2.555 62.294 1.00 65.12 420 PRO A C 1
ATOM 3354 O O . PRO A 1 420 ? -3.462 2.681 62.975 1.00 65.12 420 PRO A O 1
ATOM 3357 N N . LEU A 1 421 ? -4.553 1.683 61.276 1.00 59.12 421 LEU A N 1
ATOM 3358 C CA . LEU A 1 421 ? -3.426 0.818 60.878 1.00 59.12 421 LEU A CA 1
ATOM 3359 C C . LEU A 1 421 ? -2.316 1.590 60.150 1.00 59.12 421 LEU A C 1
ATOM 3361 O O . LEU A 1 421 ? -1.165 1.149 60.141 1.00 59.12 421 LEU A O 1
ATOM 3365 N N . TYR A 1 422 ? -2.613 2.787 59.628 1.00 59.84 422 TYR A N 1
ATOM 3366 C CA . TYR A 1 422 ? -1.600 3.704 59.100 1.00 59.84 422 TYR A CA 1
ATOM 3367 C C . TYR A 1 422 ? -0.509 3.983 60.149 1.00 59.84 422 TYR A C 1
ATOM 3369 O O . TYR A 1 422 ? 0.673 4.051 59.815 1.00 59.84 422 TYR A O 1
ATOM 3377 N N . ASN A 1 423 ? -0.871 4.053 61.435 1.00 59.56 423 ASN A N 1
ATOM 3378 C CA . ASN A 1 423 ? 0.054 4.324 62.541 1.00 59.56 423 ASN A CA 1
ATOM 3379 C C . ASN A 1 423 ? 1.098 3.215 62.766 1.00 59.56 423 ASN A C 1
ATOM 3381 O O . ASN A 1 423 ? 2.201 3.508 63.223 1.00 59.56 423 ASN A O 1
ATOM 3385 N N . GLU A 1 424 ? 0.772 1.962 62.444 1.00 61.56 424 GLU A N 1
ATOM 3386 C CA . GLU A 1 424 ? 1.631 0.801 62.725 1.00 61.56 424 GLU A CA 1
ATOM 3387 C C . GLU A 1 424 ? 2.763 0.647 61.690 1.00 61.56 424 GLU A C 1
ATOM 3389 O O . GLU A 1 424 ? 3.817 0.095 61.992 1.00 61.56 424 GLU A O 1
ATOM 3394 N N . ILE A 1 425 ? 2.580 1.218 60.492 1.00 56.12 425 ILE A N 1
ATOM 3395 C CA . ILE A 1 425 ? 3.509 1.119 59.346 1.00 56.12 425 ILE A CA 1
ATOM 3396 C C . ILE A 1 425 ? 4.258 2.455 59.113 1.00 56.12 425 ILE A C 1
ATOM 3398 O O . ILE A 1 425 ? 5.276 2.518 58.420 1.00 56.12 425 ILE A O 1
ATOM 3402 N N . SER A 1 426 ? 3.807 3.537 59.762 1.00 54.06 426 SER A N 1
ATOM 3403 C CA . SER A 1 426 ? 4.294 4.915 59.570 1.00 54.06 426 SER A CA 1
ATOM 3404 C C . SER A 1 426 ? 5.717 5.207 60.057 1.00 54.06 426 SER A C 1
ATOM 3406 O O . SER A 1 426 ? 6.252 6.261 59.720 1.00 54.06 426 SER A O 1
ATOM 3408 N N . SER A 1 427 ? 6.353 4.336 60.845 1.00 52.88 427 SER A N 1
ATOM 3409 C CA . SER A 1 427 ? 7.683 4.639 61.399 1.00 52.88 427 SER A CA 1
ATOM 3410 C C . SER A 1 427 ? 8.851 4.216 60.503 1.00 52.88 427 SER A C 1
ATOM 3412 O O . SER A 1 427 ? 9.975 4.637 60.762 1.00 52.88 427 SER A O 1
ATOM 3414 N N . THR A 1 428 ? 8.628 3.395 59.465 1.00 53.88 428 THR A N 1
ATOM 3415 C CA . THR A 1 428 ? 9.742 2.818 58.677 1.00 53.88 428 THR A CA 1
ATOM 3416 C C . THR A 1 428 ? 9.454 2.522 57.202 1.00 53.88 428 THR A C 1
ATOM 3418 O O . THR A 1 428 ? 10.394 2.198 56.479 1.00 53.88 428 THR A O 1
ATOM 3421 N N . GLY A 1 429 ? 8.208 2.644 56.731 1.00 55.09 429 GLY A N 1
ATOM 3422 C CA . GLY A 1 429 ? 7.848 2.212 55.378 1.00 55.09 429 GLY A CA 1
ATOM 3423 C C . GLY A 1 429 ? 8.042 3.256 54.272 1.00 55.09 429 GLY A C 1
ATOM 3424 O O . GLY A 1 429 ? 7.773 4.449 54.460 1.00 55.09 429 GLY A O 1
ATOM 3425 N N . ASN A 1 430 ? 8.462 2.800 53.088 1.00 67.00 430 ASN A N 1
ATOM 3426 C CA . ASN A 1 430 ? 8.515 3.626 51.878 1.00 67.00 430 ASN A CA 1
ATOM 3427 C C . ASN A 1 430 ? 7.087 4.026 51.422 1.00 67.00 430 ASN A C 1
ATOM 3429 O O . ASN A 1 430 ? 6.087 3.461 51.867 1.00 67.00 430 ASN A O 1
ATOM 3433 N N . ALA A 1 431 ? 6.959 5.012 50.525 1.00 69.31 431 ALA A N 1
ATOM 3434 C CA . ALA A 1 431 ? 5.652 5.538 50.104 1.00 69.31 431 ALA A CA 1
ATOM 3435 C C . ALA A 1 431 ? 4.686 4.471 49.542 1.00 69.31 431 ALA A C 1
ATOM 3437 O O . ALA A 1 431 ? 3.480 4.584 49.745 1.00 69.31 431 ALA A O 1
ATOM 3438 N N . LEU A 1 432 ? 5.206 3.428 48.894 1.00 67.62 432 LEU A N 1
ATOM 3439 C CA . LEU A 1 432 ? 4.432 2.323 48.331 1.00 67.62 432 LEU A CA 1
ATOM 3440 C C . LEU A 1 432 ? 3.849 1.416 49.422 1.00 67.62 432 LEU A C 1
ATOM 3442 O O . LEU A 1 432 ? 2.701 0.996 49.325 1.00 67.62 432 LEU A O 1
ATOM 3446 N N . GLU A 1 433 ? 4.603 1.164 50.491 1.00 69.69 433 GLU A N 1
ATOM 3447 C CA . GLU A 1 433 ? 4.149 0.355 51.631 1.00 69.69 433 GLU A CA 1
ATOM 3448 C C . GLU A 1 433 ? 3.024 1.059 52.400 1.00 69.69 433 GLU A C 1
ATOM 3450 O O . GLU A 1 433 ? 2.075 0.415 52.848 1.00 69.69 433 GLU A O 1
ATOM 3455 N N . ARG A 1 434 ? 3.069 2.397 52.469 1.00 70.25 434 ARG A N 1
ATOM 3456 C CA . ARG A 1 434 ? 1.982 3.212 53.034 1.00 70.25 434 ARG A CA 1
ATOM 3457 C C . ARG A 1 434 ? 0.710 3.164 52.186 1.00 70.25 434 ARG A C 1
ATOM 3459 O O . ARG A 1 434 ? -0.381 3.072 52.740 1.00 70.25 434 ARG A O 1
ATOM 3466 N N . VAL A 1 435 ? 0.838 3.203 50.858 1.00 73.50 435 VAL A N 1
ATOM 3467 C CA . VAL A 1 435 ? -0.307 3.067 49.938 1.00 73.50 435 VAL A CA 1
ATOM 3468 C C . VAL A 1 435 ? -0.919 1.674 50.049 1.00 73.50 435 VAL A C 1
ATOM 3470 O O . VAL A 1 435 ? -2.133 1.552 50.174 1.00 73.50 435 VAL A O 1
ATOM 3473 N N . PHE A 1 436 ? -0.086 0.636 50.103 1.00 69.81 436 PHE A N 1
ATOM 3474 C CA . PHE A 1 436 ? -0.546 -0.742 50.240 1.00 69.81 436 PHE A CA 1
ATOM 3475 C C . PHE A 1 436 ? -1.296 -0.984 51.561 1.00 69.81 436 PHE A C 1
ATOM 3477 O O . PHE A 1 436 ? -2.327 -1.655 51.581 1.00 69.81 436 PHE A O 1
ATOM 3484 N N . ALA A 1 437 ? -0.831 -0.385 52.662 1.00 68.69 437 ALA A N 1
ATOM 3485 C CA . ALA A 1 437 ? -1.527 -0.417 53.947 1.00 68.69 437 ALA A CA 1
ATOM 3486 C C . ALA A 1 437 ? -2.928 0.212 53.874 1.00 68.69 437 ALA A C 1
ATOM 3488 O O . ALA A 1 437 ? -3.907 -0.390 54.319 1.00 68.69 437 ALA A O 1
ATOM 3489 N N . LEU A 1 438 ? -3.024 1.399 53.264 1.00 74.81 438 LEU A N 1
ATOM 3490 C CA . LEU A 1 438 ? -4.289 2.109 53.070 1.00 74.81 438 LEU A CA 1
ATOM 3491 C C . LEU A 1 438 ? -5.241 1.335 52.147 1.00 74.81 438 LEU A C 1
ATOM 3493 O O . LEU A 1 438 ? -6.438 1.272 52.418 1.00 74.81 438 LEU A O 1
ATOM 3497 N N . GLU A 1 439 ? -4.731 0.708 51.084 1.00 75.88 439 GLU A N 1
ATOM 3498 C CA . GLU A 1 439 ? -5.524 -0.143 50.189 1.00 75.88 439 GLU A CA 1
ATOM 3499 C C . GLU A 1 439 ? -6.083 -1.376 50.908 1.00 75.88 439 GLU A C 1
ATOM 3501 O O . GLU A 1 439 ? -7.251 -1.726 50.717 1.00 75.88 439 GLU A O 1
ATOM 3506 N N . MET A 1 440 ? -5.281 -2.016 51.762 1.00 70.94 440 MET A N 1
ATOM 3507 C CA . MET A 1 440 ? -5.692 -3.208 52.501 1.00 70.94 440 MET A CA 1
ATOM 3508 C C . MET A 1 440 ? -6.762 -2.884 53.557 1.00 70.94 440 MET A C 1
ATOM 3510 O O . MET A 1 440 ? -7.774 -3.583 53.644 1.00 70.94 440 MET A O 1
ATOM 3514 N N . GLU A 1 441 ? -6.606 -1.777 54.286 1.00 75.69 441 GLU A N 1
ATOM 3515 C CA . GLU A 1 441 ? -7.591 -1.311 55.271 1.00 75.69 441 GLU A CA 1
ATOM 3516 C C . GLU A 1 441 ? -8.882 -0.804 54.601 1.00 75.69 441 GLU A C 1
ATOM 3518 O O . GLU A 1 441 ? -9.991 -1.106 55.056 1.00 75.69 441 GLU A O 1
ATOM 3523 N N . LEU A 1 442 ? -8.778 -0.121 53.454 1.00 75.12 442 LEU A N 1
ATOM 3524 C CA . LEU A 1 442 ? -9.934 0.275 52.646 1.00 75.12 442 LEU A CA 1
ATOM 3525 C C . LEU A 1 442 ? -10.698 -0.950 52.120 1.00 75.12 442 LEU A C 1
ATOM 3527 O O . LEU A 1 442 ? -11.932 -0.970 52.150 1.00 75.12 442 LEU A O 1
ATOM 3531 N N . ALA A 1 443 ? -9.990 -1.990 51.674 1.00 72.50 443 ALA A N 1
ATOM 3532 C CA . ALA A 1 443 ? -10.598 -3.238 51.227 1.00 72.50 443 ALA A CA 1
ATOM 3533 C C . ALA A 1 443 ? -11.342 -3.955 52.369 1.00 72.50 443 ALA A C 1
ATOM 3535 O O . ALA A 1 443 ? -12.459 -4.444 52.163 1.00 72.50 443 ALA A O 1
ATOM 3536 N N . GLU A 1 444 ? -10.789 -3.973 53.584 1.00 69.12 444 GLU A N 1
ATOM 3537 C CA . GLU A 1 444 ? -11.469 -4.521 54.762 1.00 69.12 444 GLU A CA 1
ATOM 3538 C C . GLU A 1 444 ? -12.682 -3.688 55.190 1.00 69.12 444 GLU A C 1
ATOM 3540 O O . GLU A 1 444 ? -13.753 -4.258 55.427 1.00 69.12 444 GLU A O 1
ATOM 3545 N N . ALA A 1 445 ? -12.577 -2.357 55.197 1.00 67.12 445 ALA A N 1
ATOM 3546 C CA . ALA A 1 445 ? -13.688 -1.457 55.508 1.00 67.12 445 ALA A CA 1
ATOM 3547 C C . ALA A 1 445 ? -14.843 -1.603 54.501 1.00 67.12 445 ALA A C 1
ATOM 3549 O O . ALA A 1 445 ? -16.018 -1.685 54.881 1.00 67.12 445 ALA A O 1
ATOM 3550 N N . LEU A 1 446 ? -14.528 -1.719 53.207 1.00 66.50 446 LEU A N 1
ATOM 3551 C CA . LEU A 1 446 ? -15.511 -1.978 52.153 1.00 66.50 446 LEU A CA 1
ATOM 3552 C C . LEU A 1 446 ? -16.156 -3.362 52.299 1.00 66.50 446 LEU A C 1
ATOM 3554 O O . LEU A 1 446 ? -17.365 -3.507 52.090 1.00 66.50 446 LEU A O 1
ATOM 3558 N N . ARG A 1 447 ? -15.396 -4.376 52.724 1.00 63.66 447 ARG A N 1
ATOM 3559 C CA . ARG A 1 447 ? -15.901 -5.736 52.958 1.00 63.66 447 ARG A CA 1
ATOM 3560 C C . ARG A 1 447 ? -16.768 -5.825 54.220 1.00 63.66 447 ARG A C 1
ATOM 3562 O O . ARG A 1 447 ? -17.787 -6.519 54.205 1.00 63.66 447 ARG A O 1
ATOM 3569 N N . ALA A 1 448 ? -16.435 -5.085 55.277 1.00 57.31 448 ALA A N 1
ATOM 3570 C CA . ALA A 1 448 ? -17.261 -4.936 56.477 1.00 57.31 448 ALA A CA 1
ATOM 3571 C C . ALA A 1 448 ? -18.579 -4.198 56.168 1.00 57.31 448 ALA A C 1
ATOM 3573 O O . ALA A 1 448 ? -19.651 -4.638 56.589 1.00 57.31 448 ALA A O 1
ATOM 3574 N N . LYS A 1 449 ? -18.527 -3.157 55.325 1.00 61.09 449 LYS A N 1
ATOM 3575 C CA . LYS A 1 449 ? -19.706 -2.441 54.806 1.00 61.09 449 LYS A CA 1
ATOM 3576 C C . LYS A 1 449 ? -20.566 -3.309 53.879 1.00 61.09 449 LYS A C 1
ATOM 3578 O O . LYS A 1 449 ? -21.787 -3.185 53.869 1.00 61.09 449 LYS A O 1
ATOM 3583 N N . HIS A 1 450 ? -19.963 -4.228 53.124 1.00 57.19 450 HIS A N 1
ATOM 3584 C CA . HIS A 1 450 ? -20.702 -5.188 52.300 1.00 57.19 450 HIS A CA 1
ATOM 3585 C C . HIS A 1 450 ? -21.442 -6.234 53.151 1.00 57.19 450 HIS A C 1
ATOM 3587 O O . HIS A 1 450 ? -22.549 -6.630 52.795 1.00 57.19 450 HIS A O 1
ATOM 3593 N N . LYS A 1 451 ? -20.890 -6.641 54.306 1.00 45.53 451 LYS A N 1
ATOM 3594 C CA . LYS A 1 451 ? -21.553 -7.567 55.246 1.00 45.53 451 LYS A CA 1
ATOM 3595 C C . LYS A 1 451 ? -22.780 -6.951 55.935 1.00 45.53 451 LYS A C 1
ATOM 3597 O O . LYS A 1 451 ? -23.745 -7.670 56.174 1.00 45.53 451 LYS A O 1
ATOM 3602 N N . SER A 1 452 ? -22.804 -5.639 56.186 1.00 47.47 452 SER A N 1
ATOM 3603 C CA . SER A 1 452 ? -23.984 -4.940 56.732 1.00 47.47 452 SER A CA 1
ATOM 3604 C C . SER A 1 452 ? -25.025 -4.544 55.668 1.00 47.47 452 SER A C 1
ATOM 3606 O O . SER A 1 452 ? -26.180 -4.281 56.001 1.00 47.47 452 SER A O 1
ATOM 3608 N N . LYS A 1 453 ? -24.661 -4.573 54.375 1.00 43.69 453 LYS A N 1
ATOM 3609 C CA . LYS A 1 453 ? -25.540 -4.259 53.228 1.00 43.69 453 LYS A CA 1
ATOM 3610 C C . LYS A 1 453 ? -26.464 -5.417 52.800 1.00 43.69 453 LYS A C 1
ATOM 3612 O O . LYS A 1 453 ? -27.306 -5.230 51.927 1.00 43.69 453 LYS A O 1
ATOM 3617 N N . ILE A 1 454 ? -26.364 -6.593 53.426 1.00 44.78 454 ILE A N 1
ATOM 3618 C CA . ILE A 1 454 ? -27.134 -7.798 53.047 1.00 44.78 454 ILE A CA 1
ATOM 3619 C C . ILE A 1 454 ? -28.628 -7.723 53.459 1.00 44.78 454 ILE A C 1
ATOM 3621 O O . ILE A 1 454 ? -29.421 -8.553 53.027 1.00 44.78 454 ILE A O 1
ATOM 3625 N N . HIS A 1 455 ? -29.079 -6.710 54.214 1.00 42.25 455 HIS A N 1
ATOM 3626 C CA . HIS A 1 455 ? -30.459 -6.662 54.737 1.00 42.25 455 HIS A CA 1
ATOM 3627 C C . HIS A 1 455 ? -31.474 -5.763 53.989 1.00 42.25 455 HIS A C 1
ATOM 3629 O O . HIS A 1 455 ? -32.537 -5.480 54.528 1.00 42.25 455 HIS A O 1
ATOM 3635 N N . PHE A 1 456 ? -31.237 -5.308 52.753 1.00 36.06 456 PHE A N 1
ATOM 3636 C CA . PHE A 1 456 ? -32.275 -4.554 52.020 1.00 36.06 456 PHE A CA 1
ATOM 3637 C C . PHE A 1 456 ? -32.411 -5.001 50.559 1.00 36.06 456 PHE A C 1
ATOM 3639 O O . PHE A 1 456 ? -31.624 -4.627 49.693 1.00 36.06 456 PHE A O 1
ATOM 3646 N N . GLN A 1 457 ? -33.453 -5.800 50.305 1.00 44.50 457 GLN A N 1
ATOM 3647 C CA . GLN A 1 457 ? -33.954 -6.139 48.972 1.00 44.50 457 GLN A CA 1
ATOM 3648 C C . GLN A 1 457 ? -34.495 -4.882 48.271 1.00 44.50 457 GLN A C 1
ATOM 3650 O O . GLN A 1 457 ? -35.272 -4.123 48.853 1.00 44.50 457 GLN A O 1
ATOM 3655 N N . SER A 1 458 ? -34.067 -4.662 47.024 1.00 37.09 458 SER A N 1
ATOM 3656 C CA . SER A 1 458 ? -34.428 -3.497 46.215 1.00 37.09 458 SER A CA 1
ATOM 3657 C C . SER A 1 458 ? -35.644 -3.760 45.321 1.00 37.09 458 SER A C 1
ATOM 3659 O O . SER A 1 458 ? -35.918 -4.875 44.874 1.00 37.09 458 SER A O 1
ATOM 3661 N N . SER A 1 459 ? -36.351 -2.677 45.018 1.00 42.03 459 SER A N 1
ATOM 3662 C CA . SER A 1 459 ? -37.521 -2.561 44.143 1.00 42.03 459 SER A CA 1
ATOM 3663 C C . SER A 1 459 ? -37.280 -2.914 42.664 1.00 42.03 459 SER A C 1
ATOM 3665 O O . SER A 1 459 ? -38.221 -2.857 41.876 1.00 42.03 459 SER A O 1
ATOM 3667 N N . PHE A 1 460 ? -36.068 -3.327 42.279 1.00 41.94 460 PHE A N 1
ATOM 3668 C CA . PHE A 1 460 ? -35.730 -3.722 40.904 1.00 41.94 460 PHE A CA 1
ATOM 3669 C C . PHE A 1 460 ? -36.325 -5.089 40.509 1.00 41.94 460 PHE A C 1
ATOM 3671 O O . PHE A 1 460 ? -36.551 -5.366 39.335 1.00 41.94 460 PHE A O 1
ATOM 3678 N N . LEU A 1 461 ? -36.673 -5.929 41.491 1.00 46.41 461 LEU A N 1
ATOM 3679 C CA . LEU A 1 461 ? -37.277 -7.249 41.258 1.00 46.41 461 LEU A CA 1
ATOM 3680 C C . LEU A 1 461 ? -38.742 -7.188 40.774 1.00 46.41 461 LEU A C 1
ATOM 3682 O O . LEU A 1 461 ? -39.331 -8.211 40.431 1.00 46.41 461 LEU A O 1
ATOM 3686 N N . LYS A 1 462 ? -39.341 -5.991 40.741 1.00 44.62 462 LYS A N 1
ATOM 3687 C CA . LYS A 1 462 ? -40.753 -5.782 40.390 1.00 44.62 462 LYS A CA 1
ATOM 3688 C C . LYS A 1 462 ? -41.006 -5.590 38.887 1.00 44.62 462 LYS A C 1
ATOM 3690 O O . LYS A 1 462 ? -42.160 -5.565 38.485 1.00 44.62 462 LYS A O 1
ATOM 3695 N N . GLN A 1 463 ? -39.956 -5.459 38.067 1.00 45.53 463 GLN A N 1
ATOM 3696 C CA . GLN A 1 463 ? -40.068 -5.345 36.600 1.00 45.53 463 GLN A CA 1
ATOM 3697 C C . GLN A 1 463 ? -39.838 -6.673 35.852 1.00 45.53 463 GLN A C 1
ATOM 3699 O O . GLN A 1 463 ? -40.132 -6.756 34.667 1.00 45.53 463 GLN A O 1
ATOM 3704 N N . HIS A 1 464 ? -39.383 -7.728 36.539 1.00 46.44 464 HIS A N 1
ATOM 3705 C CA . HIS A 1 464 ? -39.178 -9.070 35.965 1.00 46.44 464 HIS A CA 1
ATOM 3706 C C . HIS A 1 464 ? -40.192 -10.110 36.468 1.00 46.44 464 HIS A C 1
ATOM 3708 O O . HIS A 1 464 ? -39.957 -11.308 36.364 1.00 46.44 464 HIS A O 1
ATOM 3714 N N . THR A 1 465 ? -41.308 -9.668 37.051 1.00 46.91 465 THR A N 1
ATOM 3715 C CA . THR A 1 465 ? -42.338 -10.567 37.600 1.00 46.91 465 THR A CA 1
ATOM 3716 C C . THR A 1 465 ? -43.294 -11.105 36.530 1.00 46.91 465 THR A C 1
ATOM 3718 O O . THR A 1 465 ? -44.035 -12.043 36.802 1.00 46.91 465 THR A O 1
ATOM 3721 N N . ASP A 1 466 ? -43.268 -10.551 35.315 1.00 56.66 466 ASP A N 1
ATOM 3722 C CA . ASP A 1 466 ? -44.089 -11.020 34.200 1.00 56.66 466 ASP A CA 1
ATOM 3723 C C . ASP A 1 466 ? -43.282 -12.026 33.361 1.00 56.66 466 ASP A C 1
ATOM 3725 O O . ASP A 1 466 ? -42.622 -11.675 32.379 1.00 56.66 466 ASP A O 1
ATOM 3729 N N . GLU A 1 467 ? -43.284 -13.298 33.779 1.00 63.78 467 GLU A N 1
ATOM 3730 C CA . GLU A 1 467 ? -42.621 -14.410 33.067 1.00 63.78 467 GLU A CA 1
ATOM 3731 C C . GLU A 1 467 ? -43.012 -14.453 31.578 1.00 63.78 467 GLU A C 1
ATOM 3733 O O . GLU A 1 467 ? -42.196 -14.803 30.724 1.00 63.78 467 GLU A O 1
ATOM 3738 N N . ALA A 1 468 ? -44.230 -14.009 31.247 1.00 64.62 468 ALA A N 1
ATOM 3739 C CA . ALA A 1 468 ? -44.724 -13.884 29.881 1.00 64.62 468 ALA A CA 1
ATOM 3740 C C . ALA A 1 468 ? -43.960 -12.840 29.044 1.00 64.62 468 ALA A C 1
ATOM 3742 O O . ALA A 1 468 ? -43.685 -13.092 27.872 1.00 64.62 468 ALA A O 1
ATOM 3743 N N . ALA A 1 469 ? -43.573 -11.697 29.623 1.00 65.81 469 ALA A N 1
ATOM 3744 C CA . ALA A 1 469 ? -42.822 -10.654 28.915 1.00 65.81 469 ALA A CA 1
ATOM 3745 C C . ALA A 1 469 ? -41.365 -11.073 28.664 1.00 65.81 469 ALA A C 1
ATOM 3747 O O . ALA A 1 469 ? -40.798 -10.779 27.612 1.00 65.81 469 ALA A O 1
ATOM 3748 N N . VAL A 1 470 ? -40.779 -11.817 29.607 1.00 70.94 470 VAL A N 1
ATOM 3749 C CA . VAL A 1 470 ? -39.437 -12.397 29.464 1.00 70.94 470 VAL A CA 1
ATOM 3750 C C . VAL A 1 470 ? -39.431 -13.483 28.386 1.00 70.94 470 VAL A C 1
ATOM 3752 O O . VAL A 1 470 ? -38.577 -13.473 27.505 1.00 70.94 470 VAL A O 1
ATOM 3755 N N . LEU A 1 471 ? -40.411 -14.391 28.390 1.00 74.25 471 LEU A N 1
ATOM 3756 C CA . LEU A 1 471 ? -40.538 -15.412 27.344 1.00 74.25 471 LEU A CA 1
ATOM 3757 C C . LEU A 1 471 ? -40.821 -14.798 25.970 1.00 74.25 471 LEU A C 1
ATOM 3759 O O . LEU A 1 471 ? -40.268 -15.256 24.972 1.00 74.25 471 LEU A O 1
ATOM 3763 N N . LYS A 1 472 ? -41.634 -13.737 25.912 1.00 77.69 472 LYS A N 1
ATOM 3764 C CA . LYS A 1 472 ? -41.911 -13.026 24.665 1.00 77.69 472 LYS A CA 1
ATOM 3765 C C . LYS A 1 472 ? -40.656 -12.354 24.103 1.00 77.69 472 LYS A C 1
ATOM 3767 O O . LYS A 1 472 ? -40.414 -12.490 22.909 1.00 77.69 472 LYS A O 1
ATOM 3772 N N . SER A 1 473 ? -39.811 -11.750 24.944 1.00 75.44 473 SER A N 1
ATOM 3773 C CA . SER A 1 473 ? -38.544 -11.174 24.472 1.00 75.44 473 SER A CA 1
ATOM 3774 C C . SER A 1 473 ? -37.580 -12.240 23.948 1.00 75.44 473 SER A C 1
ATOM 3776 O O . SER A 1 473 ? -36.938 -12.020 22.927 1.00 75.44 473 SER A O 1
ATOM 3778 N N . PHE A 1 474 ? -37.522 -13.424 24.567 1.00 77.81 474 PHE A N 1
ATOM 3779 C CA . PHE A 1 474 ? -36.714 -14.529 24.045 1.00 77.81 474 PHE A CA 1
ATOM 3780 C C . PHE A 1 474 ? -37.225 -15.052 22.697 1.00 77.81 474 PHE A C 1
ATOM 3782 O O . PHE A 1 474 ? -36.416 -15.381 21.832 1.00 77.81 474 PHE A O 1
ATOM 3789 N N . ILE A 1 475 ? -38.545 -15.109 22.494 1.00 81.50 475 ILE A N 1
ATOM 3790 C CA . ILE A 1 475 ? -39.138 -15.475 21.199 1.00 81.50 475 ILE A CA 1
ATOM 3791 C C . ILE A 1 475 ? -38.795 -14.422 20.141 1.00 81.50 475 ILE A C 1
ATOM 3793 O O . ILE A 1 475 ? -38.342 -14.783 19.060 1.00 81.50 475 ILE A O 1
ATOM 3797 N N . ASP A 1 476 ? -38.942 -13.138 20.468 1.00 84.31 476 ASP A N 1
ATOM 3798 C CA . ASP A 1 476 ? -38.676 -12.043 19.530 1.00 84.31 476 ASP A CA 1
ATOM 3799 C C . ASP A 1 476 ? -37.176 -11.950 19.176 1.00 84.31 476 ASP A C 1
ATOM 3801 O O . ASP A 1 476 ? -36.822 -11.723 18.020 1.00 84.31 476 ASP A O 1
ATOM 3805 N N . ILE A 1 477 ? -36.277 -12.216 20.133 1.00 88.56 477 ILE A N 1
ATOM 3806 C CA . ILE A 1 477 ? -34.827 -12.311 19.889 1.00 88.56 477 ILE A CA 1
ATOM 3807 C C . ILE A 1 477 ? -34.494 -13.513 18.998 1.00 88.56 477 ILE A C 1
ATOM 3809 O O . ILE A 1 477 ? -33.665 -13.395 18.098 1.00 88.56 477 ILE A O 1
ATOM 3813 N N . ASN A 1 478 ? -35.124 -14.668 19.219 1.00 89.00 478 ASN A N 1
ATOM 3814 C CA . ASN A 1 478 ? -34.888 -15.848 18.389 1.00 89.00 478 ASN A CA 1
ATOM 3815 C C . ASN A 1 478 ? -35.395 -15.654 16.953 1.00 89.00 478 ASN A C 1
ATOM 3817 O O . ASN A 1 478 ? -34.724 -16.092 16.017 1.00 89.00 478 ASN A O 1
ATOM 3821 N N . GLU A 1 479 ? -36.526 -14.967 16.765 1.00 92.31 479 GLU A N 1
ATOM 3822 C CA . GLU A 1 479 ? -37.015 -14.611 15.429 1.00 92.31 479 GLU A CA 1
ATOM 3823 C C . GLU A 1 479 ? -36.059 -13.621 14.744 1.00 92.31 479 GLU A C 1
ATOM 3825 O O . GLU A 1 479 ? -35.679 -13.839 13.597 1.00 92.31 479 GLU A O 1
ATOM 3830 N N . LEU A 1 480 ? -35.541 -12.622 15.470 1.00 91.06 480 LEU A N 1
ATOM 3831 C CA . LEU A 1 480 ? -34.523 -11.700 14.949 1.00 91.06 480 LEU A CA 1
ATOM 3832 C C . LEU A 1 480 ? -33.226 -12.422 14.542 1.00 91.06 480 LEU A C 1
ATOM 3834 O O . LEU A 1 480 ? -32.640 -12.124 13.501 1.00 91.06 480 LEU A O 1
ATOM 3838 N N . ILE A 1 481 ? -32.767 -13.392 15.341 1.00 88.38 481 ILE A N 1
ATOM 3839 C CA . ILE A 1 481 ? -31.592 -14.213 15.008 1.00 88.38 481 ILE A CA 1
ATOM 3840 C C . ILE A 1 481 ? -31.844 -15.001 13.719 1.00 88.38 481 ILE A C 1
ATOM 3842 O O . ILE A 1 481 ? -30.958 -15.088 12.866 1.00 88.38 481 ILE A O 1
ATOM 3846 N N . LYS A 1 482 ? -33.048 -15.553 13.553 1.00 93.00 482 LYS A N 1
ATOM 3847 C CA . LYS A 1 482 ? -33.437 -16.298 12.355 1.00 93.00 482 LYS A CA 1
ATOM 3848 C C . LYS A 1 482 ? -33.483 -15.398 11.116 1.00 93.00 482 LYS A C 1
ATOM 3850 O O . LYS A 1 482 ? -32.873 -15.748 10.108 1.00 93.00 482 LYS A O 1
ATOM 3855 N N . GLU A 1 483 ? -34.098 -14.220 11.210 1.00 92.75 483 GLU A N 1
ATOM 3856 C CA . GLU A 1 483 ? -34.113 -13.223 10.130 1.00 92.75 483 GLU A CA 1
ATOM 3857 C C . GLU A 1 483 ? -32.694 -12.781 9.737 1.00 92.75 483 GLU A C 1
ATOM 3859 O O . GLU A 1 483 ? -32.372 -12.673 8.552 1.00 92.75 483 GLU A O 1
ATOM 3864 N N . MET A 1 484 ? -31.807 -12.583 10.718 1.00 89.12 484 MET A N 1
ATOM 3865 C CA . MET A 1 484 ? -30.409 -12.218 10.473 1.00 89.12 484 MET A CA 1
ATOM 3866 C C . MET A 1 484 ? -29.632 -13.347 9.775 1.00 89.12 484 MET A C 1
ATOM 3868 O O . MET A 1 484 ? -28.824 -13.081 8.882 1.00 89.12 484 MET A O 1
ATOM 3872 N N . LEU A 1 485 ? -29.877 -14.608 10.144 1.00 91.56 485 LEU A N 1
ATOM 3873 C CA . LEU A 1 485 ? -29.270 -15.768 9.486 1.00 91.56 485 LEU A CA 1
ATOM 3874 C C . LEU A 1 485 ? -29.770 -15.935 8.045 1.00 91.56 485 LEU A C 1
ATOM 3876 O O . LEU A 1 485 ? -28.959 -16.173 7.148 1.00 91.56 485 LEU A O 1
ATOM 3880 N N . GLU A 1 486 ? -31.067 -15.751 7.794 1.00 93.75 486 GLU A N 1
ATOM 3881 C CA . GLU A 1 486 ? -31.631 -15.757 6.437 1.00 93.75 486 GLU A CA 1
ATOM 3882 C C . GLU A 1 486 ? -31.078 -14.608 5.585 1.00 93.75 486 GLU A C 1
ATOM 3884 O O . GLU A 1 486 ? -30.727 -14.797 4.417 1.00 93.75 486 GLU A O 1
ATOM 3889 N N . LEU A 1 487 ? -30.941 -13.413 6.164 1.00 92.12 487 LEU A N 1
ATOM 3890 C CA . LEU A 1 487 ? -30.321 -12.271 5.500 1.00 92.12 487 LEU A CA 1
ATOM 3891 C C . LEU A 1 487 ? -28.856 -12.561 5.144 1.00 92.12 487 LEU A C 1
ATOM 3893 O O . LEU A 1 487 ? -28.449 -12.322 4.008 1.00 92.12 487 LEU A O 1
ATOM 3897 N N . LYS A 1 488 ? -28.082 -13.148 6.065 1.00 93.19 488 LYS A N 1
ATOM 3898 C CA . LYS A 1 488 ? -26.697 -13.575 5.811 1.00 93.19 488 LYS A CA 1
ATOM 3899 C C . LYS A 1 488 ? -26.613 -14.615 4.690 1.00 93.19 488 LYS A C 1
ATOM 3901 O O . LYS A 1 488 ? -25.726 -14.521 3.845 1.00 93.19 488 LYS A O 1
ATOM 3906 N N . GLY A 1 489 ? -27.551 -15.563 4.642 1.00 92.44 489 GLY A N 1
ATOM 3907 C CA . GLY A 1 489 ? -27.664 -16.527 3.545 1.00 92.44 489 GLY A CA 1
ATOM 3908 C C . GLY A 1 489 ? -27.888 -15.848 2.190 1.00 92.44 489 GLY A C 1
ATOM 3909 O O . GLY A 1 489 ? -27.200 -16.167 1.222 1.00 92.44 489 GLY A O 1
ATOM 3910 N N . ARG A 1 490 ? -28.781 -14.851 2.126 1.00 93.31 490 ARG A N 1
ATOM 3911 C CA . ARG A 1 490 ? -29.010 -14.058 0.903 1.00 93.31 490 ARG A CA 1
ATOM 3912 C C . ARG A 1 490 ? -27.772 -13.267 0.473 1.00 93.31 490 ARG A C 1
ATOM 3914 O O . ARG A 1 490 ? -27.465 -13.240 -0.716 1.00 93.31 490 ARG A O 1
ATOM 3921 N N . TYR A 1 491 ? -27.041 -12.674 1.416 1.00 90.06 491 TYR A N 1
ATOM 3922 C CA . TYR A 1 491 ? -25.783 -11.984 1.115 1.00 90.06 491 TYR A CA 1
ATOM 3923 C C . TYR A 1 491 ? -24.716 -12.925 0.554 1.00 90.06 491 TYR A C 1
ATOM 3925 O O . TYR A 1 491 ? -24.049 -12.555 -0.405 1.00 90.06 491 TYR A O 1
ATOM 3933 N N . ALA A 1 492 ? -24.592 -14.146 1.082 1.00 93.31 492 ALA A N 1
ATOM 3934 C CA . ALA A 1 492 ? -23.641 -15.129 0.560 1.00 93.31 492 ALA A CA 1
ATOM 3935 C C . ALA A 1 492 ? -23.943 -15.515 -0.901 1.00 93.31 492 ALA A C 1
ATOM 3937 O O . ALA A 1 492 ? -23.025 -15.641 -1.712 1.00 93.31 492 ALA A O 1
ATOM 3938 N N . VAL A 1 493 ? -25.227 -15.648 -1.258 1.00 94.62 493 VAL A N 1
ATOM 3939 C CA . VAL A 1 493 ? -25.643 -15.898 -2.648 1.00 94.62 493 VAL A CA 1
ATOM 3940 C C . VAL A 1 493 ? -25.279 -14.712 -3.544 1.00 94.62 493 VAL A C 1
ATOM 3942 O O . VAL A 1 493 ? -24.623 -14.911 -4.566 1.00 94.62 493 VAL A O 1
ATOM 3945 N N . LEU A 1 494 ? -25.615 -13.483 -3.140 1.00 93.88 494 LEU A N 1
ATOM 3946 C CA . LEU A 1 494 ? -25.265 -12.276 -3.901 1.00 93.88 494 LEU A CA 1
ATOM 3947 C C . LEU A 1 494 ? -23.749 -12.101 -4.065 1.00 93.88 494 LEU A C 1
ATOM 3949 O O . LEU A 1 494 ? -23.286 -11.709 -5.131 1.00 93.88 494 LEU A O 1
ATOM 3953 N N . GLU A 1 495 ? -22.961 -12.415 -3.037 1.00 92.75 495 GLU A N 1
ATOM 3954 C CA . GLU A 1 495 ? -21.500 -12.367 -3.112 1.00 92.75 495 GLU A CA 1
ATOM 3955 C C . GLU A 1 495 ? -20.955 -13.389 -4.122 1.00 92.75 495 GLU A C 1
ATOM 3957 O O . GLU A 1 495 ? -20.041 -13.079 -4.889 1.00 92.75 495 GLU A O 1
ATOM 3962 N N . SER A 1 496 ? -21.533 -14.595 -4.163 1.00 92.62 496 SER A N 1
ATOM 3963 C CA . SER A 1 496 ? -21.151 -15.614 -5.146 1.00 92.62 496 SER A CA 1
ATOM 3964 C C . SER A 1 496 ? -21.509 -15.209 -6.580 1.00 92.62 496 SER A C 1
ATOM 3966 O O . SER A 1 496 ? -20.683 -15.371 -7.478 1.00 92.62 496 SER A O 1
ATOM 3968 N N . GLU A 1 497 ? -22.676 -14.592 -6.789 1.00 95.38 497 GLU A N 1
ATOM 3969 C CA . GLU A 1 497 ? -23.098 -14.062 -8.090 1.00 95.38 497 GLU A CA 1
ATOM 3970 C C . GLU A 1 497 ? -22.205 -12.896 -8.536 1.00 95.38 497 GLU A C 1
ATOM 3972 O O . GLU A 1 497 ? -21.806 -12.818 -9.698 1.00 95.38 497 GLU A O 1
ATOM 3977 N N . LEU A 1 498 ? -21.810 -12.020 -7.607 1.00 95.56 498 LEU A N 1
ATOM 3978 C CA . LEU A 1 498 ? -20.884 -10.924 -7.887 1.00 95.56 498 LEU A CA 1
ATOM 3979 C C . LEU A 1 498 ? -19.493 -11.443 -8.283 1.00 95.56 498 LEU A C 1
ATOM 3981 O O . LEU A 1 498 ? -18.900 -10.937 -9.238 1.00 95.56 498 LEU A O 1
ATOM 3985 N N . LYS A 1 499 ? -18.985 -12.475 -7.595 1.00 94.25 499 LYS A N 1
ATOM 3986 C CA . LYS A 1 499 ? -17.730 -13.154 -7.962 1.00 94.25 499 LYS A CA 1
ATOM 3987 C C . LYS A 1 499 ? -17.825 -13.800 -9.342 1.00 94.25 499 LYS A C 1
ATOM 3989 O O . LYS A 1 499 ? -16.901 -13.656 -10.141 1.00 94.25 499 LYS A O 1
ATOM 3994 N N . GLU A 1 500 ? -18.938 -14.460 -9.652 1.00 96.75 500 GLU A N 1
ATOM 3995 C CA . GLU A 1 500 ? -19.165 -15.057 -10.969 1.00 96.75 500 GLU A CA 1
ATOM 3996 C C . GLU A 1 500 ? -19.240 -13.994 -12.074 1.00 96.75 500 GLU A C 1
ATOM 3998 O O . GLU A 1 500 ? -18.603 -14.136 -13.119 1.00 96.75 500 GLU A O 1
ATOM 4003 N N . MET A 1 501 ? -19.968 -12.900 -11.846 1.00 95.88 501 MET A N 1
ATOM 4004 C CA . MET A 1 501 ? -20.009 -11.759 -12.762 1.00 95.88 501 MET A CA 1
ATOM 4005 C C . MET A 1 501 ? -18.608 -11.204 -13.002 1.00 95.88 501 MET A C 1
ATOM 4007 O O . MET A 1 501 ? -18.216 -11.014 -14.152 1.00 95.88 501 MET A O 1
ATOM 4011 N N . HIS A 1 502 ? -17.827 -10.996 -11.942 1.00 94.81 502 HIS A N 1
ATOM 4012 C CA . HIS A 1 502 ? -16.462 -10.497 -12.060 1.00 94.81 502 HIS A CA 1
ATOM 4013 C C . HIS A 1 502 ? -15.571 -11.443 -12.876 1.00 94.81 502 HIS A C 1
ATOM 4015 O O . HIS A 1 502 ? -14.841 -10.997 -13.762 1.00 94.81 502 HIS A O 1
ATOM 4021 N N . TYR A 1 503 ? -15.701 -12.752 -12.655 1.00 95.69 503 TYR A N 1
ATOM 4022 C CA . TYR A 1 503 ? -15.013 -13.773 -13.440 1.00 95.69 503 TYR A CA 1
ATOM 4023 C C . TYR A 1 503 ? -15.400 -13.724 -14.925 1.00 95.69 503 TYR A C 1
ATOM 4025 O O . TYR A 1 503 ? -14.525 -13.710 -15.792 1.00 95.69 503 TYR A O 1
ATOM 4033 N N . ARG A 1 504 ? -16.699 -13.618 -15.237 1.00 96.62 504 ARG A N 1
ATOM 4034 C CA . ARG A 1 504 ? -17.190 -13.493 -16.621 1.00 96.62 504 ARG A CA 1
ATOM 4035 C C . ARG A 1 504 ? -16.683 -12.215 -17.296 1.00 96.62 504 ARG A C 1
ATOM 4037 O O . ARG A 1 504 ? -16.254 -12.272 -18.445 1.00 96.62 504 ARG A O 1
ATOM 4044 N N . TYR A 1 505 ? -16.679 -11.079 -16.594 1.00 95.81 505 TYR A N 1
ATOM 4045 C CA . TYR A 1 505 ? -16.119 -9.827 -17.116 1.00 95.81 505 TYR A CA 1
ATOM 4046 C C . TYR A 1 505 ? -14.610 -9.923 -17.357 1.00 95.81 505 TYR A C 1
ATOM 4048 O O . TYR A 1 505 ? -14.125 -9.431 -18.375 1.00 95.81 505 TYR A O 1
ATOM 4056 N N . SER A 1 506 ? -13.874 -10.583 -16.461 1.00 95.19 506 SER A N 1
ATOM 4057 C CA . SER A 1 506 ? -12.438 -10.820 -16.621 1.00 95.19 506 SER A CA 1
ATOM 4058 C C . SER A 1 506 ? -12.147 -11.673 -17.859 1.00 95.19 506 SER A C 1
ATOM 4060 O O . SER A 1 506 ? -11.352 -11.265 -18.706 1.00 95.19 506 SER A O 1
ATOM 4062 N N . GLN A 1 507 ? -12.861 -12.792 -18.036 1.00 95.06 507 GLN A N 1
ATOM 4063 C CA . GLN A 1 507 ? -12.735 -13.621 -19.239 1.00 95.06 507 GLN A CA 1
ATOM 4064 C C . GLN A 1 507 ? -13.059 -12.843 -20.518 1.00 95.06 507 GLN A C 1
ATOM 4066 O O . GLN A 1 507 ? -12.321 -12.928 -21.498 1.00 95.06 507 GLN A O 1
ATOM 4071 N N . LEU A 1 508 ? -14.145 -12.068 -20.512 1.00 96.00 508 LEU A N 1
ATOM 4072 C CA . LEU A 1 508 ? -14.547 -11.284 -21.674 1.00 96.00 508 LEU A CA 1
ATOM 4073 C C . LEU A 1 508 ? -13.500 -10.214 -22.021 1.00 96.00 508 LEU A C 1
ATOM 4075 O O . LEU A 1 508 ? -13.198 -10.013 -23.192 1.00 96.00 508 LEU A O 1
ATOM 4079 N N . SER A 1 509 ? -12.905 -9.570 -21.014 1.00 93.38 509 SER A N 1
ATOM 4080 C CA . SER A 1 509 ? -11.810 -8.608 -21.193 1.00 93.38 509 SER A CA 1
ATOM 4081 C C . SER A 1 509 ? -10.594 -9.240 -21.881 1.00 93.38 509 SER A C 1
ATOM 4083 O O . SER A 1 509 ? -10.049 -8.662 -22.823 1.00 93.38 509 SER A O 1
ATOM 4085 N N . ILE A 1 510 ? -10.215 -10.459 -21.476 1.00 94.25 510 ILE A N 1
ATOM 4086 C CA . ILE A 1 510 ? -9.125 -11.215 -22.113 1.00 94.25 510 ILE A CA 1
ATOM 4087 C C . ILE A 1 510 ? -9.462 -11.508 -23.580 1.00 94.25 510 ILE A C 1
ATOM 4089 O O . ILE A 1 510 ? -8.655 -11.211 -24.459 1.00 94.25 510 ILE A O 1
ATOM 4093 N N . GLN A 1 511 ? -10.672 -11.996 -23.868 1.00 94.94 511 GLN A N 1
ATOM 4094 C CA . GLN A 1 511 ? -11.101 -12.249 -25.248 1.00 94.94 511 GLN A CA 1
ATOM 4095 C C . GLN A 1 511 ? -11.112 -10.974 -26.103 1.00 94.94 511 GLN A C 1
ATOM 4097 O O . GLN A 1 511 ? -10.718 -11.005 -27.267 1.00 94.94 511 GLN A O 1
ATOM 4102 N N . PHE A 1 512 ? -11.517 -9.831 -25.542 1.00 94.44 512 PHE A N 1
ATOM 4103 C CA . PHE A 1 512 ? -11.435 -8.549 -26.246 1.00 94.44 512 PHE A CA 1
ATOM 4104 C C . PHE A 1 512 ? -9.991 -8.151 -26.558 1.00 94.44 512 PHE A C 1
ATOM 4106 O O . PHE A 1 512 ? -9.730 -7.659 -27.657 1.00 94.44 512 PHE A O 1
ATOM 4113 N N . ALA A 1 513 ? -9.057 -8.377 -25.631 1.00 93.44 513 ALA A N 1
ATOM 4114 C CA . ALA A 1 513 ? -7.641 -8.115 -25.860 1.00 93.44 513 ALA A CA 1
ATOM 4115 C C . ALA A 1 513 ? -7.067 -9.011 -26.973 1.00 93.44 513 ALA A C 1
ATOM 4117 O O . ALA A 1 513 ? -6.341 -8.515 -27.835 1.00 93.44 513 ALA A O 1
ATOM 4118 N N . GLU A 1 514 ? -7.439 -10.294 -27.008 1.00 93.69 514 GLU A N 1
ATOM 4119 C CA . GLU A 1 514 ? -7.051 -11.229 -28.074 1.00 93.69 514 GLU A CA 1
ATOM 4120 C C . GLU A 1 514 ? -7.595 -10.793 -29.440 1.00 93.69 514 GLU A C 1
ATOM 4122 O O . GLU A 1 514 ? -6.832 -10.649 -30.397 1.00 93.69 514 GLU A O 1
ATOM 4127 N N . VAL A 1 515 ? -8.895 -10.492 -29.525 1.00 96.19 515 VAL A N 1
ATOM 4128 C CA . VAL A 1 515 ? -9.542 -10.036 -30.767 1.00 96.19 515 VAL A CA 1
ATOM 4129 C C . VAL A 1 515 ? -8.940 -8.717 -31.260 1.00 96.19 515 VAL A C 1
ATOM 4131 O O . VAL A 1 515 ? -8.719 -8.540 -32.461 1.00 96.19 515 VAL A O 1
ATOM 4134 N N . GLU A 1 516 ? -8.647 -7.780 -30.358 1.00 93.25 516 GLU A N 1
ATOM 4135 C CA . GLU A 1 516 ? -7.996 -6.517 -30.706 1.00 93.25 516 GLU A CA 1
ATOM 4136 C C . GLU A 1 516 ? -6.545 -6.738 -31.169 1.00 93.25 516 GLU A C 1
ATOM 4138 O O . GLU A 1 516 ? -6.113 -6.113 -32.143 1.00 93.25 516 GLU A O 1
ATOM 4143 N N . GLY A 1 517 ? -5.821 -7.676 -30.551 1.00 94.19 517 GLY A N 1
ATOM 4144 C CA . GLY A 1 517 ? -4.498 -8.120 -30.990 1.00 94.19 517 GLY A CA 1
ATOM 4145 C C . GLY A 1 517 ? -4.517 -8.709 -32.404 1.00 94.19 517 GLY A C 1
ATOM 4146 O O . GLY A 1 517 ? -3.739 -8.289 -33.267 1.00 94.19 517 GLY A O 1
ATOM 4147 N N . ASP A 1 518 ? -5.463 -9.603 -32.691 1.00 95.19 518 ASP A N 1
ATOM 4148 C CA . ASP A 1 518 ? -5.655 -10.195 -34.018 1.00 95.19 518 ASP A CA 1
ATOM 4149 C C . ASP A 1 518 ? -6.049 -9.152 -35.067 1.00 95.19 518 ASP A C 1
ATOM 4151 O O . ASP A 1 518 ? -5.531 -9.150 -36.191 1.00 95.19 518 ASP A O 1
ATOM 4155 N N . ARG A 1 519 ? -6.911 -8.197 -34.706 1.00 95.69 519 ARG A N 1
ATOM 4156 C CA . ARG A 1 519 ? -7.277 -7.074 -35.576 1.00 95.69 519 ARG A CA 1
ATOM 4157 C C . ARG A 1 519 ? -6.064 -6.206 -35.905 1.00 95.69 519 ARG A C 1
ATOM 4159 O O . ARG A 1 519 ? -5.888 -5.808 -37.063 1.00 95.69 519 ARG A O 1
ATOM 4166 N N . GLN A 1 520 ? -5.220 -5.901 -34.918 1.00 94.12 520 GLN A N 1
ATOM 4167 C CA . GLN A 1 520 ? -3.985 -5.146 -35.132 1.00 94.12 520 GLN A CA 1
ATOM 4168 C C . GLN A 1 520 ? -3.005 -5.920 -36.017 1.00 94.12 520 GLN A C 1
ATOM 4170 O O . GLN A 1 520 ? -2.473 -5.347 -36.973 1.00 94.12 520 GLN A O 1
ATOM 4175 N N . LYS A 1 521 ? -2.841 -7.225 -35.780 1.00 94.75 521 LYS A N 1
ATOM 4176 C CA . LYS A 1 521 ? -2.038 -8.125 -36.616 1.00 94.75 521 LYS A CA 1
ATOM 4177 C C . LYS A 1 521 ? -2.527 -8.126 -38.065 1.00 94.75 521 LYS A C 1
ATOM 4179 O O . LYS A 1 521 ? -1.740 -7.868 -38.973 1.00 94.75 521 LYS A O 1
ATOM 4184 N N . LEU A 1 522 ? -3.831 -8.290 -38.293 1.00 95.25 522 LEU A N 1
ATOM 4185 C CA . LEU A 1 522 ? -4.431 -8.239 -39.629 1.00 95.25 522 LEU A CA 1
ATOM 4186 C C . LEU A 1 522 ? -4.230 -6.873 -40.300 1.00 95.25 522 LEU A C 1
ATOM 4188 O O . LEU A 1 522 ? -3.883 -6.801 -41.480 1.00 95.25 522 LEU A O 1
ATOM 4192 N N . LYS A 1 523 ? -4.407 -5.773 -39.558 1.00 93.31 523 LYS A N 1
ATOM 4193 C CA . LYS A 1 523 ? -4.157 -4.410 -40.053 1.00 93.31 523 LYS A CA 1
ATOM 4194 C C . LYS A 1 523 ? -2.700 -4.234 -40.489 1.00 93.31 523 LYS A C 1
ATOM 4196 O O . LYS A 1 523 ? -2.452 -3.592 -41.513 1.00 93.31 523 LYS A O 1
ATOM 4201 N N . MET A 1 524 ? -1.753 -4.808 -39.749 1.00 87.62 524 MET A N 1
ATOM 4202 C CA . MET A 1 524 ? -0.334 -4.809 -40.105 1.00 87.62 524 MET A CA 1
ATOM 4203 C C . MET A 1 524 ? -0.065 -5.648 -41.354 1.00 87.62 524 MET A C 1
ATOM 4205 O O . MET A 1 524 ? 0.558 -5.149 -42.290 1.00 87.62 524 MET A O 1
ATOM 4209 N N . THR A 1 525 ? -0.619 -6.858 -41.449 1.00 91.50 525 THR A N 1
ATOM 4210 C CA . THR A 1 525 ? -0.510 -7.692 -42.655 1.00 91.50 525 THR A CA 1
ATOM 4211 C C . THR A 1 525 ? -1.078 -6.982 -43.884 1.00 91.50 525 THR A C 1
ATOM 4213 O O . THR A 1 525 ? -0.425 -6.931 -44.923 1.00 91.50 525 THR A O 1
ATOM 4216 N N . LEU A 1 526 ? -2.248 -6.345 -43.777 1.00 89.94 526 LEU A N 1
ATOM 4217 C CA . LEU A 1 526 ? -2.844 -5.574 -44.873 1.00 89.94 526 LEU A CA 1
ATOM 4218 C C . LEU A 1 526 ? -1.999 -4.355 -45.266 1.00 89.94 526 LEU A C 1
ATOM 4220 O O . LEU A 1 526 ? -1.892 -4.050 -46.456 1.00 89.94 526 LEU A O 1
ATOM 4224 N N . ARG A 1 527 ? -1.383 -3.658 -44.301 1.00 87.88 527 ARG A N 1
ATOM 4225 C CA . ARG A 1 527 ? -0.425 -2.577 -44.587 1.00 87.88 527 ARG A CA 1
ATOM 4226 C C . ARG A 1 527 ? 0.793 -3.102 -45.343 1.00 87.88 527 ARG A C 1
ATOM 4228 O O . ARG A 1 527 ? 1.149 -2.502 -46.355 1.00 87.88 527 ARG A O 1
ATOM 4235 N N . ASN A 1 528 ? 1.353 -4.234 -44.925 1.00 83.94 528 ASN A N 1
ATOM 4236 C CA . ASN A 1 528 ? 2.504 -4.860 -45.576 1.00 83.94 528 ASN A CA 1
ATOM 4237 C C . ASN A 1 528 ? 2.164 -5.338 -46.996 1.00 83.94 528 ASN A C 1
ATOM 4239 O O . ASN A 1 528 ? 2.911 -5.065 -47.931 1.00 83.94 528 ASN A O 1
ATOM 4243 N N . VAL A 1 529 ? 0.992 -5.948 -47.203 1.00 84.62 529 VAL A N 1
ATOM 4244 C CA . VAL A 1 529 ? 0.514 -6.350 -48.539 1.00 84.62 529 VAL A CA 1
ATOM 4245 C C . VAL A 1 529 ? 0.263 -5.134 -49.436 1.00 84.62 529 VAL A C 1
ATOM 4247 O O . VAL A 1 529 ? 0.616 -5.156 -50.614 1.00 84.62 529 VAL A O 1
ATOM 4250 N N . ARG A 1 530 ? -0.311 -4.040 -48.912 1.00 80.00 530 ARG A N 1
ATOM 4251 C CA . ARG A 1 530 ? -0.484 -2.790 -49.678 1.00 80.00 530 ARG A CA 1
ATOM 4252 C C . ARG A 1 530 ? 0.846 -2.105 -49.995 1.00 80.00 530 ARG A C 1
ATOM 4254 O O . ARG A 1 530 ? 0.959 -1.510 -51.063 1.00 80.00 530 ARG A O 1
ATOM 4261 N N . ALA A 1 531 ? 1.823 -2.156 -49.093 1.00 71.81 531 ALA A N 1
ATOM 4262 C CA . ALA A 1 531 ? 3.172 -1.658 -49.349 1.00 71.81 531 ALA A CA 1
ATOM 4263 C C . ALA A 1 531 ? 3.858 -2.498 -50.439 1.00 71.81 531 ALA A C 1
ATOM 4265 O O . ALA A 1 531 ? 4.342 -1.945 -51.420 1.00 71.81 531 ALA A O 1
ATOM 4266 N N . SER A 1 532 ? 3.773 -3.826 -50.343 1.00 71.31 532 SER A N 1
ATOM 4267 C CA . SER A 1 532 ? 4.301 -4.755 -51.346 1.00 71.31 532 SER A CA 1
ATOM 4268 C C . SER A 1 532 ? 3.638 -4.579 -52.721 1.00 71.31 532 SER A C 1
ATOM 4270 O O . SER A 1 532 ? 4.336 -4.476 -53.726 1.00 71.31 532 SER A O 1
ATOM 4272 N N . ARG A 1 533 ? 2.307 -4.408 -52.800 1.00 65.69 533 ARG A N 1
ATOM 4273 C CA . ARG A 1 533 ? 1.627 -4.090 -54.074 1.00 65.69 533 ARG A CA 1
ATOM 4274 C C . ARG A 1 533 ? 2.034 -2.740 -54.658 1.00 65.69 533 ARG A C 1
ATOM 4276 O O . ARG A 1 533 ? 2.099 -2.628 -55.877 1.00 65.69 533 ARG A O 1
ATOM 4283 N N . ARG A 1 534 ? 2.311 -1.725 -53.829 1.00 59.88 534 ARG A N 1
ATOM 4284 C CA . ARG A 1 534 ? 2.854 -0.444 -54.315 1.00 59.88 534 ARG A CA 1
ATOM 4285 C C . ARG A 1 534 ? 4.247 -0.620 -54.925 1.00 59.88 534 ARG A C 1
ATOM 4287 O O . ARG A 1 534 ? 4.492 -0.063 -55.988 1.00 59.88 534 ARG A O 1
ATOM 4294 N N . PHE A 1 535 ? 5.097 -1.457 -54.331 1.00 57.28 535 PHE A N 1
ATOM 4295 C CA . PHE A 1 535 ? 6.397 -1.825 -54.909 1.00 57.28 535 PHE A CA 1
ATOM 4296 C C . PHE A 1 535 ? 6.268 -2.604 -56.229 1.00 57.28 535 PHE A C 1
ATOM 4298 O O . PHE A 1 535 ? 6.966 -2.301 -57.192 1.00 57.28 535 PHE A O 1
ATOM 4305 N N . VAL A 1 536 ? 5.326 -3.549 -56.324 1.00 58.47 536 VAL A N 1
ATOM 4306 C CA . VAL A 1 536 ? 5.073 -4.297 -57.571 1.00 58.47 536 VAL A CA 1
ATOM 4307 C C . VAL A 1 536 ? 4.508 -3.392 -58.676 1.00 58.47 536 VAL A C 1
ATOM 4309 O O . VAL A 1 536 ? 4.857 -3.566 -59.842 1.00 58.47 536 VAL A O 1
ATOM 4312 N N . HIS A 1 537 ? 3.680 -2.395 -58.338 1.00 55.25 537 HIS A N 1
ATOM 4313 C CA . HIS A 1 537 ? 3.197 -1.429 -59.327 1.00 55.25 537 HIS A CA 1
ATOM 4314 C C . HIS A 1 537 ? 4.291 -0.469 -59.809 1.00 55.25 537 HIS A C 1
ATOM 4316 O O . HIS A 1 537 ? 4.323 -0.200 -61.005 1.00 55.25 537 HIS A O 1
ATOM 4322 N N . LEU A 1 538 ? 5.216 -0.022 -58.946 1.00 55.41 538 LEU A N 1
ATOM 4323 C CA . LEU A 1 538 ? 6.378 0.764 -59.389 1.00 55.41 538 LEU A CA 1
ATOM 4324 C C . LEU A 1 538 ? 7.275 -0.033 -60.349 1.00 55.41 538 LEU A C 1
ATOM 4326 O O . LEU A 1 538 ? 7.659 0.487 -61.392 1.00 55.41 538 LEU A O 1
ATOM 4330 N N . ASN A 1 539 ? 7.527 -1.314 -60.066 1.00 49.97 539 ASN A N 1
ATOM 4331 C CA . ASN A 1 539 ? 8.354 -2.155 -60.939 1.00 49.97 539 ASN A CA 1
ATOM 4332 C C . ASN A 1 539 ? 7.687 -2.473 -62.290 1.00 49.97 539 ASN A C 1
ATOM 4334 O O . ASN A 1 539 ? 8.384 -2.706 -63.275 1.00 49.97 539 ASN A O 1
ATOM 4338 N N . ARG A 1 540 ? 6.348 -2.453 -62.374 1.00 48.75 540 ARG A N 1
ATOM 4339 C CA . ARG A 1 540 ? 5.628 -2.626 -63.648 1.00 48.75 540 ARG A CA 1
ATOM 4340 C C . ARG A 1 540 ? 5.549 -1.330 -64.460 1.00 48.75 540 ARG A C 1
ATOM 4342 O O . ARG A 1 540 ? 5.585 -1.396 -65.685 1.00 48.75 540 ARG A O 1
ATOM 4349 N N . SER A 1 541 ? 5.494 -0.171 -63.803 1.00 46.75 541 SER A N 1
ATOM 4350 C CA . SER A 1 541 ? 5.533 1.136 -64.475 1.00 46.75 541 SER A CA 1
ATOM 4351 C C . SER A 1 541 ? 6.904 1.447 -65.083 1.00 46.75 541 SER A C 1
ATOM 4353 O O . SER A 1 541 ? 6.956 2.074 -66.133 1.00 46.75 541 SER A O 1
ATOM 4355 N N . SER A 1 542 ? 7.999 0.941 -64.503 1.00 46.22 542 SER A N 1
ATOM 4356 C CA . SER A 1 542 ? 9.352 1.083 -65.075 1.00 46.22 542 SER A CA 1
ATOM 4357 C C . SER A 1 542 ? 9.656 0.119 -66.233 1.00 46.22 542 SER A C 1
ATOM 4359 O O . SER A 1 542 ? 10.672 0.268 -66.902 1.00 46.22 542 SER A O 1
ATOM 4361 N N . SER A 1 543 ? 8.789 -0.865 -66.498 1.00 46.34 543 SER A N 1
ATOM 4362 C CA . SER A 1 543 ? 8.922 -1.790 -67.637 1.00 46.34 543 SER A CA 1
ATOM 4363 C C . SER A 1 543 ? 8.092 -1.368 -68.859 1.00 46.34 543 SER A C 1
ATOM 4365 O O . SER A 1 543 ? 8.222 -1.988 -69.913 1.00 46.34 543 SER A O 1
ATOM 4367 N N . ALA A 1 544 ? 7.227 -0.356 -68.739 1.00 44.22 544 ALA A N 1
ATOM 4368 C CA . ALA A 1 544 ? 6.306 0.053 -69.801 1.00 44.22 544 ALA A CA 1
ATOM 4369 C C . ALA A 1 544 ? 6.813 1.227 -70.666 1.00 44.22 544 ALA A C 1
ATOM 4371 O O . ALA A 1 544 ? 6.105 1.647 -71.572 1.00 44.22 544 ALA A O 1
ATOM 4372 N N . THR A 1 545 ? 8.026 1.744 -70.434 1.00 43.62 545 THR A N 1
ATOM 4373 C CA . THR A 1 545 ? 8.577 2.907 -71.164 1.00 43.62 545 THR A CA 1
ATOM 4374 C C . THR A 1 545 ? 9.632 2.572 -72.229 1.00 43.62 545 THR A C 1
ATOM 4376 O O . THR A 1 545 ? 10.226 3.490 -72.776 1.00 43.62 545 THR A O 1
ATOM 4379 N N . ASN A 1 546 ? 9.854 1.295 -72.573 1.00 44.75 546 ASN A N 1
ATOM 4380 C CA . ASN A 1 546 ? 10.868 0.881 -73.566 1.00 44.75 546 ASN A CA 1
ATOM 4381 C C . ASN A 1 546 ? 10.291 0.257 -74.855 1.00 44.75 546 ASN A C 1
ATOM 4383 O O . ASN A 1 546 ? 11.007 -0.458 -75.552 1.00 44.75 546 ASN A O 1
ATOM 4387 N N . ALA A 1 547 ? 9.015 0.484 -75.181 1.00 48.81 547 ALA A N 1
ATOM 4388 C CA . ALA A 1 547 ? 8.363 -0.165 -76.327 1.00 48.81 547 ALA A CA 1
ATOM 4389 C C . ALA A 1 547 ? 7.709 0.793 -77.340 1.00 48.81 547 ALA A C 1
ATOM 4391 O O . ALA A 1 547 ? 6.832 0.353 -78.067 1.00 48.81 547 ALA A O 1
ATOM 4392 N N . ASP A 1 548 ? 8.137 2.058 -77.424 1.00 47.03 548 ASP A N 1
ATOM 4393 C CA . ASP A 1 548 ? 7.650 3.001 -78.447 1.00 47.03 548 ASP A CA 1
ATOM 4394 C C . ASP A 1 548 ? 8.791 3.871 -79.003 1.00 47.03 548 ASP A C 1
ATOM 4396 O O . ASP A 1 548 ? 8.844 5.069 -78.764 1.00 47.03 548 ASP A O 1
ATOM 4400 N N . LEU A 1 549 ? 9.730 3.261 -79.735 1.00 46.88 549 LEU A N 1
ATOM 4401 C CA . LEU A 1 549 ? 10.632 3.939 -80.684 1.00 46.88 549 LEU A CA 1
ATOM 4402 C C . LEU A 1 549 ? 11.048 2.939 -81.782 1.00 46.88 549 LEU A C 1
ATOM 4404 O O . LEU A 1 549 ? 12.199 2.525 -81.889 1.00 46.88 549 LEU A O 1
ATOM 4408 N N . SER A 1 550 ? 10.080 2.509 -82.591 1.00 42.97 550 SER A N 1
ATOM 4409 C CA . SER A 1 550 ? 10.339 1.931 -83.914 1.00 42.97 550 SER A CA 1
ATOM 4410 C C . SER A 1 550 ? 9.151 2.208 -84.841 1.00 42.97 550 SER A C 1
ATOM 4412 O O . SER A 1 550 ? 8.227 1.400 -84.957 1.00 42.97 550 SER A O 1
ATOM 4414 N N . SER A 1 551 ? 9.154 3.380 -85.471 1.00 39.28 551 SER A N 1
ATOM 4415 C CA . SER A 1 551 ? 8.424 3.712 -86.704 1.00 39.28 551 SER A CA 1
ATOM 4416 C C . SER A 1 551 ? 9.097 4.899 -87.369 1.00 39.28 551 SER A C 1
ATOM 4418 O O . SER A 1 551 ? 9.418 5.855 -86.628 1.00 39.28 551 SER A O 1
#

Mean predicted aligned error: 25.49 Å

Secondary structure (DSSP, 8-state):
-HHHHHHHHHHHHHHHHHHHHHHHHHHHHHHHHHHHHHHHHHHHHHHHHHHHHHHHHHHHHHHHHHHHHHHHHHHHHHHHHHHHHHHHHHHHHHHHHHHHHHHHHHHHHHTT--------HHHHHHHHHHHHHHHHHHHHHHHHHHHHHHHHHHHHHHHHHHHHHHHHHHHHHHHHHHHHHHHHHHHHHHHHHHHHHHHHHHHHHHHHHHHHHHHHHHHHHHHHHHHHHHHHHHHHHHHHHHHHHHHHHHHHHHHHHHHHHHHHHHTT------------------------------------------------------------------------SSSHHHHHHHHHHHHHHHHHHHHHHHHHHHHHHHHHHHHHHHHHTT---S-S---HHHHHHHHHHHHHHHHHHHHHHH-TTHHHHTTT--HHHHHHHHHHHHHHHHHHHHHHGGG---GGGGSS--HHHHHHHHHHHHHHHHHHHHHHHHHHHHHHHHHHHHHHHHHHHHHHHHHHHHHHHHHHHHHHHHHHHHHHHHHHHTTSSSS----

Solvent-accessible surface area (backbone atoms only — not comparable to full-atom values): 32757 Å² total; per-residue (Å²): 116,66,68,62,52,55,51,50,52,53,51,51,55,50,50,50,52,54,49,53,53,52,51,52,51,52,50,54,52,49,53,53,50,53,53,49,52,53,48,51,52,54,52,50,53,53,49,54,53,50,50,54,52,49,54,53,50,52,53,52,49,53,53,50,50,55,53,51,51,53,49,52,50,50,52,50,54,50,53,52,48,53,51,51,53,50,51,52,51,53,52,52,51,52,53,48,54,55,48,58,51,50,54,53,52,52,55,60,54,66,76,70,70,80,89,82,88,87,90,56,73,73,61,49,54,54,51,49,51,53,51,48,50,55,52,50,54,52,49,51,52,52,50,51,52,49,52,51,52,49,53,50,51,52,51,51,50,50,54,51,48,55,52,49,53,51,50,52,53,49,53,53,51,50,52,54,52,52,53,51,50,52,55,48,51,53,50,51,54,52,51,52,53,52,50,53,50,52,53,51,51,51,53,50,51,50,55,50,51,54,50,52,49,52,52,49,52,54,50,51,54,51,51,50,52,52,51,54,50,51,52,52,50,51,51,52,49,55,50,50,53,51,51,53,52,50,52,52,50,52,49,52,51,53,49,48,53,48,50,53,50,49,51,56,55,60,77,72,61,84,87,83,91,80,93,80,92,80,86,87,77,87,86,86,74,88,81,90,83,87,88,81,90,83,88,85,90,89,81,91,85,91,85,84,86,90,86,84,91,89,84,92,85,91,82,91,85,88,84,89,82,87,81,84,86,81,87,85,88,84,90,82,91,79,85,92,76,92,79,83,94,82,69,75,71,68,58,55,61,57,53,54,51,54,52,55,53,48,53,52,52,53,50,51,50,51,51,50,50,51,52,51,51,50,50,54,50,50,51,47,52,55,53,54,71,68,62,71,74,97,77,76,89,82,59,79,66,60,56,51,52,54,52,48,52,53,50,48,54,51,51,51,54,51,49,47,72,74,34,73,69,52,65,79,50,66,86,80,57,56,76,65,56,54,50,51,50,52,53,53,51,49,52,48,53,54,52,56,53,52,67,71,58,75,81,66,90,66,82,74,67,70,80,69,70,53,62,66,61,56,53,47,50,52,52,53,51,51,51,50,52,49,54,51,51,53,50,51,52,53,49,53,51,53,53,52,52,51,51,50,50,52,52,53,53,52,54,50,51,52,52,50,52,51,53,52,49,53,50,51,50,51,54,48,53,52,51,50,52,52,51,50,51,52,53,53,50,53,60,52,60,73,66,68,77,83,82,85,88,87,131

Radius of gyration: 61.09 Å; Cα contacts (8 Å, |Δi|>4): 17; chains: 1; bounding box: 127×84×194 Å

Foldseek 3Di:
DVVVVVVVVVVVVVVVVVVVVVVVVVVVVVVVVVVVVVVVVVVVVVVVVVVVVVVVVVVVVVVVVVVVVVVVVVVVVVVVVVVVVVVVVVVVVVVVVVVVVVVVVVVVVVVPDDDDDDDCVVVVVVVVVVVVVVVVVVVVVVVVVVVVVVVVVVVVVVVVVVVVVVVVVVVVVVVVVVVVVVVVVVVVVVVVVVVVVVVVVVVVVVVVVVVVVVVVVVVVVVVVVVVVVVVVVVVVVVVVVVVVVVVVVVVVVVVVVVVVVVVVVVVPDDDDDDDDDDDDDDDDDDDDDDDDDDDDDDDDDDDDDDDDDDDDDDDDDDDDDDDDDDDDDDDDDDDDDDDDDDPPPVVVVVVVVVVVVVVVVVVVVVVVVVVVVVVVVVVVVVVVVVPDDPDDDDDPVVVVVVVVVVVVVVVLVVVCVVQVVLVVQVPDDDPVVSVVSVVVSVVVVVVVVVVVVPPDDDPPVVVPPPVVVVVVVVVVVVVVVVVVVVVVVVVVVVVVVVVVVVVVVVVVVVVVVVVVVVVVVVVVVVVVVVVVVVVVVVVVVVVPPPPPDDD